Protein AF-A0A965RPY9-F1 (afdb_monomer)

Secondary structure (DSSP, 8-state):
------------------HHHHHHHTT--TTSTTSBPHHHHHH-----SEE---PPP-B-TTSS-HHHHHHHHHHHHHHHHHHS----B-HHHHHHHHHHHHHHHHHH-TT----S---HHHHHHHHHHH---BS-TTT---SS-STTSTHHHHHHHHHHHHHHHHHHHTTTSPTTSHHHHHHHHHHHHHHHHHHHHHH-SPPS-EEETTEEE-HHHHHHHHTTT----EEEEEE--PPP-HHHHHH---PPPPPPSSS-EEEE-HHHHHHHHHHHHHTT--EEEEEE--TTSB-TTT-EE-STTB-PPTT--PPPHHHHHHTT-PPPEEEEEEEEEEE-TTS-EEEEEEE-SB-TTSTBTTEEEEEHHHHHHHEEEEEEE-TTS------

pLDDT: mean 85.79, std 17.44, range [26.5, 98.88]

Structure (mmCIF, N/CA/C/O backbone):
data_AF-A0A965RPY9-F1
#
_entry.id   AF-A0A965RPY9-F1
#
loop_
_atom_site.group_PDB
_atom_site.id
_atom_site.type_symbol
_atom_site.label_atom_id
_atom_site.label_alt_id
_atom_site.label_comp_id
_atom_site.label_asym_id
_atom_site.label_entity_id
_atom_site.label_seq_id
_atom_site.pdbx_PDB_ins_code
_atom_site.Cartn_x
_atom_site.Cartn_y
_atom_site.Cartn_z
_atom_site.occupancy
_atom_site.B_iso_or_equiv
_atom_site.auth_seq_id
_atom_site.auth_comp_id
_atom_site.auth_asym_id
_atom_site.auth_atom_id
_atom_site.pdbx_PDB_model_num
ATOM 1 N N . MET A 1 1 ? 15.983 -50.791 -12.645 1.00 38.09 1 MET A N 1
ATOM 2 C CA . MET A 1 1 ? 14.595 -50.878 -12.135 1.00 38.09 1 MET A CA 1
ATOM 3 C C . MET A 1 1 ? 14.355 -49.791 -11.096 1.00 38.09 1 MET A C 1
ATOM 5 O O . MET A 1 1 ? 14.885 -49.902 -10.003 1.00 38.09 1 MET A O 1
ATOM 9 N N . LYS A 1 2 ? 13.602 -48.749 -11.466 1.00 33.00 2 LYS A N 1
ATOM 10 C CA . LYS A 1 2 ? 12.595 -48.006 -10.677 1.00 33.00 2 LYS A CA 1
ATOM 11 C C . LYS A 1 2 ? 12.168 -46.823 -11.555 1.00 33.00 2 LYS A C 1
ATOM 13 O O . LYS A 1 2 ? 12.958 -45.928 -11.826 1.00 33.00 2 LYS A O 1
ATOM 18 N N . LYS A 1 3 ? 10.961 -46.932 -12.118 1.00 32.44 3 LYS A N 1
ATOM 19 C CA . LYS A 1 3 ? 10.347 -45.948 -13.016 1.00 32.44 3 LYS A CA 1
ATOM 20 C C . LYS A 1 3 ? 9.943 -44.722 -12.193 1.00 32.44 3 LYS A C 1
ATOM 22 O O . LYS A 1 3 ? 9.197 -44.872 -11.230 1.00 32.44 3 LYS A O 1
ATOM 27 N N . LEU A 1 4 ? 10.418 -43.541 -12.583 1.00 29.86 4 LEU A N 1
ATOM 28 C CA . LEU A 1 4 ? 9.887 -42.265 -12.115 1.00 29.86 4 LEU A CA 1
ATOM 29 C C . LEU A 1 4 ? 8.582 -42.009 -12.883 1.00 29.86 4 LEU A C 1
ATOM 31 O O . LEU A 1 4 ? 8.589 -41.899 -14.108 1.00 29.86 4 LEU A O 1
ATOM 35 N N . ILE A 1 5 ? 7.458 -42.006 -12.172 1.00 31.97 5 ILE A N 1
ATOM 36 C CA . ILE A 1 5 ? 6.146 -41.665 -12.721 1.00 31.97 5 ILE A CA 1
ATOM 37 C C . ILE A 1 5 ? 6.096 -40.142 -12.859 1.00 31.97 5 ILE A C 1
ATOM 39 O O . ILE A 1 5 ? 6.194 -39.419 -11.870 1.00 31.97 5 ILE A O 1
ATOM 43 N N . PHE A 1 6 ? 5.962 -39.669 -14.096 1.00 29.30 6 PHE A N 1
ATOM 44 C CA . PHE A 1 6 ? 5.614 -38.288 -14.418 1.00 29.30 6 PHE A CA 1
ATOM 45 C C . PHE A 1 6 ? 4.214 -37.997 -13.858 1.00 29.30 6 PHE A C 1
ATOM 47 O O . PHE A 1 6 ? 3.226 -38.548 -14.344 1.00 29.30 6 PHE A O 1
ATOM 54 N N . ILE A 1 7 ? 4.119 -37.146 -12.835 1.00 31.64 7 ILE A N 1
ATOM 55 C CA . ILE A 1 7 ? 2.843 -36.562 -12.415 1.00 31.64 7 ILE A CA 1
ATOM 56 C C . ILE A 1 7 ? 2.571 -35.388 -13.353 1.00 31.64 7 ILE A C 1
ATOM 58 O O . ILE A 1 7 ? 3.209 -34.339 -13.281 1.00 31.64 7 ILE A O 1
ATOM 62 N N . LEU A 1 8 ? 1.638 -35.611 -14.274 1.00 26.50 8 LEU A N 1
ATOM 63 C CA . LEU A 1 8 ? 1.062 -34.595 -15.139 1.00 26.50 8 LEU A CA 1
ATOM 64 C C . LEU A 1 8 ? 0.278 -33.614 -14.249 1.00 26.50 8 LEU A C 1
ATOM 66 O O . LEU A 1 8 ? -0.803 -33.942 -13.762 1.00 26.50 8 LEU A O 1
ATOM 70 N N . PHE A 1 9 ? 0.815 -32.418 -14.007 1.00 28.62 9 PHE A N 1
ATOM 71 C CA . PHE A 1 9 ? 0.026 -31.321 -13.449 1.00 28.62 9 PHE A CA 1
ATOM 72 C C . PHE A 1 9 ? -0.970 -30.866 -14.520 1.00 28.62 9 PHE A C 1
ATOM 74 O O . PHE A 1 9 ? -0.642 -30.081 -15.411 1.00 28.62 9 PHE A O 1
ATOM 81 N N . LEU A 1 10 ? -2.195 -31.392 -14.452 1.00 28.28 10 LEU A N 1
ATOM 82 C CA . LEU A 1 10 ? -3.327 -30.834 -15.178 1.00 28.28 10 LEU A CA 1
ATOM 83 C C . LEU A 1 10 ? -3.607 -29.449 -14.581 1.00 28.28 10 LEU A C 1
ATOM 85 O O . LEU A 1 10 ? -4.155 -29.322 -13.487 1.00 28.28 10 LEU A O 1
ATOM 89 N N . SER A 1 11 ? -3.199 -28.402 -15.291 1.00 32.66 11 SER A N 1
ATOM 90 C CA . SER A 1 11 ? -3.671 -27.052 -15.019 1.00 32.66 11 SER A CA 1
ATOM 91 C C . SER A 1 11 ? -5.156 -27.000 -15.378 1.00 32.66 11 SER A C 1
ATOM 93 O O . SER A 1 11 ? -5.529 -26.926 -16.548 1.00 32.66 11 SER A O 1
ATOM 95 N N . LEU A 1 12 ? -6.031 -27.067 -14.369 1.00 29.88 12 LEU A N 1
ATOM 96 C CA . LEU A 1 12 ? -7.416 -26.651 -14.555 1.00 29.88 12 LEU A CA 1
ATOM 97 C C . LEU A 1 12 ? -7.398 -25.145 -14.836 1.00 29.88 12 LEU A C 1
ATOM 99 O O . LEU A 1 12 ? -7.306 -24.320 -13.928 1.00 29.88 12 LEU A O 1
ATOM 103 N N . GLN A 1 13 ? -7.467 -24.787 -16.116 1.00 34.88 13 GLN A N 1
ATOM 104 C CA . GLN A 1 13 ? -7.908 -23.462 -16.520 1.00 34.88 13 GLN A CA 1
ATOM 105 C C . GLN A 1 13 ? -9.297 -23.239 -15.920 1.00 34.88 13 GLN A C 1
ATOM 107 O O . GLN A 1 13 ? -10.195 -24.063 -16.096 1.00 34.88 13 GLN A O 1
ATOM 112 N N . ALA A 1 14 ? -9.453 -22.137 -15.188 1.00 36.59 14 ALA A N 1
ATOM 113 C CA . ALA A 1 14 ? -10.716 -21.695 -14.616 1.00 36.59 14 ALA A CA 1
ATOM 114 C C . ALA A 1 14 ? -11.714 -21.355 -15.739 1.00 36.59 14 ALA A C 1
ATOM 116 O O . ALA A 1 14 ? -11.876 -20.202 -16.134 1.00 36.59 14 ALA A O 1
ATOM 117 N N . GLY A 1 15 ? -12.356 -22.387 -16.284 1.00 37.16 15 GLY A N 1
ATOM 118 C CA . GLY A 1 15 ? -13.571 -22.271 -17.073 1.00 37.16 15 GLY A CA 1
ATOM 119 C C . GLY A 1 15 ? -14.717 -21.850 -16.159 1.00 37.16 15 GLY A C 1
ATOM 120 O O . GLY A 1 15 ? -14.813 -22.313 -15.024 1.00 37.16 15 GLY A O 1
ATOM 121 N N . ALA A 1 16 ? -15.549 -20.932 -16.648 1.00 44.75 16 ALA A N 1
ATOM 122 C CA . ALA A 1 16 ? -16.705 -20.378 -15.958 1.00 44.75 16 ALA A CA 1
ATOM 123 C C . ALA A 1 16 ? -17.454 -21.435 -15.125 1.00 44.75 16 ALA A C 1
ATOM 125 O O . ALA A 1 16 ? -17.904 -22.450 -15.657 1.00 44.75 16 ALA A O 1
ATOM 126 N N . PHE A 1 17 ? -17.588 -21.186 -13.818 1.00 41.81 17 PHE A N 1
ATOM 127 C CA . PHE A 1 17 ? -18.357 -22.051 -12.927 1.00 41.81 17 PHE A CA 1
ATOM 128 C C . PHE A 1 17 ? -19.768 -22.258 -13.502 1.00 41.81 17 PHE A C 1
ATOM 130 O O . PHE A 1 17 ? -20.464 -21.269 -13.758 1.00 41.81 17 PHE A O 1
ATOM 137 N N . PRO A 1 18 ? -20.232 -23.508 -13.679 1.00 53.28 18 PRO A N 1
ATOM 138 C CA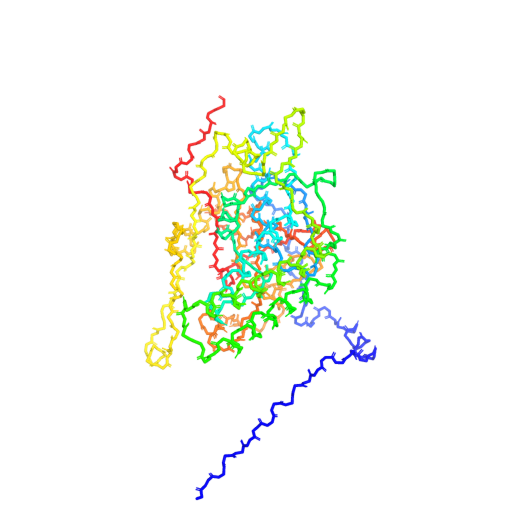 . PRO A 1 18 ? -21.607 -23.764 -14.074 1.00 53.28 18 PRO A CA 1
ATOM 139 C C . PRO A 1 18 ? -22.552 -23.128 -13.048 1.00 53.28 18 PRO A C 1
ATOM 141 O O . PRO A 1 18 ? -22.366 -23.277 -11.838 1.00 53.28 18 PRO A O 1
ATOM 144 N N . SER A 1 19 ? -23.597 -22.447 -13.518 1.00 57.94 19 SER A N 1
ATOM 145 C CA . SER A 1 19 ? -24.591 -21.736 -12.692 1.00 57.94 19 SER A CA 1
ATOM 146 C C . SER A 1 19 ? -25.274 -22.607 -11.618 1.00 57.94 19 SER A C 1
ATOM 148 O O . SER A 1 19 ? -25.845 -22.084 -10.661 1.00 57.94 19 SER A O 1
ATOM 150 N N . LEU A 1 20 ? -25.181 -23.935 -11.740 1.00 53.22 20 LEU A N 1
ATOM 151 C CA . LEU A 1 20 ? -25.627 -24.922 -10.755 1.00 53.22 20 LEU A CA 1
ATOM 152 C C . LEU A 1 20 ? -24.781 -24.929 -9.467 1.00 53.22 20 LEU A C 1
ATOM 154 O O . LEU A 1 20 ? -25.357 -25.032 -8.386 1.00 53.22 20 LEU A O 1
ATOM 158 N N . CYS A 1 21 ? -23.458 -24.734 -9.538 1.00 56.31 21 CYS A N 1
ATOM 159 C CA . CYS A 1 21 ? -22.605 -24.648 -8.342 1.00 56.31 21 CYS A CA 1
ATOM 160 C C . CYS A 1 21 ? -22.945 -23.413 -7.495 1.00 56.31 21 CYS A C 1
ATOM 162 O O . CYS A 1 21 ? -23.086 -23.512 -6.281 1.00 56.31 21 CYS A O 1
ATOM 164 N N . LEU A 1 22 ? -23.170 -22.259 -8.134 1.00 49.31 22 LEU A N 1
ATOM 165 C CA . LEU A 1 22 ? -23.592 -21.022 -7.460 1.00 49.31 22 LEU A CA 1
ATOM 166 C C . LEU A 1 22 ? -24.924 -21.178 -6.705 1.00 49.31 22 LEU A C 1
ATOM 168 O O . LEU A 1 22 ? -25.104 -20.578 -5.647 1.00 49.31 22 LEU A O 1
ATOM 172 N N . LYS A 1 23 ? -25.850 -22.005 -7.210 1.00 52.84 23 LYS A N 1
ATOM 173 C CA . LYS A 1 23 ? -27.107 -22.325 -6.511 1.00 52.84 23 LYS A CA 1
ATOM 174 C C . LYS A 1 23 ? -26.897 -23.228 -5.290 1.00 52.84 23 LYS A C 1
ATOM 176 O O . LYS A 1 23 ? -27.658 -23.102 -4.336 1.00 52.84 23 LYS A O 1
ATOM 181 N N . ALA A 1 24 ? -25.879 -24.091 -5.294 1.00 57.88 24 ALA A N 1
ATOM 182 C CA . ALA A 1 24 ? -25.524 -24.917 -4.138 1.00 57.88 24 ALA A CA 1
ATOM 183 C C . ALA A 1 24 ? -24.876 -24.085 -3.014 1.00 57.88 24 ALA A C 1
ATOM 185 O O . ALA A 1 24 ? -25.244 -24.249 -1.856 1.00 57.88 24 ALA A O 1
ATOM 186 N N . PHE A 1 25 ? -24.016 -23.114 -3.347 1.00 51.94 25 PHE A N 1
ATOM 187 C CA . PHE A 1 25 ? -23.407 -22.203 -2.361 1.00 51.94 25 PHE A CA 1
ATOM 188 C C . PHE A 1 25 ? -24.390 -21.195 -1.737 1.00 51.94 25 PHE A C 1
ATOM 190 O O . PHE A 1 25 ? -24.112 -20.645 -0.680 1.00 51.94 25 PHE A O 1
ATOM 197 N N . LYS A 1 26 ? -25.558 -20.955 -2.351 1.00 48.59 26 LYS A N 1
ATOM 198 C CA . LYS A 1 26 ? -26.628 -20.129 -1.755 1.00 48.59 26 LYS A CA 1
ATOM 199 C C . LYS A 1 26 ? -27.366 -20.811 -0.597 1.00 48.59 26 LYS A C 1
ATOM 201 O O . LYS A 1 26 ? -28.130 -20.142 0.088 1.00 48.59 26 LYS A O 1
ATOM 206 N N . LYS A 1 27 ? -27.181 -22.121 -0.402 1.00 46.84 27 LYS A N 1
ATOM 207 C CA . LYS A 1 27 ? -27.770 -22.883 0.711 1.00 46.84 27 LYS A CA 1
ATOM 208 C C . LYS A 1 27 ? -26.852 -22.966 1.926 1.00 46.84 27 LYS A C 1
ATOM 210 O O . LYS A 1 27 ? -27.125 -23.775 2.809 1.00 46.84 27 LYS A O 1
ATOM 215 N N . LEU A 1 28 ? -25.785 -22.168 1.955 1.00 52.53 28 LEU A N 1
ATOM 216 C CA . LEU A 1 28 ? -24.912 -22.186 3.104 1.00 52.53 28 LEU A CA 1
ATOM 217 C C . LEU A 1 28 ? -25.653 -21.591 4.324 1.00 52.53 28 LEU A C 1
ATOM 219 O O . LEU A 1 28 ? -26.219 -20.501 4.239 1.00 52.53 28 LEU A O 1
ATOM 223 N N . THR A 1 29 ? -25.732 -22.335 5.426 1.00 51.81 29 THR A N 1
ATOM 224 C CA . THR A 1 29 ? -26.406 -21.921 6.668 1.00 51.81 29 THR A CA 1
ATOM 225 C C . THR A 1 29 ? -25.425 -21.198 7.598 1.00 51.81 29 THR A C 1
ATOM 227 O O . THR A 1 29 ? -24.225 -21.456 7.523 1.00 51.81 29 THR A O 1
ATOM 230 N N . PRO A 1 30 ? -25.891 -20.344 8.533 1.00 48.41 30 PRO A N 1
ATOM 231 C CA . PRO A 1 30 ? -25.022 -19.647 9.493 1.00 48.41 30 PRO A CA 1
ATOM 232 C C . PRO A 1 30 ? -24.106 -20.552 10.342 1.00 48.41 30 PRO A C 1
ATOM 234 O O . PRO A 1 30 ? -23.183 -20.050 10.971 1.00 48.41 30 PRO A O 1
ATOM 237 N N . GLY A 1 31 ? -24.360 -21.867 10.380 1.00 46.06 31 GLY A N 1
ATOM 238 C CA . GLY A 1 31 ? -23.535 -22.855 11.083 1.00 46.06 31 GLY A CA 1
ATOM 239 C C . GLY A 1 31 ? -22.365 -23.423 10.271 1.00 46.06 31 GLY A C 1
ATOM 240 O O . GLY A 1 31 ? -21.600 -24.225 10.799 1.00 46.06 31 GLY A O 1
ATOM 241 N N . GLU A 1 32 ? -22.204 -23.054 9.001 1.00 58.38 32 GLU A N 1
ATOM 242 C CA . GLU A 1 32 ? -21.023 -23.450 8.235 1.00 58.38 32 GLU A CA 1
ATOM 243 C C . GLU A 1 32 ? -19.852 -22.509 8.520 1.00 58.38 32 GLU A C 1
ATOM 245 O O . GLU A 1 32 ? -20.040 -21.307 8.701 1.00 58.38 32 GLU A O 1
ATOM 250 N N . LEU A 1 33 ? -18.638 -23.079 8.521 1.00 59.22 33 LEU A N 1
ATOM 251 C CA . LEU A 1 33 ? -17.324 -22.528 8.920 1.00 59.22 33 LEU A CA 1
ATOM 252 C C . LEU A 1 33 ? -16.940 -21.138 8.370 1.00 59.22 33 LEU A C 1
ATOM 254 O O . LEU A 1 33 ? -15.853 -20.645 8.651 1.00 59.22 33 LEU A O 1
ATOM 258 N N . ARG A 1 34 ? -17.788 -20.527 7.546 1.00 67.12 34 ARG A N 1
ATOM 259 C CA . ARG A 1 34 ? -17.543 -19.284 6.826 1.00 67.12 34 ARG A CA 1
ATOM 260 C C . ARG A 1 34 ? -18.260 -18.069 7.414 1.00 67.12 34 ARG A C 1
ATOM 262 O O . ARG A 1 34 ? -17.898 -16.957 7.049 1.00 67.12 34 ARG A O 1
ATOM 269 N N . TYR A 1 35 ? -19.254 -18.248 8.283 1.00 79.12 35 TYR A N 1
ATOM 270 C CA . TYR A 1 35 ? -20.001 -17.128 8.862 1.00 79.12 35 TYR A CA 1
ATOM 271 C C . TYR A 1 35 ? -19.573 -16.826 10.295 1.00 79.12 35 TYR A C 1
ATOM 273 O O . TYR A 1 35 ? -19.189 -17.719 11.054 1.00 79.12 35 TYR A O 1
ATOM 281 N N . VAL A 1 36 ? -19.671 -15.548 10.665 1.00 87.06 36 VAL A N 1
ATOM 282 C CA . VAL A 1 36 ? -19.503 -15.117 12.053 1.00 87.06 36 VAL A CA 1
ATOM 283 C C . VAL A 1 36 ? -20.616 -15.736 12.895 1.00 87.06 36 VAL A C 1
ATOM 285 O O . VAL A 1 36 ? -21.795 -15.660 12.541 1.00 87.06 36 VAL A O 1
ATOM 288 N N . THR A 1 37 ? -20.247 -16.339 14.020 1.00 90.06 37 THR A N 1
ATOM 289 C CA . THR A 1 37 ? -21.203 -16.988 14.920 1.00 90.06 37 THR A CA 1
ATOM 290 C C . THR A 1 37 ? -22.197 -15.971 15.503 1.00 90.06 37 THR A C 1
ATOM 292 O O . THR A 1 37 ? -21.813 -14.837 15.826 1.00 90.06 37 THR A O 1
ATOM 295 N N . PRO A 1 38 ? -23.478 -16.342 15.696 1.00 90.06 38 PRO A N 1
ATOM 296 C CA . PRO A 1 38 ? -24.467 -15.465 16.327 1.00 90.06 38 PRO A CA 1
ATOM 297 C C . PRO A 1 38 ? -24.032 -14.948 17.706 1.00 90.06 38 PRO A C 1
ATOM 299 O O . PRO A 1 38 ? -24.334 -13.813 18.080 1.00 90.06 38 PRO A O 1
ATOM 302 N N . GLU A 1 39 ? -23.314 -15.766 18.472 1.00 91.19 39 GLU A N 1
ATOM 303 C CA . GLU A 1 39 ? -22.770 -15.425 19.786 1.00 91.19 39 GLU A CA 1
ATOM 304 C C . GLU A 1 39 ? -21.725 -14.314 19.689 1.00 91.19 39 GLU A C 1
ATOM 306 O O . GLU A 1 39 ? -21.729 -13.397 20.516 1.00 91.19 39 GLU A O 1
ATOM 311 N N . PHE A 1 40 ? -20.847 -14.370 18.683 1.00 94.25 40 PHE A N 1
ATOM 312 C CA . PHE A 1 40 ? -19.856 -13.326 18.452 1.00 94.25 40 PHE A CA 1
ATOM 313 C C . PHE A 1 40 ? -20.518 -12.037 17.964 1.00 94.25 40 PHE A C 1
ATOM 315 O O . PHE A 1 40 ? -20.207 -10.971 18.490 1.00 94.25 40 PHE A O 1
ATOM 322 N N . LEU A 1 41 ? -21.491 -12.119 17.047 1.00 93.31 41 LEU A N 1
ATOM 323 C CA . LEU A 1 41 ? -22.243 -10.949 16.570 1.00 93.31 41 LEU A CA 1
ATOM 324 C C . LEU A 1 41 ? -22.932 -10.192 17.712 1.00 93.31 41 LEU A C 1
ATOM 326 O O . LEU A 1 41 ? -22.889 -8.967 17.743 1.00 93.31 41 LEU A O 1
ATOM 330 N N . LYS A 1 42 ? -23.511 -10.900 18.690 1.00 94.56 42 LYS A N 1
ATOM 331 C CA . LYS A 1 42 ? -24.126 -10.276 19.880 1.00 94.56 42 LYS A CA 1
ATOM 332 C C . LYS A 1 42 ? -23.121 -9.534 20.766 1.00 94.56 42 LYS A C 1
ATOM 334 O O . LYS A 1 42 ? -23.505 -8.596 21.457 1.00 94.56 42 LYS A O 1
ATOM 339 N N . LYS A 1 43 ? -21.861 -9.982 20.793 1.00 94.06 43 LYS A N 1
ATOM 340 C CA . LYS A 1 43 ? -20.771 -9.368 21.573 1.00 94.06 43 LYS A CA 1
ATOM 341 C C . LYS A 1 43 ? -20.025 -8.290 20.790 1.00 94.06 43 LYS A C 1
ATOM 343 O O . LYS A 1 43 ? -19.351 -7.455 21.391 1.00 94.06 43 LYS A O 1
ATOM 348 N N . HIS A 1 44 ? -20.097 -8.336 19.464 1.00 95.88 44 HIS A N 1
ATOM 349 C CA . HIS A 1 44 ? -19.441 -7.377 18.601 1.00 95.88 44 HIS A CA 1
ATOM 350 C C . HIS A 1 44 ? -19.973 -5.962 18.866 1.00 95.88 44 HIS A C 1
ATOM 352 O O . HIS A 1 44 ? -21.162 -5.740 19.079 1.00 95.88 44 HIS A O 1
ATOM 358 N N . SER A 1 45 ? -19.063 -4.994 18.861 1.00 93.81 45 SER A N 1
ATOM 359 C CA . SER A 1 45 ? -19.367 -3.581 19.058 1.00 93.81 45 SER A CA 1
ATOM 360 C C . SER A 1 45 ? -18.496 -2.770 18.105 1.00 93.81 45 SER A C 1
ATOM 362 O O . SER A 1 45 ? -17.277 -2.929 18.169 1.00 93.81 45 SER A O 1
ATOM 364 N N . PRO A 1 46 ? -19.056 -1.869 17.283 1.00 92.31 46 PRO A N 1
ATOM 365 C CA . PRO A 1 46 ? -18.281 -1.011 16.386 1.00 92.31 46 PRO A CA 1
ATOM 366 C C . PRO A 1 46 ? -17.701 0.229 17.096 1.00 92.31 46 PRO A C 1
ATOM 368 O O . PRO A 1 46 ? -17.278 1.178 16.442 1.00 92.31 46 PRO A O 1
ATOM 371 N N . LYS A 1 47 ? -17.699 0.258 18.437 1.00 96.12 47 LYS A N 1
ATOM 372 C CA . LYS A 1 47 ? -17.126 1.352 19.237 1.00 96.12 47 LYS A CA 1
ATOM 373 C C . LYS A 1 47 ? -15.637 1.133 19.504 1.00 96.12 47 LYS A C 1
ATOM 375 O O . LYS A 1 47 ? -15.182 -0.009 19.599 1.00 96.12 47 LYS A O 1
ATOM 380 N N . TYR A 1 48 ? -14.921 2.244 19.660 1.00 98.31 48 TYR A N 1
ATOM 381 C CA . TYR A 1 48 ? -13.479 2.290 19.883 1.00 98.31 48 TYR A CA 1
ATOM 382 C C . TYR A 1 48 ? -13.141 3.293 20.986 1.00 98.31 48 TYR A C 1
ATOM 384 O O . TYR A 1 48 ? -13.705 4.386 21.025 1.00 98.31 48 TYR A O 1
ATOM 392 N 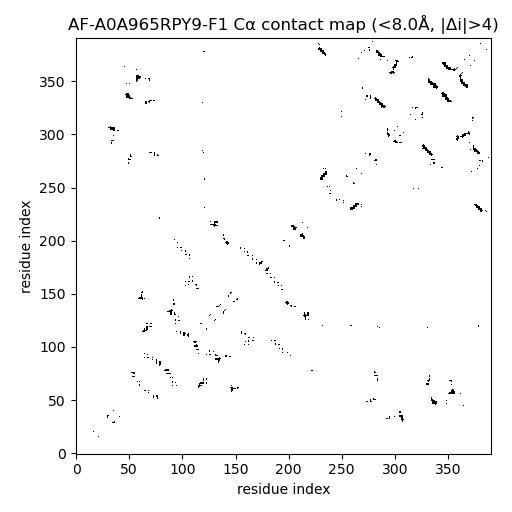N . SER A 1 49 ? -12.218 2.926 21.877 1.00 97.56 49 SER A N 1
ATOM 393 C CA . SER A 1 49 ? -11.736 3.816 22.944 1.00 97.56 49 SER A CA 1
ATOM 394 C C . SER A 1 49 ? -10.816 4.924 22.413 1.00 97.56 49 SER A C 1
ATOM 396 O O . SER A 1 49 ? -10.756 6.011 22.983 1.00 97.56 49 SER A O 1
ATOM 398 N N . LEU A 1 50 ? -10.099 4.652 21.319 1.00 97.31 50 LEU A N 1
ATOM 399 C CA . LEU A 1 50 ? -9.274 5.604 20.582 1.00 97.31 50 LEU A CA 1
ATOM 400 C C . LEU A 1 50 ? -9.684 5.577 19.111 1.00 97.31 50 LEU A C 1
ATOM 402 O O . LEU A 1 50 ? -9.606 4.535 18.464 1.00 97.31 50 LEU A O 1
ATOM 406 N N . GLU A 1 51 ? -10.067 6.722 18.562 1.00 97.00 51 GLU A N 1
ATOM 407 C CA . GLU A 1 51 ? -10.393 6.860 17.145 1.00 97.00 51 GLU A CA 1
ATOM 408 C C . GLU A 1 51 ? -9.930 8.226 16.642 1.00 97.00 51 GLU A C 1
ATOM 410 O O . GLU A 1 51 ? -10.103 9.240 17.321 1.00 97.00 51 GLU A O 1
ATOM 415 N N . ILE A 1 52 ? -9.311 8.247 15.463 1.00 95.12 52 ILE A N 1
ATOM 416 C CA . ILE A 1 52 ? -8.838 9.477 14.826 1.00 95.12 52 ILE A CA 1
ATOM 417 C C . ILE A 1 52 ? -9.719 9.829 13.629 1.00 95.12 52 ILE A C 1
ATOM 419 O O . ILE A 1 52 ? -10.327 8.961 13.001 1.00 95.12 52 ILE A O 1
ATOM 423 N N . GLY A 1 53 ? -9.741 11.111 13.264 1.00 91.25 53 GLY A N 1
ATOM 424 C CA . GLY A 1 53 ? -10.337 11.530 11.999 1.00 91.25 53 GLY A CA 1
ATOM 425 C C . GLY A 1 53 ? -9.611 10.889 10.813 1.00 91.25 53 GLY A C 1
ATOM 426 O O . GLY A 1 53 ? -8.385 10.791 10.804 1.00 91.25 53 GLY A O 1
ATOM 427 N N . HIS A 1 54 ? -10.362 10.487 9.794 1.00 91.62 54 HIS A N 1
ATOM 428 C CA . HIS A 1 54 ? -9.830 9.847 8.595 1.00 91.62 54 HIS A CA 1
ATOM 429 C C . HIS A 1 54 ? -10.336 10.545 7.326 1.00 91.62 54 HIS A C 1
ATOM 431 O O . HIS A 1 54 ? -11.345 11.250 7.337 1.00 91.62 54 HIS A O 1
ATOM 437 N N . THR A 1 55 ? -9.637 10.347 6.208 1.00 90.56 55 THR A N 1
ATOM 438 C CA . THR A 1 55 ? -10.163 10.701 4.878 1.00 90.56 55 THR A CA 1
ATOM 439 C C . THR A 1 55 ? -11.217 9.687 4.428 1.00 90.56 55 THR A C 1
ATOM 441 O O . THR A 1 55 ? -11.370 8.635 5.057 1.00 90.56 55 THR A O 1
ATOM 444 N N . GLU A 1 56 ? -11.920 9.963 3.331 1.00 93.19 56 GLU A N 1
ATOM 445 C CA . GLU A 1 56 ? -12.900 9.041 2.742 1.00 93.19 56 GLU A CA 1
ATOM 446 C C . GLU A 1 56 ? -12.316 7.648 2.464 1.00 93.19 56 GLU A C 1
ATOM 448 O O . GLU A 1 56 ? -11.122 7.492 2.163 1.00 93.19 56 GLU A O 1
ATOM 453 N N . VAL A 1 57 ? -13.169 6.625 2.555 1.00 94.88 57 VAL A N 1
ATOM 454 C CA . VAL A 1 57 ? -12.838 5.271 2.104 1.00 94.88 57 VAL A CA 1
ATOM 455 C C . VAL A 1 57 ? -12.607 5.302 0.596 1.00 94.88 57 VAL A C 1
ATOM 457 O O . VAL A 1 57 ? -13.347 5.921 -0.163 1.00 94.88 57 VAL A O 1
ATOM 460 N N . SER A 1 58 ? -11.542 4.637 0.168 1.00 94.12 58 SER A N 1
ATOM 461 C CA . SER A 1 58 ? -11.156 4.564 -1.240 1.00 94.12 58 SER A CA 1
ATOM 462 C C . SER A 1 58 ? -11.453 3.177 -1.807 1.00 94.12 58 SER A C 1
ATOM 464 O O . SER A 1 58 ? -11.745 2.250 -1.056 1.00 94.12 58 SER A O 1
ATOM 466 N N . ASP A 1 59 ? -11.381 3.028 -3.126 1.00 93.88 59 ASP A N 1
ATOM 467 C CA . ASP A 1 59 ? -11.653 1.758 -3.795 1.00 93.88 59 ASP A CA 1
ATOM 468 C C . ASP A 1 59 ? -10.593 1.476 -4.865 1.00 93.88 59 ASP A C 1
ATOM 470 O O . ASP A 1 59 ? -10.510 2.186 -5.866 1.00 93.88 59 ASP A O 1
ATOM 474 N N . GLN A 1 60 ? -9.767 0.459 -4.620 1.00 91.56 60 GLN A N 1
ATOM 475 C CA . GLN A 1 60 ? -8.761 -0.049 -5.559 1.00 91.56 60 GLN A CA 1
ATOM 476 C C . GLN A 1 60 ? -9.357 -1.033 -6.582 1.00 91.56 60 GLN A C 1
ATOM 478 O O . GLN A 1 60 ? -8.664 -1.484 -7.502 1.00 91.56 60 GLN A O 1
ATOM 483 N N . CYS A 1 61 ? -10.624 -1.417 -6.398 1.00 89.94 61 CYS A N 1
ATOM 484 C CA . CYS A 1 61 ? -11.346 -2.406 -7.182 1.00 89.94 61 CYS A CA 1
ATOM 485 C C . CYS A 1 61 ? -10.494 -3.675 -7.412 1.00 89.94 61 CYS A C 1
ATOM 487 O O . CYS A 1 61 ? -10.099 -4.353 -6.464 1.00 89.94 61 CYS A O 1
ATOM 489 N N . ALA A 1 62 ? -10.190 -4.008 -8.669 1.00 83.94 62 ALA A N 1
ATOM 490 C CA . ALA A 1 62 ? -9.500 -5.244 -9.040 1.00 83.94 62 ALA A CA 1
ATOM 491 C C . ALA A 1 62 ? -7.975 -5.091 -9.208 1.00 83.94 62 ALA A C 1
ATOM 493 O O . ALA A 1 62 ? -7.324 -6.013 -9.702 1.00 83.94 62 ALA A O 1
ATOM 494 N N . TYR A 1 63 ? -7.393 -3.945 -8.838 1.00 90.25 63 TYR A N 1
ATOM 495 C CA . TYR A 1 63 ? -5.956 -3.695 -8.967 1.00 90.25 63 TYR A CA 1
ATOM 496 C C . TYR A 1 63 ? -5.251 -3.788 -7.608 1.00 90.25 63 TYR A C 1
ATOM 498 O O . TYR A 1 63 ? -5.756 -3.346 -6.577 1.00 90.25 63 TYR A O 1
ATOM 506 N N . GLY A 1 64 ? -4.048 -4.359 -7.588 1.00 93.31 64 GLY A N 1
ATOM 507 C CA . GLY A 1 64 ? -3.222 -4.550 -6.393 1.00 93.31 64 GLY A CA 1
ATOM 508 C C . GLY A 1 64 ? -2.536 -3.278 -5.876 1.00 93.31 64 GLY A C 1
ATOM 509 O O . GLY A 1 64 ? -1.337 -3.312 -5.618 1.00 93.31 64 GLY A O 1
ATOM 510 N N . SER A 1 65 ? -3.251 -2.157 -5.734 1.00 95.38 65 SER A N 1
ATOM 511 C CA . SER A 1 65 ? -2.716 -0.851 -5.297 1.00 95.38 65 SER A CA 1
ATOM 512 C C . SER A 1 65 ? -2.945 -0.533 -3.812 1.00 95.38 65 SER A C 1
ATOM 514 O O . SER A 1 65 ? -2.666 0.585 -3.385 1.00 95.38 65 SER A O 1
ATOM 516 N N . CYS A 1 66 ? -3.391 -1.494 -2.995 1.00 96.75 66 CYS A N 1
ATOM 517 C CA . CYS A 1 66 ? -3.671 -1.319 -1.558 1.00 96.75 66 CYS A CA 1
ATOM 518 C C . CYS A 1 66 ? -2.587 -0.551 -0.781 1.00 96.75 66 CYS A C 1
ATOM 520 O O . CYS A 1 66 ? -2.879 0.343 0.006 1.00 96.75 66 CYS A O 1
ATOM 522 N N . TRP A 1 67 ? -1.319 -0.835 -1.073 1.00 96.62 67 TRP A N 1
ATOM 523 C CA . TRP A 1 67 ? -0.151 -0.173 -0.493 1.00 96.62 67 TRP A CA 1
ATOM 524 C C . TRP A 1 67 ? -0.084 1.335 -0.784 1.00 96.62 67 TRP A C 1
ATOM 526 O O . TRP A 1 67 ? 0.308 2.101 0.095 1.00 96.62 67 TRP A O 1
ATOM 536 N N . LEU A 1 68 ? -0.496 1.776 -1.979 1.00 97.19 68 LEU A N 1
ATOM 537 C CA . LEU A 1 68 ? -0.642 3.197 -2.306 1.00 97.19 68 LEU A CA 1
ATOM 538 C C . LEU A 1 68 ? -1.869 3.791 -1.626 1.00 97.19 68 LEU A C 1
ATOM 540 O O . LEU A 1 68 ? -1.790 4.906 -1.122 1.00 97.19 68 LEU A O 1
ATOM 544 N N . HIS A 1 69 ? -2.989 3.066 -1.592 1.00 97.00 69 HIS A N 1
ATOM 545 C CA . HIS A 1 69 ? -4.207 3.548 -0.945 1.00 97.00 69 HIS A CA 1
ATOM 546 C C . HIS A 1 69 ? -3.995 3.819 0.541 1.00 97.00 69 HIS A C 1
ATOM 548 O O . HIS A 1 69 ? -4.291 4.930 0.979 1.00 97.00 69 HIS A O 1
ATOM 554 N N . ALA A 1 70 ? -3.434 2.854 1.272 1.00 96.00 70 ALA A N 1
ATOM 555 C CA . ALA A 1 70 ? -3.094 2.998 2.681 1.00 96.00 70 ALA A CA 1
ATOM 556 C C . ALA A 1 70 ? -2.071 4.125 2.878 1.00 96.00 70 ALA A C 1
ATOM 558 O O . ALA A 1 70 ? -2.335 5.122 3.547 1.00 96.00 70 ALA A O 1
ATOM 559 N N . ARG A 1 71 ? -0.925 4.063 2.184 1.00 93.94 71 ARG A N 1
ATOM 560 C CA . ARG A 1 71 ? 0.136 5.047 2.424 1.00 93.94 71 ARG A CA 1
ATOM 561 C C . ARG A 1 71 ? -0.281 6.481 2.086 1.00 93.94 71 ARG A C 1
ATOM 563 O O . ARG A 1 71 ? 0.051 7.403 2.830 1.00 93.94 71 ARG A O 1
ATOM 570 N N . LEU A 1 72 ? -0.994 6.691 0.982 1.00 94.75 72 LEU A N 1
ATOM 571 C CA . LEU A 1 72 ? -1.470 8.024 0.621 1.00 94.75 72 LEU A CA 1
ATOM 572 C C . LEU A 1 72 ? -2.610 8.486 1.528 1.00 94.75 72 LEU A C 1
ATOM 574 O O . LEU A 1 72 ? -2.636 9.662 1.859 1.00 94.75 72 LEU A O 1
ATOM 578 N N . SER A 1 73 ? -3.499 7.597 1.978 1.00 94.19 73 SER A N 1
ATOM 579 C CA . SER A 1 73 ? -4.553 7.945 2.943 1.00 94.19 73 SER A CA 1
ATOM 580 C C . SER A 1 73 ? -3.956 8.510 4.235 1.00 94.19 73 SER A C 1
ATOM 582 O O . SER A 1 73 ? -4.420 9.549 4.711 1.00 94.19 73 SER A O 1
ATOM 584 N N . HIS A 1 74 ? -2.877 7.913 4.747 1.00 92.06 74 HIS A N 1
ATOM 585 C CA . HIS A 1 74 ? -2.110 8.487 5.853 1.00 92.06 74 HIS A CA 1
ATOM 586 C C . HIS A 1 74 ? -1.561 9.887 5.525 1.00 92.06 74 HIS A C 1
ATOM 588 O O . HIS A 1 74 ? -1.724 10.824 6.304 1.00 92.06 74 HIS A O 1
ATOM 594 N N . ILE A 1 75 ? -0.930 10.064 4.362 1.00 92.19 75 ILE A N 1
ATOM 595 C CA . ILE A 1 75 ? -0.338 11.356 3.970 1.00 92.19 75 ILE A CA 1
ATOM 596 C C . ILE A 1 75 ? -1.404 12.444 3.817 1.00 92.19 75 ILE A C 1
ATOM 598 O O . ILE A 1 75 ? -1.190 13.576 4.243 1.00 92.19 75 ILE A O 1
ATOM 602 N N . GLU A 1 76 ? -2.556 12.118 3.241 1.00 93.44 76 GLU A N 1
ATOM 603 C CA . GLU A 1 76 ? -3.678 13.043 3.072 1.00 93.44 76 GLU A CA 1
ATOM 604 C C . GLU A 1 76 ? -4.258 13.484 4.417 1.00 93.44 76 GLU A C 1
ATOM 606 O O . GLU A 1 76 ? -4.572 14.661 4.585 1.00 93.44 76 GLU A O 1
ATOM 611 N N . GLN A 1 77 ? -4.335 12.578 5.397 1.00 90.56 77 GLN A N 1
ATOM 612 C CA . GLN A 1 77 ? -4.710 12.927 6.771 1.00 90.56 77 GLN A CA 1
ATOM 613 C C . GLN A 1 77 ? -3.698 13.898 7.392 1.00 90.56 77 GLN A C 1
ATOM 615 O O . GLN A 1 77 ? -4.093 14.914 7.962 1.00 90.56 77 GLN A O 1
ATOM 620 N N . GLU A 1 78 ? -2.398 13.646 7.230 1.00 88.56 78 GLU A N 1
ATOM 621 C CA . GLU A 1 78 ? -1.343 14.525 7.753 1.00 88.56 78 GLU A CA 1
ATOM 622 C C . GLU A 1 78 ? -1.294 15.882 7.033 1.00 88.56 78 GLU A C 1
ATOM 624 O O . GLU A 1 78 ? -0.891 16.885 7.626 1.00 88.56 78 GLU A O 1
ATOM 629 N N . ILE A 1 79 ? -1.692 15.944 5.759 1.00 89.25 79 ILE A N 1
ATOM 630 C CA . ILE A 1 79 ? -1.902 17.204 5.034 1.00 89.25 79 ILE A CA 1
ATOM 631 C C . ILE A 1 79 ? -3.095 17.940 5.644 1.00 89.25 79 ILE A C 1
ATOM 633 O O . ILE A 1 79 ? -2.915 19.060 6.119 1.00 89.25 79 ILE A O 1
ATOM 637 N N . LYS A 1 80 ? -4.266 17.293 5.721 1.00 89.50 80 LYS A N 1
ATOM 638 C CA . LYS A 1 80 ? -5.495 17.874 6.283 1.00 89.50 80 LYS A CA 1
ATOM 639 C C . LYS A 1 80 ? -5.275 18.412 7.693 1.00 89.50 80 LYS A C 1
ATOM 641 O O . LYS A 1 80 ? -5.685 19.526 7.995 1.00 89.50 80 LYS A O 1
ATOM 646 N N . LYS A 1 81 ? -4.576 17.662 8.543 1.00 86.88 81 LYS A N 1
ATOM 647 C CA . LYS A 1 81 ? -4.262 18.058 9.921 1.00 86.88 81 LYS A CA 1
ATOM 648 C C . LYS A 1 81 ? -3.400 19.318 10.006 1.00 86.88 81 LYS A C 1
ATOM 650 O O . LYS A 1 81 ? -3.595 20.119 10.911 1.00 86.88 81 LYS A O 1
ATOM 655 N N . ARG A 1 82 ? -2.440 19.493 9.090 1.00 87.06 82 ARG A N 1
ATOM 656 C CA . ARG A 1 82 ? -1.502 20.630 9.107 1.00 87.06 82 ARG A CA 1
ATOM 657 C C . ARG A 1 82 ? -2.033 21.865 8.390 1.00 87.06 82 ARG A C 1
ATOM 659 O O . ARG A 1 82 ? -1.744 22.973 8.824 1.00 87.06 82 ARG A O 1
ATOM 666 N N . SER A 1 83 ? -2.740 21.690 7.275 1.00 86.19 83 SER A N 1
ATOM 667 C CA . SER A 1 83 ? -3.194 22.802 6.431 1.00 86.19 83 SER A CA 1
ATOM 668 C C . SER A 1 83 ? -4.682 23.121 6.570 1.00 86.19 83 SER A C 1
ATOM 670 O O . SER A 1 83 ? -5.120 24.153 6.072 1.00 86.19 83 SER A O 1
ATOM 672 N N . GLY A 1 84 ? -5.474 22.229 7.171 1.00 88.06 84 GLY A N 1
ATOM 673 C CA . GLY A 1 84 ? -6.937 22.281 7.145 1.00 88.06 84 GLY A CA 1
ATOM 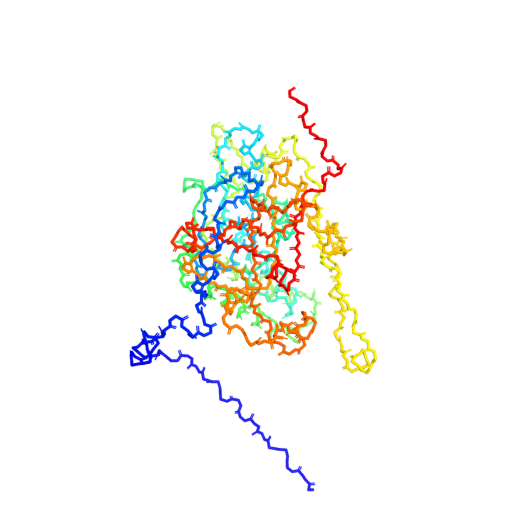674 C C . GLY A 1 84 ? -7.551 21.908 5.789 1.00 88.06 84 GLY A C 1
ATOM 675 O O . GLY A 1 84 ? -8.771 21.867 5.670 1.00 88.06 84 GLY A O 1
ATOM 676 N N . GLN A 1 85 ? -6.736 21.630 4.764 1.00 88.25 85 GLN A N 1
ATOM 677 C CA . GLN A 1 85 ? -7.205 21.371 3.402 1.00 88.25 85 GLN A CA 1
ATOM 678 C C . GLN A 1 85 ? -7.282 19.876 3.107 1.00 88.25 85 GLN A C 1
ATOM 680 O O . GLN A 1 85 ? -6.323 19.131 3.320 1.00 88.25 85 GLN A O 1
ATOM 685 N N . GLU A 1 86 ? -8.399 19.448 2.529 1.00 91.25 86 GLU A N 1
ATOM 686 C CA . GLU A 1 86 ? -8.532 18.108 1.969 1.00 91.25 86 GLU A CA 1
ATOM 687 C C . GLU A 1 86 ? -7.948 18.077 0.559 1.00 91.25 86 GLU A C 1
ATOM 689 O O . GLU A 1 86 ? -8.504 18.638 -0.382 1.00 91.25 86 GLU A O 1
ATOM 694 N N . ILE A 1 87 ? -6.794 17.428 0.414 1.00 92.12 87 ILE A N 1
ATOM 695 C CA . ILE A 1 87 ? -6.120 17.272 -0.874 1.00 92.12 87 ILE A CA 1
ATOM 696 C C . ILE A 1 87 ? -6.030 15.787 -1.172 1.00 92.12 87 ILE A C 1
ATOM 698 O O . ILE A 1 87 ? -5.277 15.074 -0.516 1.00 92.12 87 ILE A O 1
ATOM 702 N N . LYS A 1 88 ? -6.766 15.336 -2.187 1.00 95.19 88 LYS A N 1
ATOM 703 C CA . LYS A 1 88 ? -6.679 13.964 -2.686 1.00 95.19 88 LYS A CA 1
ATOM 704 C C . LYS A 1 88 ? -5.505 13.830 -3.652 1.00 95.19 88 LYS A C 1
ATOM 706 O O . LYS A 1 88 ? -5.335 14.665 -4.540 1.00 95.19 88 LYS A O 1
ATOM 711 N N . LEU A 1 89 ? -4.687 12.798 -3.485 1.00 96.44 89 LEU A N 1
ATOM 712 C CA . LEU A 1 89 ? -3.502 12.521 -4.302 1.00 96.44 89 LEU A CA 1
ATOM 713 C C . LEU A 1 89 ? -3.785 11.423 -5.332 1.00 96.44 89 LEU A C 1
ATOM 715 O O . LEU A 1 89 ? -4.422 10.415 -5.022 1.00 96.44 89 LEU A O 1
ATOM 719 N N . SER A 1 90 ? -3.287 11.574 -6.558 1.00 96.44 90 SER A N 1
ATOM 720 C CA . SER A 1 90 ? -3.588 10.612 -7.625 1.00 96.44 90 SER A CA 1
ATOM 721 C C . SER A 1 90 ? -2.877 9.270 -7.409 1.00 96.44 90 SER A C 1
ATOM 723 O O . SER A 1 90 ? -1.656 9.161 -7.573 1.00 96.44 90 SER A O 1
ATOM 725 N N . ARG A 1 91 ? -3.649 8.216 -7.103 1.00 95.25 91 ARG A N 1
ATOM 726 C CA . ARG A 1 91 ? -3.149 6.825 -7.029 1.00 95.25 91 ARG A CA 1
ATOM 727 C C . ARG A 1 91 ? -2.663 6.369 -8.397 1.00 95.25 91 ARG A C 1
ATOM 729 O O . ARG A 1 91 ? -1.578 5.807 -8.510 1.00 95.25 91 ARG A O 1
ATOM 736 N N . HIS A 1 92 ? -3.418 6.687 -9.449 1.00 95.00 92 HIS A N 1
ATOM 737 C CA . HIS A 1 92 ? -3.082 6.326 -10.825 1.00 95.00 92 HIS A CA 1
ATOM 738 C C . HIS A 1 92 ? -1.737 6.887 -11.288 1.00 95.00 92 HIS A C 1
ATOM 740 O O . HIS A 1 92 ? -1.018 6.200 -12.014 1.00 95.00 92 HIS A O 1
ATOM 746 N N . TYR A 1 93 ? -1.364 8.094 -10.851 1.00 97.44 93 TYR A N 1
ATOM 747 C CA . TYR A 1 93 ? -0.054 8.656 -11.174 1.00 97.44 93 TYR A CA 1
ATOM 748 C C . TYR A 1 93 ? 1.068 7.806 -10.574 1.00 97.44 93 TYR A C 1
ATOM 750 O O . TYR A 1 93 ? 2.002 7.434 -11.280 1.00 97.44 93 TYR A O 1
ATOM 758 N N . LEU A 1 94 ? 0.956 7.431 -9.296 1.00 97.69 94 LEU A N 1
ATOM 759 C CA . LEU A 1 94 ? 1.965 6.594 -8.643 1.00 97.69 94 LEU A CA 1
ATOM 760 C C . LEU A 1 94 ? 1.944 5.136 -9.121 1.00 97.69 94 LEU A C 1
ATOM 762 O O . LEU A 1 94 ? 3.006 4.524 -9.189 1.00 97.69 94 LEU A O 1
ATOM 766 N N . ILE A 1 95 ? 0.791 4.602 -9.535 1.00 96.50 95 ILE A N 1
ATOM 767 C CA . ILE A 1 95 ? 0.709 3.313 -10.242 1.00 96.50 95 ILE A CA 1
ATOM 768 C C . ILE A 1 95 ? 1.520 3.377 -11.540 1.00 96.50 95 ILE A C 1
ATOM 770 O O . ILE A 1 95 ? 2.360 2.514 -11.783 1.00 96.50 95 ILE A O 1
ATOM 774 N N . ALA A 1 96 ? 1.314 4.413 -12.358 1.00 96.69 96 ALA A N 1
ATOM 775 C CA . ALA A 1 96 ? 2.045 4.581 -13.610 1.00 96.69 96 ALA A CA 1
ATOM 776 C C . ALA A 1 96 ? 3.555 4.741 -13.379 1.00 96.69 96 ALA A C 1
ATOM 778 O O . ALA A 1 96 ? 4.348 4.121 -14.086 1.00 96.69 96 ALA A O 1
ATOM 779 N N . GLN A 1 97 ? 3.954 5.519 -12.367 1.00 97.81 97 GLN A N 1
ATOM 780 C CA . GLN A 1 97 ? 5.362 5.662 -11.990 1.00 97.81 97 GLN A CA 1
ATOM 781 C C . GLN A 1 97 ? 5.961 4.345 -11.485 1.00 97.81 97 GLN A C 1
ATOM 783 O O . GLN A 1 97 ? 7.080 4.015 -11.860 1.00 97.81 97 GLN A O 1
ATOM 788 N N . SER A 1 98 ? 5.217 3.554 -10.706 1.00 97.56 98 SER A N 1
ATOM 789 C CA . SER A 1 98 ? 5.664 2.222 -10.284 1.00 97.56 98 SER A CA 1
ATOM 790 C C . SER A 1 98 ? 5.869 1.283 -11.471 1.00 97.56 98 SER A C 1
ATOM 792 O O . SER A 1 98 ? 6.854 0.556 -11.508 1.00 97.56 98 SER A O 1
ATOM 794 N N . LEU A 1 99 ? 4.972 1.297 -12.459 1.00 97.31 99 LEU A N 1
ATOM 795 C CA . LEU A 1 99 ? 5.133 0.469 -13.654 1.00 97.31 99 LEU A CA 1
ATOM 796 C C . LEU A 1 99 ? 6.349 0.903 -14.481 1.00 97.31 99 LEU A C 1
ATOM 798 O O . LEU A 1 99 ? 7.075 0.042 -14.959 1.00 97.31 99 LEU A O 1
ATOM 802 N N . LEU A 1 100 ? 6.601 2.210 -14.619 1.00 97.50 100 LEU A N 1
ATOM 803 C CA . LEU A 1 100 ? 7.806 2.724 -15.285 1.00 97.50 100 LEU A CA 1
ATOM 804 C C . LEU A 1 100 ? 9.090 2.318 -14.568 1.00 97.50 100 LEU A C 1
ATOM 806 O O . LEU A 1 100 ? 10.049 1.935 -15.222 1.00 97.50 100 LEU A O 1
ATOM 810 N N . ASP A 1 101 ? 9.092 2.408 -13.244 1.00 97.56 101 ASP A N 1
ATOM 811 C CA . ASP A 1 101 ? 10.213 2.010 -12.400 1.00 97.56 101 ASP A CA 1
ATOM 812 C C . ASP A 1 101 ? 10.524 0.516 -12.549 1.00 97.56 101 ASP A C 1
ATOM 814 O O . ASP A 1 101 ? 11.644 0.130 -12.855 1.00 97.56 101 ASP A O 1
ATOM 818 N N . ARG A 1 102 ? 9.490 -0.324 -12.471 1.00 97.62 102 ARG A N 1
ATOM 819 C CA . ARG A 1 102 ? 9.620 -1.778 -12.606 1.00 97.62 102 ARG A CA 1
ATOM 820 C C . ARG A 1 102 ? 9.982 -2.232 -14.017 1.00 97.62 102 ARG A C 1
ATOM 822 O O . ARG A 1 102 ? 10.511 -3.325 -14.168 1.00 97.62 102 ARG A O 1
ATOM 829 N N . ILE A 1 103 ? 9.676 -1.441 -15.049 1.00 98.44 103 ILE A N 1
ATOM 830 C CA . ILE A 1 103 ? 10.167 -1.707 -16.410 1.00 98.44 103 ILE A CA 1
ATOM 831 C C . ILE A 1 103 ? 11.696 -1.665 -16.429 1.00 98.44 103 ILE A C 1
ATOM 833 O O . ILE A 1 103 ? 12.297 -2.515 -17.075 1.00 98.44 103 ILE A O 1
ATOM 837 N N . GLU A 1 104 ? 12.315 -0.719 -15.719 1.00 97.69 104 GLU A N 1
ATOM 838 C CA . GLU A 1 104 ? 13.777 -0.644 -15.630 1.00 97.69 104 GLU A CA 1
ATOM 839 C C . GLU A 1 104 ? 14.336 -1.849 -14.868 1.00 97.69 104 GLU A C 1
ATOM 841 O O . GLU A 1 104 ? 15.151 -2.580 -15.426 1.00 97.69 104 GLU A O 1
ATOM 846 N N . ASP A 1 105 ? 13.801 -2.149 -13.677 1.00 96.69 105 ASP A N 1
ATOM 847 C CA . ASP A 1 105 ? 14.232 -3.311 -12.881 1.00 96.69 105 ASP A CA 1
ATOM 848 C C . ASP A 1 105 ? 14.126 -4.630 -13.673 1.00 96.69 105 ASP A C 1
ATOM 850 O O . ASP A 1 105 ? 15.011 -5.485 -13.613 1.00 96.69 105 ASP A O 1
ATOM 854 N N . ALA A 1 106 ? 13.040 -4.799 -14.436 1.00 97.94 106 ALA A N 1
ATOM 855 C CA . ALA A 1 106 ? 12.790 -5.992 -15.239 1.00 97.94 106 ALA A CA 1
ATOM 856 C C . ALA A 1 106 ? 13.718 -6.112 -16.452 1.00 97.94 106 ALA A C 1
ATOM 858 O O . ALA A 1 106 ? 13.943 -7.222 -16.928 1.00 97.94 106 ALA A O 1
ATOM 859 N N . LEU A 1 107 ? 14.242 -5.001 -16.976 1.00 97.69 107 LEU A N 1
ATOM 860 C CA . LEU A 1 107 ? 15.241 -5.003 -18.050 1.00 97.69 107 LEU A CA 1
ATOM 861 C C . LEU A 1 107 ? 16.664 -5.186 -17.514 1.00 97.69 107 LEU A C 1
ATOM 863 O O . LEU A 1 107 ? 17.534 -5.648 -18.250 1.00 97.69 107 LEU A O 1
ATOM 867 N N . GLU A 1 108 ? 16.910 -4.846 -16.251 1.00 95.56 108 GLU A N 1
ATOM 868 C CA . GLU A 1 108 ? 18.179 -5.110 -15.569 1.00 95.56 108 GLU A CA 1
ATOM 869 C C . GLU A 1 108 ? 18.296 -6.571 -15.120 1.00 95.56 108 GLU A C 1
ATOM 871 O O . GLU A 1 108 ? 19.378 -7.151 -15.193 1.00 95.56 108 GLU A O 1
ATOM 876 N N . SER A 1 109 ? 17.193 -7.193 -14.685 1.00 93.88 109 SER A N 1
ATOM 877 C CA . SER A 1 109 ? 17.211 -8.558 -14.157 1.00 93.88 109 SER A CA 1
ATOM 878 C C . SER A 1 109 ? 15.959 -9.363 -14.522 1.00 93.88 109 SER A C 1
ATOM 880 O O . SER A 1 109 ? 14.840 -8.922 -14.250 1.00 93.88 109 SER A O 1
ATOM 882 N N . PRO A 1 110 ? 16.105 -10.606 -15.027 1.00 88.75 110 PRO A N 1
ATOM 883 C CA . PRO A 1 110 ? 14.968 -11.496 -15.274 1.00 88.75 110 PRO A CA 1
ATOM 884 C C . PRO A 1 110 ? 14.294 -11.981 -13.979 1.00 88.75 110 PRO A C 1
ATOM 886 O O . PRO A 1 110 ? 13.214 -12.568 -14.028 1.00 88.75 110 PRO A O 1
ATOM 889 N N . LEU A 1 111 ? 14.912 -11.743 -12.816 1.00 90.38 111 LEU A N 1
ATOM 890 C CA . LEU A 1 111 ? 14.365 -12.076 -11.496 1.00 90.38 111 LEU A CA 1
ATOM 891 C C . LEU A 1 111 ? 13.522 -10.941 -10.893 1.00 90.38 111 LEU A C 1
ATOM 893 O O . LEU A 1 111 ? 13.000 -11.094 -9.789 1.00 90.38 111 LEU A O 1
ATOM 897 N N . SER A 1 112 ? 13.375 -9.824 -11.608 1.00 93.81 112 SER A N 1
ATOM 898 C CA . SER A 1 112 ? 12.628 -8.642 -11.177 1.00 93.81 112 SER A CA 1
ATOM 899 C C . SER A 1 112 ? 11.332 -8.496 -11.984 1.00 93.81 112 SER A C 1
ATOM 901 O O . SER A 1 112 ? 11.255 -7.662 -12.885 1.00 93.81 112 SER A O 1
ATOM 903 N N . PRO A 1 113 ? 10.286 -9.301 -11.717 1.00 93.12 113 PRO A N 1
ATOM 904 C CA . PRO A 1 113 ? 9.050 -9.217 -12.481 1.00 93.12 113 PRO A CA 1
ATOM 905 C C . PRO A 1 113 ? 8.322 -7.894 -12.227 1.00 93.12 113 PRO A C 1
ATOM 907 O O . PRO A 1 113 ? 8.382 -7.298 -11.147 1.00 93.12 113 PRO A O 1
ATOM 910 N N . ILE A 1 114 ? 7.531 -7.477 -13.208 1.00 96.12 114 ILE A N 1
ATOM 911 C CA . ILE A 1 114 ? 6.606 -6.356 -13.066 1.00 96.12 114 ILE A CA 1
ATOM 912 C C . ILE A 1 114 ? 5.341 -6.885 -12.389 1.00 96.12 114 ILE A C 1
ATOM 914 O O . ILE A 1 114 ? 4.748 -7.862 -12.842 1.00 96.12 114 ILE A O 1
ATOM 918 N N . PHE A 1 115 ? 4.901 -6.245 -11.308 1.00 94.31 115 PHE A N 1
ATOM 919 C CA . PHE A 1 115 ? 3.681 -6.613 -10.589 1.00 94.31 115 PHE A CA 1
ATOM 920 C C . PHE A 1 115 ? 2.999 -5.384 -9.977 1.00 94.31 115 PHE A C 1
ATOM 922 O O . PHE A 1 115 ? 3.595 -4.316 -9.870 1.00 94.31 115 PHE A O 1
ATOM 929 N N . GLN A 1 116 ? 1.726 -5.531 -9.603 1.00 93.88 116 GLN A N 1
ATOM 930 C CA . GLN A 1 116 ? 0.883 -4.419 -9.134 1.00 93.88 116 GLN A CA 1
ATOM 931 C C . GLN A 1 116 ? 1.154 -4.026 -7.673 1.00 93.88 116 GLN A C 1
ATOM 933 O O . GLN A 1 116 ? 1.082 -2.849 -7.318 1.00 93.88 116 GLN A O 1
ATOM 938 N N . GLY A 1 117 ? 1.445 -5.027 -6.838 1.00 93.25 117 GLY A N 1
ATOM 939 C CA . GLY A 1 117 ? 1.664 -4.877 -5.402 1.00 93.25 117 GLY A CA 1
ATOM 940 C C . GLY A 1 117 ? 2.905 -4.062 -5.037 1.00 93.25 117 GLY A C 1
ATOM 941 O O . GLY A 1 117 ? 3.750 -3.732 -5.868 1.00 93.25 117 GLY A O 1
ATOM 942 N N . GLY A 1 118 ? 3.030 -3.764 -3.751 1.00 93.25 118 GLY A N 1
ATOM 943 C CA . GLY A 1 118 ? 4.105 -2.961 -3.185 1.00 93.25 118 GLY A CA 1
ATOM 944 C C . GLY A 1 118 ? 3.949 -2.850 -1.672 1.00 93.25 118 GLY A C 1
ATOM 945 O O . GLY A 1 118 ? 3.184 -3.594 -1.063 1.00 93.25 118 GLY A O 1
ATOM 946 N N . ASN A 1 119 ? 4.679 -1.922 -1.061 1.00 92.06 119 ASN A N 1
ATOM 947 C CA . ASN A 1 119 ? 4.614 -1.639 0.372 1.00 92.06 119 ASN A CA 1
ATOM 948 C C . ASN A 1 119 ? 4.778 -0.130 0.627 1.00 92.06 119 ASN A C 1
ATOM 950 O O . ASN A 1 119 ? 5.136 0.630 -0.275 1.00 92.06 119 ASN A O 1
ATOM 954 N N . ALA A 1 120 ? 4.514 0.310 1.859 1.00 91.69 120 ALA A N 1
ATOM 955 C CA . ALA A 1 120 ? 4.562 1.725 2.233 1.00 91.69 120 ALA A CA 1
ATOM 956 C C . ALA A 1 120 ? 5.946 2.369 2.016 1.00 91.69 120 ALA A C 1
ATOM 958 O O . ALA A 1 120 ? 6.031 3.514 1.573 1.00 91.69 120 ALA A O 1
ATOM 959 N N . HIS A 1 121 ? 7.028 1.624 2.259 1.00 90.19 121 HIS A N 1
ATOM 960 C CA . HIS A 1 121 ? 8.387 2.104 2.012 1.00 90.19 121 HIS A CA 1
ATOM 961 C C . HIS A 1 121 ? 8.637 2.376 0.521 1.00 90.19 121 HIS A C 1
ATOM 963 O O . HIS A 1 121 ? 9.176 3.421 0.154 1.00 90.19 121 HIS A O 1
ATOM 969 N N . TYR A 1 122 ? 8.198 1.466 -0.349 1.00 93.06 122 TYR A N 1
ATOM 970 C CA . TYR A 1 122 ? 8.290 1.640 -1.794 1.00 93.06 122 TYR A CA 1
ATOM 971 C C . TYR A 1 122 ? 7.456 2.835 -2.278 1.00 93.06 122 TYR A C 1
ATOM 973 O O . TYR A 1 122 ? 7.934 3.615 -3.103 1.00 93.06 122 TYR A O 1
ATOM 981 N N . ALA A 1 123 ? 6.265 3.059 -1.707 1.00 94.50 123 ALA A N 1
ATOM 982 C CA . ALA A 1 123 ? 5.475 4.265 -1.979 1.00 94.50 123 ALA A CA 1
ATOM 983 C C . ALA A 1 123 ? 6.244 5.545 -1.635 1.00 94.50 123 ALA A C 1
ATOM 985 O O . ALA A 1 123 ? 6.325 6.443 -2.476 1.00 94.50 123 ALA A O 1
ATOM 986 N N . ASP A 1 124 ? 6.858 5.622 -0.451 1.00 91.69 124 ASP A N 1
ATOM 987 C CA . ASP A 1 124 ? 7.695 6.767 -0.067 1.00 91.69 124 ASP A CA 1
ATOM 988 C C . ASP A 1 124 ? 8.866 6.968 -1.043 1.00 91.69 124 ASP A C 1
ATOM 990 O O . ASP A 1 124 ? 9.160 8.099 -1.444 1.00 91.69 124 ASP A O 1
ATOM 994 N N . GLY A 1 125 ? 9.495 5.879 -1.495 1.00 92.12 125 GLY A N 1
ATOM 995 C CA . GLY A 1 125 ? 10.538 5.908 -2.522 1.00 92.12 125 GLY A CA 1
ATOM 996 C C . GLY A 1 125 ? 10.056 6.477 -3.862 1.00 92.12 125 GLY A C 1
ATOM 997 O O . GLY A 1 125 ? 10.753 7.295 -4.472 1.00 92.12 125 GLY A O 1
ATOM 998 N N . LEU A 1 126 ? 8.856 6.101 -4.312 1.00 95.25 126 LEU A N 1
ATOM 999 C CA . LEU A 1 126 ? 8.245 6.653 -5.526 1.00 95.25 126 LEU A CA 1
ATOM 1000 C C . LEU A 1 126 ? 7.915 8.136 -5.367 1.00 95.25 126 LEU A C 1
ATOM 1002 O O . LEU A 1 126 ? 8.276 8.930 -6.232 1.00 95.25 126 LEU A O 1
ATOM 1006 N N . MET A 1 127 ? 7.304 8.538 -4.253 1.00 93.62 127 MET A N 1
ATOM 1007 C CA . MET A 1 127 ? 6.988 9.946 -3.990 1.00 93.62 127 MET A CA 1
ATOM 1008 C C . MET A 1 127 ? 8.253 10.805 -3.924 1.00 93.62 127 MET A C 1
ATOM 1010 O O . MET A 1 127 ? 8.287 11.904 -4.475 1.00 93.62 127 MET A O 1
ATOM 1014 N N . LYS A 1 128 ? 9.337 10.294 -3.333 1.00 92.12 128 LYS A N 1
ATOM 1015 C CA . LYS A 1 128 ? 10.633 10.985 -3.308 1.00 92.12 128 LYS A CA 1
ATOM 1016 C C . LYS A 1 128 ? 11.232 11.140 -4.711 1.00 92.12 128 LYS A C 1
ATOM 1018 O O . LYS A 1 128 ? 11.749 12.207 -5.047 1.00 92.12 128 LYS A O 1
ATOM 1023 N N . ARG A 1 129 ? 11.179 10.091 -5.541 1.00 94.44 129 ARG A N 1
ATOM 1024 C CA . ARG A 1 129 ? 11.794 10.084 -6.882 1.00 94.44 129 ARG A CA 1
ATOM 1025 C C . ARG A 1 129 ? 10.961 10.764 -7.958 1.00 94.44 129 ARG A C 1
ATOM 1027 O O . ARG A 1 129 ? 11.551 11.349 -8.865 1.00 94.44 129 ARG A O 1
ATOM 1034 N N . PHE A 1 130 ? 9.637 10.734 -7.855 1.00 96.69 130 PHE A N 1
ATOM 1035 C CA . PHE A 1 130 ? 8.714 11.166 -8.910 1.00 96.69 130 PHE A CA 1
ATOM 1036 C C . PHE A 1 130 ? 7.716 12.238 -8.466 1.00 96.69 130 PHE A C 1
ATOM 1038 O O . PHE A 1 130 ? 7.040 12.820 -9.312 1.00 96.69 130 PHE A O 1
ATOM 1045 N N . GLY A 1 131 ? 7.647 12.548 -7.173 1.00 96.69 131 GLY A N 1
ATOM 1046 C CA . GLY A 1 131 ? 6.674 13.477 -6.615 1.00 96.69 131 GLY A CA 1
ATOM 1047 C C . GLY A 1 131 ? 5.255 12.906 -6.554 1.00 96.69 131 GLY A C 1
ATOM 1048 O O . GLY A 1 131 ? 5.043 11.708 -6.730 1.00 96.69 131 GLY A O 1
ATOM 1049 N N . VAL A 1 132 ? 4.278 13.780 -6.327 1.00 97.19 132 VAL A N 1
ATOM 1050 C CA . VAL A 1 132 ? 2.840 13.475 -6.357 1.00 97.19 132 VAL A CA 1
ATOM 1051 C C . VAL A 1 132 ? 2.095 14.547 -7.141 1.00 97.19 132 VAL A C 1
ATOM 1053 O O . VAL A 1 132 ? 2.623 15.633 -7.373 1.00 97.19 132 VAL A O 1
ATOM 1056 N N . ILE A 1 133 ? 0.859 14.253 -7.532 1.00 97.12 133 ILE A N 1
ATOM 1057 C CA . ILE A 1 133 ? -0.061 15.217 -8.144 1.00 97.12 133 ILE A CA 1
ATOM 1058 C C . ILE A 1 133 ? -1.424 15.137 -7.443 1.00 97.12 133 ILE A C 1
ATOM 1060 O O . ILE A 1 133 ? -1.749 14.068 -6.909 1.00 97.12 133 ILE A O 1
ATOM 1064 N N . PRO A 1 134 ? -2.233 16.212 -7.450 1.00 96.00 134 PRO A N 1
ATOM 1065 C CA . PRO A 1 134 ? -3.622 16.112 -7.027 1.00 96.00 134 PRO A CA 1
ATOM 1066 C C . PRO A 1 134 ? -4.403 15.147 -7.923 1.00 96.00 134 PRO A C 1
ATOM 1068 O O . PRO A 1 134 ? -4.146 15.042 -9.125 1.00 96.00 134 PRO A O 1
ATOM 1071 N N . ASP A 1 135 ? -5.367 14.453 -7.335 1.00 94.81 135 ASP A N 1
ATOM 1072 C CA . ASP A 1 135 ? -6.306 13.588 -8.043 1.00 94.81 135 ASP A CA 1
ATOM 1073 C C . ASP A 1 135 ? -7.390 14.437 -8.721 1.00 94.81 135 ASP A C 1
ATOM 1075 O O . ASP A 1 135 ? -8.510 14.557 -8.229 1.00 94.81 135 ASP A O 1
ATOM 1079 N N . HIS A 1 136 ? -7.024 15.105 -9.819 1.00 93.56 136 HIS A N 1
ATOM 1080 C CA . HIS A 1 136 ? -7.920 15.996 -10.551 1.00 93.56 136 HIS A CA 1
ATOM 1081 C C . HIS A 1 136 ? -7.813 15.783 -12.069 1.00 93.56 136 HIS A C 1
ATOM 1083 O O . HIS A 1 136 ? -6.705 15.830 -12.614 1.00 93.56 136 HIS A O 1
ATOM 1089 N N . PRO A 1 137 ? -8.939 15.599 -12.789 1.00 91.00 137 PRO A N 1
ATOM 1090 C CA . PRO A 1 137 ? -8.925 15.252 -14.211 1.00 91.00 137 PRO A CA 1
ATOM 1091 C C . PRO A 1 137 ? -8.319 16.331 -15.117 1.00 91.00 137 PRO A C 1
ATOM 1093 O O . PRO A 1 137 ? -7.813 15.988 -16.184 1.00 91.00 137 PRO A O 1
ATOM 1096 N N . GLU A 1 138 ? -8.349 17.604 -14.712 1.00 91.56 138 GLU A N 1
ATOM 1097 C CA . GLU A 1 138 ? -7.699 18.699 -15.455 1.00 91.56 138 GLU A CA 1
ATOM 1098 C C . GLU A 1 138 ? -6.176 18.713 -15.286 1.00 91.56 138 GLU A C 1
ATOM 1100 O O . GLU A 1 138 ? -5.466 19.232 -16.142 1.00 91.56 138 GLU A O 1
ATOM 1105 N N . ILE A 1 139 ? -5.663 18.129 -14.197 1.00 94.88 139 ILE A N 1
ATOM 1106 C CA . ILE A 1 139 ? -4.221 17.986 -13.987 1.00 94.88 139 ILE A CA 1
ATOM 1107 C C . ILE A 1 139 ? -3.726 16.793 -14.787 1.00 94.88 139 ILE A C 1
ATOM 1109 O O . ILE A 1 139 ? -2.815 16.929 -15.604 1.00 94.88 139 ILE A O 1
ATOM 1113 N N . TRP A 1 140 ? -4.317 15.622 -14.545 1.00 96.19 140 TRP A N 1
ATOM 1114 C CA . TRP A 1 140 ? -4.045 14.414 -15.307 1.00 96.19 140 TRP A CA 1
ATOM 1115 C C . TRP A 1 140 ? -5.029 13.300 -14.944 1.00 96.19 140 TRP A C 1
ATOM 1117 O O . TRP A 1 140 ? -5.374 13.104 -13.781 1.00 96.19 140 TRP A O 1
ATOM 1127 N N . LYS A 1 141 ? -5.408 12.502 -15.942 1.00 94.19 141 LYS A N 1
ATOM 1128 C CA . LYS A 1 141 ? -6.083 11.214 -15.760 1.00 94.19 141 LYS A CA 1
ATOM 1129 C C . LYS A 1 141 ? -5.521 10.202 -16.756 1.00 94.19 141 LYS A C 1
ATOM 1131 O O . LYS A 1 141 ? -5.191 10.598 -17.880 1.00 94.19 141 LYS A O 1
ATOM 1136 N N . PRO A 1 142 ? -5.430 8.912 -16.397 1.00 93.31 142 PRO A N 1
ATOM 1137 C CA . PRO A 1 142 ? -5.038 7.905 -17.366 1.00 93.31 142 PRO A CA 1
ATOM 1138 C C . PRO A 1 142 ? -6.126 7.752 -18.441 1.00 93.31 142 PRO A C 1
ATOM 1140 O O . PRO A 1 142 ? -7.305 8.028 -18.209 1.00 93.31 142 PRO A O 1
ATOM 1143 N N . ARG A 1 143 ? -5.740 7.278 -19.629 1.00 92.44 143 ARG A N 1
ATOM 1144 C CA . ARG A 1 143 ? -6.694 6.902 -20.690 1.00 92.44 143 ARG A CA 1
ATOM 1145 C C . ARG A 1 143 ? -7.527 5.690 -20.283 1.00 92.44 143 ARG A C 1
ATOM 1147 O O . ARG A 1 143 ? -8.680 5.576 -20.684 1.00 92.44 143 ARG A O 1
ATOM 1154 N N . VAL A 1 144 ? -6.937 4.804 -19.483 1.00 88.75 144 VAL A N 1
ATOM 1155 C CA . VAL A 1 144 ? -7.585 3.626 -18.907 1.00 88.75 144 VAL A CA 1
ATOM 1156 C C . VAL A 1 144 ? -7.503 3.712 -17.389 1.00 88.75 144 VAL A C 1
ATOM 1158 O O . VAL A 1 144 ? -6.415 3.817 -16.830 1.00 88.75 144 VAL A O 1
ATOM 1161 N N . GLN A 1 145 ? -8.646 3.618 -16.714 1.00 85.94 145 GLN A N 1
ATOM 1162 C CA . GLN A 1 145 ? -8.685 3.543 -15.254 1.00 85.94 145 GLN A CA 1
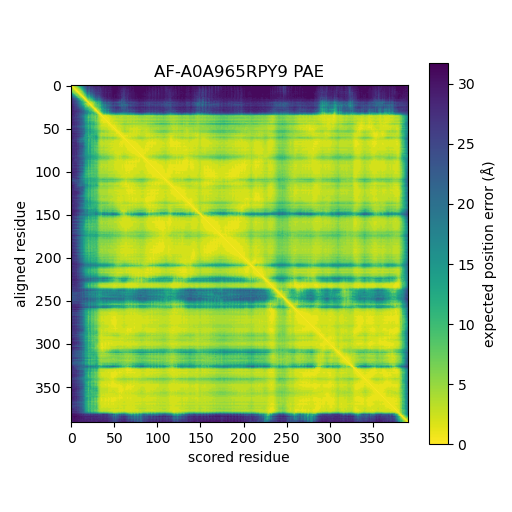ATOM 1163 C C . GLN A 1 145 ? -8.136 2.186 -14.797 1.00 85.94 145 GLN A C 1
ATOM 1165 O O . GLN A 1 145 ? -8.809 1.170 -14.957 1.00 85.94 145 GLN A O 1
ATOM 1170 N N . PHE A 1 146 ? -6.916 2.161 -14.249 1.00 84.38 146 PHE A N 1
ATOM 1171 C CA . PHE A 1 146 ? -6.216 0.921 -13.876 1.00 84.38 146 PHE A CA 1
ATOM 1172 C C . PHE A 1 146 ? -7.020 0.042 -12.914 1.00 84.38 146 PHE A C 1
ATOM 1174 O O . PHE A 1 146 ? -7.057 -1.174 -13.076 1.00 84.38 146 PHE A O 1
ATOM 1181 N N . GLU A 1 147 ? -7.662 0.675 -11.934 1.00 84.19 147 GLU A N 1
ATOM 1182 C CA . GLU A 1 147 ? -8.394 0.018 -10.845 1.00 84.19 147 GLU A CA 1
ATOM 1183 C C . GLU A 1 147 ? -9.756 -0.499 -11.310 1.00 84.19 147 GLU A C 1
ATOM 1185 O O . GLU A 1 147 ? -10.128 -1.639 -11.039 1.00 84.19 147 GLU A O 1
ATOM 1190 N N . LYS A 1 148 ? -10.464 0.293 -12.119 1.00 80.44 148 LYS A N 1
ATOM 1191 C CA . LYS A 1 148 ? -11.825 -0.006 -12.594 1.00 80.44 148 LYS A CA 1
ATOM 1192 C C . LYS A 1 148 ? -11.860 -0.816 -13.890 1.00 80.44 148 LYS A C 1
ATOM 1194 O O . LYS A 1 148 ? -12.863 -0.813 -14.599 1.00 80.44 148 LYS A O 1
ATOM 1199 N N . SER A 1 149 ? -10.759 -1.475 -14.240 1.00 71.00 149 SER A N 1
ATOM 1200 C CA . SER A 1 149 ? -10.635 -2.190 -15.502 1.00 71.00 149 SER A CA 1
ATOM 1201 C C . SER A 1 149 ? -9.916 -3.528 -15.332 1.00 71.00 149 SER A C 1
ATOM 1203 O O . SER A 1 149 ? -8.836 -3.570 -14.739 1.00 71.00 149 SER A O 1
ATOM 1205 N N . PRO A 1 150 ? -10.407 -4.621 -15.954 1.00 67.75 150 PRO A N 1
ATOM 1206 C CA . PRO A 1 150 ? -9.669 -5.885 -15.994 1.00 67.75 150 PRO A CA 1
ATOM 1207 C C . PRO A 1 150 ? -8.344 -5.765 -16.767 1.00 67.75 150 PRO A C 1
ATOM 1209 O O . PRO A 1 150 ? -7.543 -6.701 -16.795 1.00 67.75 150 PRO A O 1
ATOM 1212 N N . HIS A 1 151 ? -8.092 -4.631 -17.431 1.00 73.62 151 HIS A N 1
ATOM 1213 C CA . HIS A 1 151 ? -6.877 -4.425 -18.200 1.00 73.62 151 HIS A CA 1
ATOM 1214 C C . HIS A 1 151 ? -5.624 -4.244 -17.335 1.00 73.62 151 HIS A C 1
ATOM 1216 O O . HIS A 1 151 ? -4.534 -4.466 -17.850 1.00 73.62 151 HIS A O 1
ATOM 1222 N N . GLY A 1 152 ? -5.739 -3.920 -16.040 1.00 77.62 152 GLY A N 1
ATOM 1223 C CA . GLY A 1 152 ? -4.571 -3.788 -15.160 1.00 77.62 152 GLY A CA 1
ATOM 1224 C C . GLY A 1 152 ? -3.714 -5.060 -15.096 1.00 77.62 152 GLY A C 1
ATOM 1225 O O . GLY A 1 152 ? -2.489 -4.993 -15.186 1.00 77.62 152 GLY A O 1
ATOM 1226 N N . GLY A 1 153 ? -4.348 -6.236 -15.013 1.00 83.75 153 GLY A N 1
ATOM 1227 C CA . GLY A 1 153 ? -3.644 -7.525 -15.065 1.00 83.75 153 GLY A CA 1
ATOM 1228 C C . GLY A 1 153 ? -3.044 -7.816 -16.445 1.00 83.75 153 GLY A C 1
ATOM 1229 O O . GLY A 1 153 ? -1.905 -8.269 -16.548 1.00 83.75 153 GLY A O 1
ATOM 1230 N N . ARG A 1 154 ? -3.774 -7.484 -17.521 1.00 88.44 154 ARG A N 1
ATOM 1231 C CA . ARG A 1 154 ? -3.297 -7.665 -18.906 1.00 88.44 154 ARG A CA 1
ATOM 1232 C C . ARG A 1 154 ? -2.095 -6.783 -19.231 1.00 88.44 154 ARG A C 1
ATOM 1234 O O . ARG A 1 154 ? -1.165 -7.250 -19.876 1.00 88.44 154 ARG A O 1
ATOM 1241 N N . LEU A 1 155 ? -2.096 -5.535 -18.769 1.00 91.94 155 LEU A N 1
ATOM 1242 C CA . LEU A 1 155 ? -0.979 -4.613 -18.947 1.00 91.94 155 LEU A CA 1
ATOM 1243 C C . LEU A 1 155 ? 0.294 -5.181 -18.320 1.00 91.94 155 LEU A C 1
ATOM 1245 O O . LEU A 1 155 ? 1.315 -5.276 -18.994 1.00 91.94 155 LEU A O 1
ATOM 1249 N N . VAL A 1 156 ? 0.219 -5.613 -17.060 1.00 93.69 156 VAL A N 1
ATOM 1250 C CA . VAL A 1 156 ? 1.361 -6.224 -16.368 1.00 93.69 156 VAL A CA 1
ATOM 1251 C C . VAL A 1 156 ? 1.846 -7.478 -17.100 1.00 93.69 156 VAL A C 1
ATOM 1253 O O . VAL A 1 156 ? 3.052 -7.662 -17.255 1.00 93.69 156 VAL A O 1
ATOM 1256 N N . TYR A 1 157 ? 0.935 -8.309 -17.612 1.00 94.38 157 TYR A N 1
ATOM 1257 C CA . TYR A 1 157 ? 1.304 -9.464 -18.432 1.00 94.38 157 TYR A CA 1
ATOM 1258 C C . TYR A 1 157 ? 2.067 -9.056 -19.703 1.00 94.38 157 TYR A C 1
ATOM 1260 O O . TYR A 1 157 ? 3.133 -9.604 -19.973 1.00 94.38 157 TYR A O 1
ATOM 1268 N N . PHE A 1 158 ? 1.571 -8.072 -20.462 1.00 95.62 158 PHE A N 1
ATOM 1269 C CA . PHE A 1 158 ? 2.240 -7.606 -21.682 1.00 95.62 158 PHE A CA 1
ATOM 1270 C C . PHE A 1 158 ? 3.630 -7.042 -21.402 1.00 95.62 158 PHE A C 1
ATOM 1272 O O . PHE A 1 158 ? 4.565 -7.355 -22.136 1.00 95.62 158 PHE A O 1
ATOM 1279 N N . LEU A 1 159 ? 3.785 -6.259 -20.334 1.00 97.69 159 LEU A N 1
ATOM 1280 C CA . LEU A 1 159 ? 5.086 -5.715 -19.956 1.00 97.69 159 LEU A CA 1
ATOM 1281 C C . LEU A 1 159 ? 6.071 -6.835 -19.583 1.00 97.69 159 LEU A C 1
ATOM 1283 O O . LEU A 1 159 ? 7.181 -6.856 -20.107 1.00 97.69 159 LEU A O 1
ATOM 1287 N N . ASN A 1 160 ? 5.658 -7.815 -18.772 1.00 98.00 160 ASN A N 1
ATOM 1288 C CA . ASN A 1 160 ? 6.511 -8.967 -18.455 1.00 98.00 160 ASN A CA 1
ATOM 1289 C C . ASN A 1 160 ? 6.863 -9.795 -19.697 1.00 98.00 160 ASN A C 1
ATOM 1291 O O . ASN A 1 160 ? 8.002 -10.227 -19.838 1.00 98.00 160 ASN A O 1
ATOM 1295 N N . ALA A 1 161 ? 5.921 -9.989 -20.624 1.00 97.75 161 ALA A N 1
ATOM 1296 C CA . ALA A 1 161 ? 6.188 -10.704 -21.870 1.00 97.75 161 ALA A CA 1
ATOM 1297 C C . ALA A 1 161 ? 7.248 -9.991 -22.729 1.00 97.75 161 ALA A C 1
ATOM 1299 O O . ALA A 1 161 ? 8.068 -10.651 -23.368 1.00 97.75 161 ALA A O 1
ATOM 1300 N N . ARG A 1 162 ? 7.269 -8.650 -22.729 1.00 98.25 162 ARG A N 1
ATOM 1301 C CA . ARG A 1 162 ? 8.312 -7.868 -23.410 1.00 98.25 162 ARG A CA 1
ATOM 1302 C C . ARG A 1 162 ? 9.667 -7.956 -22.716 1.00 98.25 162 ARG A C 1
ATOM 1304 O O . ARG A 1 162 ? 10.653 -8.180 -23.412 1.00 98.25 162 ARG A O 1
ATOM 1311 N N . ALA A 1 163 ? 9.714 -7.877 -21.386 1.00 98.31 163 ALA A N 1
ATOM 1312 C CA . ALA A 1 163 ? 10.954 -8.096 -20.637 1.00 98.31 163 ALA A CA 1
ATOM 1313 C C . ALA A 1 163 ? 11.513 -9.512 -20.869 1.00 98.31 163 ALA A C 1
ATOM 1315 O O . ALA A 1 163 ? 12.694 -9.677 -21.158 1.00 98.31 163 ALA A O 1
ATOM 1316 N N . ALA A 1 164 ? 10.660 -10.540 -20.832 1.00 98.06 164 ALA A N 1
ATOM 1317 C CA . ALA A 1 164 ? 11.066 -11.920 -21.094 1.00 98.06 164 ALA A CA 1
ATOM 1318 C C . ALA A 1 164 ? 11.604 -12.108 -22.521 1.00 98.06 164 ALA A C 1
ATOM 1320 O O . ALA A 1 164 ? 12.610 -12.789 -22.713 1.00 98.06 164 ALA A O 1
ATOM 1321 N N . LYS A 1 165 ? 10.966 -11.477 -23.519 1.00 98.25 165 LYS A N 1
ATOM 1322 C CA . LYS A 1 165 ? 11.464 -11.481 -24.899 1.00 98.25 165 LYS A CA 1
ATOM 1323 C C . LYS A 1 165 ? 12.855 -10.851 -24.984 1.00 98.25 165 LYS A C 1
ATOM 1325 O O . LYS A 1 165 ? 13.735 -11.455 -25.584 1.00 98.25 165 LYS A O 1
ATOM 1330 N N . PHE A 1 166 ? 13.052 -9.687 -24.363 1.00 98.31 166 PHE A N 1
ATOM 1331 C CA . PHE A 1 166 ? 14.360 -9.035 -24.293 1.00 98.31 166 PHE A CA 1
ATOM 1332 C C . PHE A 1 166 ? 15.433 -9.978 -23.732 1.00 98.31 166 PHE A C 1
ATOM 1334 O O . PHE A 1 166 ? 16.429 -10.220 -24.407 1.00 98.31 166 PHE A O 1
ATOM 1341 N N . HIS A 1 167 ? 15.199 -10.576 -22.558 1.00 97.75 167 HIS A N 1
ATOM 1342 C CA . HIS A 1 167 ? 16.165 -11.491 -21.932 1.00 97.75 167 HIS A CA 1
ATOM 1343 C C . HIS A 1 167 ? 16.456 -12.723 -22.788 1.00 97.75 167 HIS A C 1
ATOM 1345 O O . HIS A 1 167 ? 17.5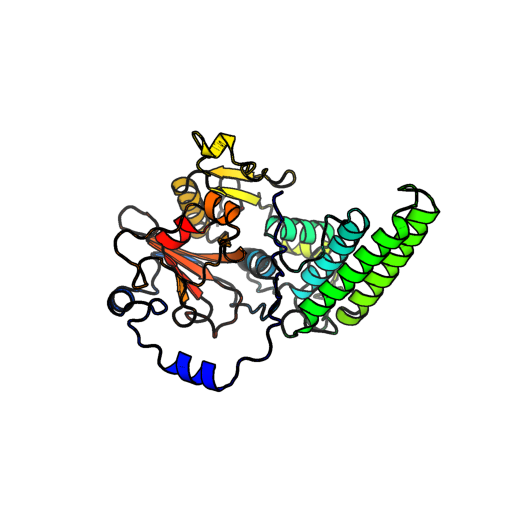97 -13.168 -22.864 1.00 97.75 167 HIS A O 1
ATOM 1351 N N . ASN A 1 168 ? 15.444 -13.270 -23.464 1.00 97.94 168 ASN A N 1
ATOM 1352 C CA . ASN A 1 168 ? 15.640 -14.388 -24.381 1.00 97.94 168 ASN A CA 1
ATOM 1353 C C . ASN A 1 168 ? 16.492 -14.004 -25.601 1.00 97.94 168 ASN A C 1
ATOM 1355 O O . ASN A 1 168 ? 17.340 -14.788 -26.019 1.00 97.94 168 ASN A O 1
ATOM 1359 N N . ASP A 1 169 ? 16.262 -12.829 -26.178 1.00 98.06 169 ASP A N 1
ATOM 1360 C CA . ASP A 1 169 ? 16.991 -12.365 -27.362 1.00 98.06 169 ASP A CA 1
ATOM 1361 C C . ASP A 1 169 ? 18.423 -11.930 -27.012 1.00 98.06 169 ASP A C 1
ATOM 1363 O O . ASP A 1 169 ? 19.337 -12.084 -27.820 1.00 98.06 169 ASP A O 1
ATOM 1367 N N . ALA A 1 170 ? 18.630 -11.436 -25.790 1.00 97.69 170 ALA A N 1
ATOM 1368 C CA . ALA A 1 170 ? 19.923 -11.007 -25.273 1.00 97.69 170 ALA A CA 1
ATOM 1369 C C . ALA A 1 170 ? 20.767 -12.144 -24.667 1.00 97.69 170 ALA A C 1
ATOM 1371 O O . ALA A 1 170 ? 21.906 -11.896 -24.279 1.00 97.69 170 ALA A O 1
ATOM 1372 N N . LYS A 1 171 ? 20.243 -13.377 -24.570 1.00 96.62 171 LYS A N 1
ATOM 1373 C CA . LYS A 1 171 ? 20.850 -14.476 -23.787 1.00 96.62 171 LYS A CA 1
ATOM 1374 C C . LYS A 1 171 ? 22.279 -14.855 -24.199 1.00 96.62 171 LYS A C 1
ATOM 1376 O O . LYS A 1 171 ? 23.044 -15.317 -23.361 1.00 96.62 171 LYS A O 1
ATOM 1381 N N . ASP A 1 172 ? 22.612 -14.669 -25.478 1.00 97.31 172 ASP A N 1
ATOM 1382 C CA . ASP A 1 172 ? 23.923 -14.994 -26.056 1.00 97.31 172 ASP A CA 1
ATOM 1383 C C . ASP A 1 172 ? 24.801 -13.736 -26.238 1.00 97.31 172 ASP A C 1
ATOM 1385 O O . ASP A 1 172 ? 25.933 -13.820 -26.718 1.00 97.31 172 ASP A O 1
ATOM 1389 N N . LEU A 1 173 ? 24.288 -12.554 -25.874 1.00 97.25 173 LEU A N 1
ATOM 1390 C CA . LEU A 1 173 ? 25.027 -11.296 -25.924 1.00 97.25 173 LEU A CA 1
ATOM 1391 C C . LEU A 1 173 ? 25.839 -11.106 -24.642 1.00 97.25 173 LEU A C 1
ATOM 1393 O O . LEU A 1 173 ? 25.408 -11.452 -23.545 1.00 97.25 173 LEU A O 1
ATOM 1397 N N . VAL A 1 174 ? 27.009 -10.478 -24.772 1.00 96.62 174 VAL A N 1
ATOM 1398 C CA . VAL A 1 174 ? 27.791 -10.053 -23.605 1.00 96.62 174 VAL A CA 1
ATOM 1399 C C . VAL A 1 174 ? 27.036 -8.912 -22.904 1.00 96.62 174 VAL A C 1
ATOM 1401 O O . VAL A 1 174 ? 26.728 -7.918 -23.577 1.00 96.62 174 VAL A O 1
ATOM 1404 N N . PRO A 1 175 ? 26.745 -9.013 -21.591 1.00 94.25 175 PRO A N 1
ATOM 1405 C CA . PRO A 1 175 ? 26.140 -7.921 -20.832 1.00 94.25 175 PRO A CA 1
ATOM 1406 C C . PRO A 1 175 ? 26.912 -6.613 -21.017 1.00 94.25 175 PRO A C 1
ATOM 1408 O O . PRO A 1 175 ? 28.136 -6.626 -21.126 1.00 94.25 175 PRO A O 1
ATOM 1411 N N . GLU A 1 176 ? 26.193 -5.492 -21.094 1.00 94.12 176 GLU A N 1
ATOM 1412 C CA . GLU A 1 176 ? 26.751 -4.141 -21.306 1.00 94.12 176 GLU A CA 1
ATOM 1413 C C . GLU A 1 176 ? 27.465 -3.914 -22.654 1.00 94.12 176 GLU A C 1
ATOM 1415 O O . GLU A 1 176 ? 27.893 -2.797 -22.950 1.00 94.12 176 GLU A O 1
ATOM 1420 N N . SER A 1 177 ? 27.558 -4.923 -23.527 1.00 98.00 177 SER A N 1
ATOM 1421 C CA . SER A 1 177 ? 28.007 -4.702 -24.904 1.00 98.00 177 SER A CA 1
ATOM 1422 C C . SER A 1 177 ? 27.052 -3.764 -25.645 1.00 98.00 177 SER A C 1
ATOM 1424 O O . SER A 1 177 ? 25.860 -3.697 -25.342 1.00 98.00 177 SER A O 1
ATOM 1426 N N . LYS A 1 178 ? 27.548 -3.075 -26.680 1.00 98.19 178 LYS A N 1
ATOM 1427 C CA . LYS A 1 178 ? 26.717 -2.175 -27.494 1.00 98.19 178 LYS A CA 1
ATOM 1428 C C . LYS A 1 178 ? 25.446 -2.868 -28.008 1.00 98.19 178 LYS A C 1
ATOM 1430 O O . LYS A 1 178 ? 24.368 -2.311 -27.882 1.00 98.19 178 LYS A O 1
ATOM 1435 N N . ALA A 1 179 ? 25.567 -4.097 -28.517 1.00 98.06 179 ALA A N 1
ATOM 1436 C CA . ALA A 1 179 ? 24.422 -4.864 -29.006 1.00 98.06 179 ALA A CA 1
ATOM 1437 C C . ALA A 1 179 ? 23.402 -5.181 -27.894 1.00 98.06 179 ALA A C 1
ATOM 1439 O O . ALA A 1 179 ? 22.200 -5.110 -28.134 1.00 98.06 179 ALA A O 1
ATOM 1440 N N . TYR A 1 180 ? 23.871 -5.493 -26.680 1.00 98.06 180 TYR A N 1
ATOM 1441 C CA . TYR A 1 180 ? 23.002 -5.716 -25.521 1.00 98.06 180 TYR A CA 1
ATOM 1442 C C . TYR A 1 180 ? 22.252 -4.436 -25.133 1.00 98.06 180 TYR A C 1
ATOM 1444 O O . TYR A 1 180 ? 21.036 -4.463 -24.952 1.00 98.06 180 TYR A O 1
ATOM 1452 N N . LEU A 1 181 ? 22.968 -3.311 -25.032 1.00 98.12 181 LEU A N 1
ATOM 1453 C CA . LEU A 1 181 ? 22.397 -2.019 -24.643 1.00 98.12 181 LEU A CA 1
ATOM 1454 C C . LEU A 1 181 ? 21.423 -1.476 -25.696 1.00 98.12 181 LEU A C 1
ATOM 1456 O O . LEU A 1 181 ? 20.356 -0.996 -25.326 1.00 98.12 181 LEU A O 1
ATOM 1460 N N . ASP A 1 182 ? 21.738 -1.614 -26.987 1.00 98.44 182 ASP A N 1
ATOM 1461 C CA . ASP A 1 182 ? 20.843 -1.225 -28.084 1.00 98.44 182 ASP A CA 1
ATOM 1462 C C . ASP A 1 182 ? 19.520 -2.018 -28.006 1.00 98.44 182 ASP A C 1
ATOM 1464 O O . ASP A 1 182 ? 18.433 -1.437 -28.058 1.00 98.44 182 ASP A O 1
ATOM 1468 N N . LEU A 1 183 ? 19.595 -3.336 -27.778 1.00 98.25 183 LEU A N 1
ATOM 1469 C CA . LEU A 1 183 ? 18.417 -4.195 -27.620 1.00 98.25 183 LEU A CA 1
ATOM 1470 C C . LEU A 1 183 ? 17.621 -3.872 -26.341 1.00 98.25 183 LEU A C 1
ATOM 1472 O O . LEU A 1 183 ? 16.386 -3.881 -26.350 1.00 98.25 183 LEU A O 1
ATOM 1476 N N . GLN A 1 184 ? 18.309 -3.550 -25.242 1.00 98.31 184 GLN A N 1
ATOM 1477 C CA . GLN A 1 184 ? 17.672 -3.124 -23.995 1.00 98.31 184 GLN A CA 1
ATOM 1478 C C . GLN A 1 184 ? 16.937 -1.788 -24.180 1.00 98.31 184 GLN A C 1
ATOM 1480 O O . GLN A 1 184 ? 15.804 -1.629 -23.720 1.00 98.31 184 GLN A O 1
ATOM 1485 N N . ASP A 1 185 ? 17.541 -0.841 -24.898 1.00 98.56 185 ASP A N 1
ATOM 1486 C CA . ASP A 1 185 ? 16.948 0.449 -25.250 1.00 98.56 185 ASP A CA 1
ATOM 1487 C C . ASP A 1 185 ? 15.697 0.300 -26.122 1.00 98.56 185 ASP A C 1
ATOM 1489 O O . ASP A 1 185 ? 14.704 1.006 -25.908 1.00 98.56 185 ASP A O 1
ATOM 1493 N N . GLU A 1 186 ? 15.715 -0.613 -27.092 1.00 98.44 186 GLU A N 1
ATOM 1494 C CA . GLU A 1 186 ? 14.548 -0.942 -27.914 1.00 98.44 186 GLU A CA 1
ATOM 1495 C C . GLU A 1 186 ? 13.409 -1.528 -27.074 1.00 98.44 186 GLU A C 1
ATOM 1497 O O . GLU A 1 186 ? 12.274 -1.042 -27.147 1.00 98.44 186 GLU A O 1
ATOM 1502 N N . ALA A 1 187 ? 13.711 -2.505 -26.216 1.00 98.56 187 ALA A N 1
ATOM 1503 C CA . ALA A 1 187 ? 12.736 -3.101 -25.307 1.00 98.56 187 ALA A CA 1
ATOM 1504 C C . ALA A 1 187 ? 12.138 -2.058 -24.349 1.00 98.56 187 ALA A C 1
ATOM 1506 O O . ALA A 1 187 ? 10.915 -1.979 -24.191 1.00 98.56 187 ALA A O 1
ATOM 1507 N N . ARG A 1 188 ? 12.977 -1.183 -23.781 1.00 98.62 188 ARG A N 1
ATOM 1508 C CA . ARG A 1 188 ? 12.551 -0.062 -22.931 1.00 98.62 188 ARG A CA 1
ATOM 1509 C C . ARG A 1 188 ? 11.582 0.863 -23.659 1.00 98.62 188 ARG A C 1
ATOM 1511 O O . ARG A 1 188 ? 10.551 1.240 -23.095 1.00 98.62 188 ARG A O 1
ATOM 1518 N N . LYS A 1 189 ? 11.887 1.237 -24.906 1.00 98.62 189 LYS A N 1
ATOM 1519 C CA . LYS A 1 189 ? 11.019 2.096 -25.730 1.00 98.62 189 LYS A CA 1
ATOM 1520 C C . LYS A 1 189 ? 9.675 1.425 -26.015 1.00 98.62 189 LYS A C 1
ATOM 1522 O O . LYS A 1 189 ? 8.647 2.079 -25.832 1.00 98.62 189 LYS A O 1
ATOM 1527 N N . ASP A 1 190 ? 9.665 0.146 -26.391 1.00 98.50 190 ASP A N 1
ATOM 1528 C CA . ASP A 1 190 ? 8.431 -0.613 -26.652 1.00 98.50 190 ASP A CA 1
ATOM 1529 C C . ASP A 1 190 ? 7.556 -0.725 -25.394 1.00 98.50 190 ASP A C 1
ATOM 1531 O O . ASP A 1 190 ? 6.382 -0.352 -25.403 1.00 98.50 190 ASP A O 1
ATOM 1535 N N . MET A 1 191 ? 8.136 -1.131 -24.263 1.00 98.56 191 MET A N 1
ATOM 1536 C CA . MET A 1 191 ? 7.416 -1.264 -22.990 1.00 98.56 191 MET A CA 1
ATOM 1537 C C . MET A 1 191 ? 6.826 0.070 -22.516 1.00 98.56 191 MET A C 1
ATOM 1539 O O . MET A 1 191 ? 5.662 0.138 -22.104 1.00 98.56 191 MET A O 1
ATOM 1543 N N . ARG A 1 192 ? 7.588 1.165 -22.634 1.00 98.19 192 ARG A N 1
ATOM 1544 C CA . ARG A 1 192 ? 7.097 2.519 -22.333 1.00 98.19 192 ARG A CA 1
ATOM 1545 C C . ARG A 1 192 ? 5.997 2.956 -23.302 1.00 98.19 192 ARG A C 1
ATOM 1547 O O . ARG A 1 192 ? 5.059 3.629 -22.874 1.00 98.19 192 ARG A O 1
ATOM 1554 N N . ALA A 1 193 ? 6.068 2.570 -24.576 1.00 98.06 193 ALA A N 1
ATOM 1555 C CA . ALA A 1 193 ? 5.015 2.843 -25.551 1.00 98.06 193 ALA A CA 1
ATOM 1556 C C . ALA A 1 193 ? 3.719 2.093 -25.210 1.00 98.06 193 ALA A C 1
ATOM 1558 O O . ALA A 1 193 ? 2.655 2.718 -25.207 1.00 98.06 193 ALA A O 1
ATOM 1559 N N . ILE A 1 194 ? 3.802 0.811 -24.828 1.00 96.44 194 ILE A N 1
ATOM 1560 C CA . ILE A 1 194 ? 2.656 0.027 -24.338 1.00 96.44 194 ILE A CA 1
ATOM 1561 C C . ILE A 1 194 ? 2.015 0.740 -23.148 1.00 96.44 194 ILE A C 1
ATOM 1563 O O . ILE A 1 194 ? 0.823 1.047 -23.198 1.00 96.44 194 ILE A O 1
ATOM 1567 N N . LEU A 1 195 ? 2.789 1.076 -22.112 1.00 96.38 195 LEU A N 1
ATOM 1568 C CA . LEU A 1 195 ? 2.262 1.766 -20.931 1.00 96.38 195 LEU A CA 1
ATOM 1569 C C . LEU A 1 195 ? 1.620 3.117 -21.291 1.00 96.38 195 LEU A C 1
ATOM 1571 O O . LEU A 1 195 ? 0.539 3.439 -20.797 1.00 96.38 195 LEU A O 1
ATOM 1575 N N . LYS A 1 196 ? 2.218 3.872 -22.220 1.00 96.50 196 LYS A N 1
ATOM 1576 C CA . LYS A 1 196 ? 1.688 5.160 -22.691 1.00 96.50 196 LYS A CA 1
ATOM 1577 C C . LYS A 1 196 ? 0.305 5.048 -23.338 1.00 96.50 196 LYS A C 1
ATOM 1579 O O . LYS A 1 196 ? -0.466 6.008 -23.270 1.00 96.50 196 LYS A O 1
ATOM 1584 N N . THR A 1 197 ? -0.052 3.904 -23.930 1.00 94.25 197 THR A N 1
ATOM 1585 C CA . THR A 1 197 ? -1.418 3.697 -24.452 1.00 94.25 197 THR A CA 1
ATOM 1586 C C . THR A 1 197 ? -2.474 3.719 -23.341 1.00 94.25 197 THR A C 1
ATOM 1588 O O . THR A 1 197 ? -3.582 4.200 -23.575 1.00 94.25 197 THR A O 1
ATOM 1591 N N . TYR A 1 198 ? -2.102 3.309 -22.124 1.00 93.81 198 TYR A N 1
ATOM 1592 C CA . TYR A 1 198 ? -2.955 3.299 -20.934 1.00 93.81 198 TYR A CA 1
ATOM 1593 C C . TYR A 1 198 ? -2.906 4.620 -20.174 1.00 93.81 198 TYR A C 1
ATOM 1595 O O . TYR A 1 198 ? -3.935 5.125 -19.730 1.00 93.81 198 TYR A O 1
ATOM 1603 N N . THR A 1 199 ? -1.718 5.200 -20.017 1.00 95.00 199 THR A N 1
ATOM 1604 C CA . THR A 1 199 ? -1.528 6.405 -19.199 1.00 95.00 199 THR A CA 1
ATOM 1605 C C . THR A 1 199 ? -1.828 7.692 -19.960 1.00 95.00 199 THR A C 1
ATOM 1607 O O . THR A 1 199 ? -2.208 8.686 -19.354 1.00 95.00 199 THR A O 1
ATOM 1610 N N . GLY A 1 200 ? -1.607 7.723 -21.276 1.00 94.75 200 GLY A N 1
ATOM 1611 C CA . GLY A 1 200 ? -1.315 8.985 -21.957 1.00 94.75 200 GLY A CA 1
ATOM 1612 C C . GLY A 1 200 ? 0.022 9.590 -21.485 1.00 94.75 200 GLY A C 1
ATOM 1613 O O . GLY A 1 200 ? 0.799 8.925 -20.793 1.00 94.75 200 GLY A O 1
ATOM 1614 N N . PRO A 1 201 ? 0.352 10.831 -21.874 1.00 94.88 201 PRO A N 1
ATOM 1615 C CA . PRO A 1 201 ? 1.541 11.504 -21.357 1.00 94.88 201 PRO A CA 1
ATOM 1616 C C . PRO A 1 201 ? 1.386 11.781 -19.855 1.00 94.88 201 PRO A C 1
ATOM 1618 O O . PRO A 1 201 ? 0.365 12.315 -19.430 1.00 94.88 201 PRO A O 1
ATOM 1621 N N . LEU A 1 202 ? 2.395 11.425 -19.055 1.00 96.25 202 LEU A N 1
ATOM 1622 C CA . LEU A 1 202 ? 2.437 11.795 -17.638 1.00 96.25 202 LEU A CA 1
ATOM 1623 C C . LEU A 1 202 ? 2.760 13.290 -17.484 1.00 96.25 202 LEU A C 1
ATOM 1625 O O . LEU A 1 202 ? 3.571 13.816 -18.256 1.00 96.25 202 LEU A O 1
ATOM 1629 N N . PRO A 1 203 ? 2.172 13.979 -16.491 1.00 95.69 203 PRO A N 1
ATOM 1630 C CA . PRO A 1 203 ? 2.360 15.409 -16.318 1.00 95.69 203 PRO A CA 1
ATOM 1631 C C . PRO A 1 203 ? 3.772 15.700 -15.800 1.00 95.69 203 PRO A C 1
ATOM 1633 O O . PRO A 1 203 ? 4.188 15.193 -14.760 1.00 95.69 203 PRO A O 1
ATOM 1636 N N . GLN A 1 204 ? 4.511 16.549 -16.515 1.00 95.94 204 GLN A N 1
ATOM 1637 C CA . GLN A 1 204 ? 5.808 17.069 -16.054 1.00 95.94 204 GLN A CA 1
ATOM 1638 C C . GLN A 1 204 ? 5.645 18.359 -15.243 1.00 95.94 204 GLN A C 1
ATOM 1640 O O . GLN A 1 204 ? 6.420 18.638 -14.325 1.00 95.94 204 GLN A O 1
ATOM 1645 N N . LYS A 1 205 ? 4.623 19.145 -15.593 1.00 96.00 205 LYS A N 1
ATOM 1646 C CA . LYS A 1 205 ? 4.193 20.368 -14.919 1.00 96.00 205 LYS A CA 1
ATOM 1647 C C . LYS A 1 205 ? 2.670 20.474 -14.999 1.00 96.00 205 LYS A C 1
ATOM 1649 O O . LYS A 1 205 ? 2.080 19.955 -15.943 1.00 96.00 205 LYS A O 1
ATOM 1654 N N . PHE A 1 206 ? 2.067 21.153 -14.037 1.00 95.38 206 PHE A N 1
ATOM 1655 C CA . PHE A 1 206 ? 0.649 21.504 -14.007 1.00 95.38 206 PHE A CA 1
ATOM 1656 C C . PHE A 1 206 ? 0.460 22.824 -13.257 1.00 95.38 206 PHE A C 1
ATOM 1658 O O . PHE A 1 206 ? 1.341 23.244 -12.504 1.00 95.38 206 PHE A O 1
ATOM 1665 N N . THR A 1 207 ? -0.677 23.480 -13.467 1.00 92.38 207 THR A N 1
ATOM 1666 C CA . THR A 1 207 ? -1.005 24.746 -12.803 1.00 92.38 207 THR A CA 1
ATOM 1667 C C . THR A 1 207 ? -1.972 24.491 -11.655 1.00 92.38 207 THR A C 1
ATOM 1669 O O . THR A 1 207 ? -2.971 23.800 -11.831 1.00 92.38 207 THR A O 1
ATOM 1672 N N . LEU A 1 208 ? -1.677 25.048 -10.481 1.00 86.62 208 LEU A N 1
ATOM 1673 C CA . LEU A 1 208 ? -2.551 25.037 -9.310 1.00 86.62 208 LEU A CA 1
ATOM 1674 C C . LEU A 1 208 ? -2.525 26.430 -8.672 1.00 86.62 208 LEU A C 1
ATOM 1676 O O . LEU A 1 208 ? -1.445 26.895 -8.309 1.00 86.62 208 LEU A O 1
ATOM 1680 N N . ALA A 1 209 ? -3.686 27.084 -8.543 1.00 83.88 209 ALA A N 1
ATOM 1681 C CA . ALA A 1 209 ? -3.815 28.445 -7.997 1.00 83.88 209 ALA A CA 1
ATOM 1682 C C . ALA A 1 209 ? -2.768 29.420 -8.585 1.00 83.88 209 ALA A C 1
ATOM 1684 O O . ALA A 1 209 ? -1.939 29.974 -7.862 1.00 83.88 209 ALA A O 1
ATOM 1685 N N . ASP A 1 210 ? -2.743 29.521 -9.919 1.00 86.44 210 ASP A N 1
ATOM 1686 C CA . ASP A 1 210 ? -1.834 30.364 -10.716 1.00 86.44 210 ASP A CA 1
ATOM 1687 C C . ASP A 1 210 ? -0.331 30.053 -10.589 1.00 86.44 210 ASP A C 1
ATOM 1689 O O . ASP A 1 210 ? 0.513 30.733 -11.176 1.00 86.44 210 ASP A O 1
ATOM 1693 N N . LYS A 1 211 ? 0.040 28.976 -9.886 1.00 89.25 211 LYS A N 1
ATOM 1694 C CA . LYS A 1 211 ? 1.423 28.495 -9.791 1.00 89.25 211 LYS A CA 1
ATOM 1695 C C . LYS A 1 211 ? 1.632 27.295 -10.699 1.00 89.25 211 LYS A C 1
ATOM 1697 O O . LYS A 1 211 ? 0.959 26.278 -10.568 1.00 89.25 211 LYS A O 1
ATOM 1702 N N . THR A 1 212 ? 2.625 27.382 -11.582 1.00 95.00 212 THR A N 1
ATOM 1703 C CA . THR A 1 212 ? 3.107 26.221 -12.342 1.00 95.00 212 THR A CA 1
ATOM 1704 C C . THR A 1 212 ? 4.042 25.387 -11.468 1.00 95.00 212 THR A C 1
ATOM 1706 O O . THR A 1 212 ? 5.118 25.846 -11.082 1.00 95.00 212 THR A O 1
ATOM 1709 N N . LEU A 1 213 ? 3.655 24.149 -11.176 1.00 95.69 213 LEU A N 1
ATOM 1710 C CA . LEU A 1 213 ? 4.387 23.218 -10.320 1.00 95.69 213 LEU A CA 1
ATOM 1711 C C . LEU A 1 213 ? 4.731 21.942 -11.088 1.00 95.69 213 LEU A C 1
ATOM 1713 O O . LEU A 1 213 ? 3.963 21.475 -11.922 1.00 95.69 213 LEU A O 1
ATOM 1717 N N . SER A 1 214 ? 5.885 21.347 -10.787 1.00 97.31 214 SER A N 1
ATOM 1718 C CA . SER A 1 214 ? 6.146 19.943 -11.118 1.00 97.31 214 SER A CA 1
ATOM 1719 C C . SER A 1 214 ? 5.602 19.031 -10.012 1.00 97.31 214 SER A C 1
ATOM 1721 O O . SER A 1 214 ? 5.455 19.492 -8.875 1.00 97.31 214 SER A O 1
ATOM 1723 N N . PRO A 1 215 ? 5.392 17.727 -10.270 1.00 97.56 215 PRO A N 1
ATOM 1724 C CA . PRO A 1 215 ? 4.998 16.779 -9.226 1.00 97.56 215 PRO A CA 1
ATOM 1725 C C . PRO A 1 215 ? 5.920 16.801 -7.994 1.00 97.56 215 PRO A C 1
ATOM 1727 O O . PRO A 1 215 ? 5.461 16.762 -6.855 1.00 97.56 215 PRO A O 1
ATOM 1730 N N . LYS A 1 216 ? 7.239 16.945 -8.195 1.00 96.12 216 LYS A N 1
ATOM 1731 C CA . LYS A 1 216 ? 8.218 17.074 -7.098 1.00 96.12 216 LYS A CA 1
ATOM 1732 C C . LYS A 1 216 ? 8.069 18.380 -6.321 1.00 96.12 216 LYS A C 1
ATOM 1734 O O . LYS A 1 216 ? 8.164 18.380 -5.094 1.00 96.12 216 LYS A O 1
ATOM 1739 N N . ALA A 1 217 ? 7.863 19.494 -7.025 1.00 95.00 217 ALA A N 1
ATOM 1740 C CA . ALA A 1 217 ? 7.651 20.788 -6.383 1.00 95.00 217 ALA A CA 1
ATOM 1741 C C . ALA A 1 217 ? 6.359 20.779 -5.554 1.00 95.00 217 ALA A C 1
ATOM 1743 O O . ALA A 1 217 ? 6.350 21.290 -4.437 1.00 95.00 217 ALA A O 1
ATOM 1744 N N . PHE A 1 218 ? 5.308 20.129 -6.060 1.00 94.88 218 PHE A N 1
ATOM 1745 C CA . PHE A 1 218 ? 4.058 19.948 -5.334 1.00 94.88 218 PHE A CA 1
ATOM 1746 C C . PHE A 1 218 ? 4.227 19.067 -4.091 1.00 94.88 218 PHE A C 1
ATOM 1748 O O . PHE A 1 218 ? 3.782 19.460 -3.017 1.00 94.88 218 PHE A O 1
ATOM 1755 N N . SER A 1 219 ? 4.961 17.949 -4.168 1.00 92.31 219 SER A N 1
ATOM 1756 C CA . SER A 1 219 ? 5.310 17.168 -2.969 1.00 92.31 219 SER A CA 1
ATOM 1757 C C . SER A 1 219 ? 6.006 18.015 -1.910 1.00 92.31 219 SER A C 1
ATOM 1759 O O . SER A 1 219 ? 5.603 17.991 -0.753 1.00 92.31 219 SER A O 1
ATOM 1761 N N . LYS A 1 220 ? 7.017 18.801 -2.306 1.00 89.75 220 LYS A N 1
ATOM 1762 C CA . LYS A 1 220 ? 7.756 19.672 -1.380 1.00 89.75 220 LYS A CA 1
ATOM 1763 C C . LYS A 1 220 ? 6.851 20.724 -0.735 1.00 89.75 220 LYS A C 1
ATOM 1765 O O . LYS A 1 220 ? 7.027 21.022 0.443 1.00 89.75 220 LYS A O 1
ATOM 1770 N N . TYR A 1 221 ? 5.901 21.268 -1.495 1.00 88.38 221 TYR A N 1
ATOM 1771 C CA . TYR A 1 221 ? 4.887 22.188 -0.985 1.00 88.38 221 TYR A CA 1
ATOM 1772 C C . TYR A 1 221 ? 4.009 21.514 0.082 1.00 88.38 221 TYR A C 1
ATOM 1774 O O . TYR A 1 221 ? 3.869 22.044 1.181 1.00 88.38 221 TYR A O 1
ATOM 1782 N N . LEU A 1 222 ? 3.510 20.302 -0.183 1.00 87.12 222 LEU A N 1
ATOM 1783 C CA . LEU A 1 222 ? 2.686 19.548 0.770 1.00 87.12 222 LEU A CA 1
ATOM 1784 C C . LEU A 1 222 ? 3.445 19.144 2.042 1.00 87.12 222 LEU A C 1
ATOM 1786 O O . LEU A 1 222 ? 2.859 19.075 3.125 1.00 87.12 222 LEU A O 1
ATOM 1790 N N . THR A 1 223 ? 4.744 18.866 1.943 1.00 79.06 223 THR A N 1
ATOM 1791 C CA . THR A 1 223 ? 5.580 18.444 3.080 1.00 79.06 223 THR A CA 1
ATOM 1792 C C . THR A 1 223 ? 6.313 19.603 3.753 1.00 79.06 223 THR A C 1
ATOM 1794 O O . THR A 1 223 ? 7.188 19.369 4.585 1.00 79.06 223 THR A O 1
ATOM 1797 N N . GLN A 1 224 ? 6.010 20.859 3.416 1.00 79.06 224 GLN A N 1
ATOM 1798 C CA . GLN A 1 224 ? 6.666 21.997 4.054 1.00 79.06 224 GLN A CA 1
ATOM 1799 C C . GLN A 1 224 ? 6.383 21.985 5.566 1.00 79.06 224 GLN A C 1
ATOM 1801 O O . GLN A 1 224 ? 5.237 21.873 5.998 1.00 79.06 224 GLN A O 1
ATOM 1806 N N . GLY A 1 225 ? 7.448 22.023 6.374 1.00 69.62 225 GLY A N 1
ATOM 1807 C CA . GLY A 1 225 ? 7.352 21.912 7.835 1.00 69.62 225 GLY A CA 1
ATOM 1808 C C . GLY A 1 225 ? 7.043 20.504 8.363 1.00 69.62 225 GLY A C 1
ATOM 1809 O O . GLY A 1 225 ? 6.854 20.344 9.564 1.00 69.62 225 GLY A O 1
ATOM 1810 N N . TYR A 1 226 ? 7.014 19.479 7.504 1.00 75.44 226 TYR A N 1
ATOM 1811 C CA . TYR A 1 226 ? 6.752 18.091 7.883 1.00 75.44 226 TYR A CA 1
ATOM 1812 C C . TYR A 1 226 ? 7.911 17.188 7.472 1.00 75.44 226 TYR A C 1
ATOM 1814 O O . TYR A 1 226 ? 8.181 16.990 6.289 1.00 75.44 226 TYR A O 1
ATOM 1822 N N . ASN A 1 227 ? 8.604 16.643 8.470 1.00 72.56 227 ASN A N 1
ATOM 1823 C CA . ASN A 1 227 ? 9.743 15.751 8.279 1.00 72.56 227 ASN A CA 1
ATOM 1824 C C . ASN A 1 227 ? 9.519 14.454 9.070 1.00 72.56 227 ASN A C 1
ATOM 1826 O O . ASN A 1 227 ? 10.089 14.295 10.156 1.00 72.56 227 ASN A O 1
ATOM 1830 N N . PRO A 1 228 ? 8.638 13.559 8.587 1.00 74.94 228 PRO A N 1
ATOM 1831 C CA . PRO A 1 228 ? 8.385 12.302 9.266 1.00 74.94 228 PRO A CA 1
ATOM 1832 C C . PRO A 1 228 ? 9.664 11.470 9.255 1.00 74.94 228 PRO A C 1
ATOM 1834 O O . PRO A 1 228 ? 10.418 11.467 8.280 1.00 74.94 228 PRO A O 1
ATOM 1837 N N . LYS A 1 229 ? 9.899 10.737 10.339 1.00 83.81 229 LYS A N 1
ATOM 1838 C CA . LYS A 1 229 ? 10.969 9.741 10.399 1.00 83.81 229 LYS A CA 1
ATOM 1839 C C . LYS A 1 229 ? 10.324 8.373 10.234 1.00 83.81 229 LYS A C 1
ATOM 1841 O O . LYS A 1 229 ? 9.958 7.779 11.241 1.00 83.81 229 LYS A O 1
ATOM 1846 N N . PRO A 1 230 ? 10.094 7.897 9.000 1.00 88.00 230 PRO A N 1
ATOM 1847 C CA . PRO A 1 230 ? 9.438 6.619 8.815 1.00 88.00 230 PRO A CA 1
ATOM 1848 C C . PRO A 1 230 ? 10.248 5.497 9.466 1.00 88.00 230 PRO A C 1
ATOM 1850 O O . PRO A 1 230 ? 11.475 5.445 9.345 1.00 88.00 230 PRO A O 1
ATOM 1853 N N . LEU A 1 231 ? 9.540 4.595 10.132 1.00 91.44 231 LEU A N 1
ATOM 1854 C CA . LEU A 1 231 ? 10.074 3.369 10.694 1.00 91.44 231 LEU A CA 1
ATOM 1855 C C . LEU A 1 231 ? 9.213 2.206 10.210 1.00 91.44 231 LEU A C 1
ATOM 1857 O O . LEU A 1 231 ? 7.993 2.201 10.393 1.00 91.44 231 LEU A O 1
ATOM 1861 N N . TRP A 1 232 ? 9.867 1.218 9.605 1.00 93.31 232 TRP A N 1
ATOM 1862 C CA . TRP A 1 232 ? 9.220 -0.016 9.186 1.00 93.31 232 TRP A CA 1
ATOM 1863 C C . TRP A 1 232 ? 9.464 -1.107 10.230 1.00 93.31 232 TRP A C 1
ATOM 1865 O O . TRP A 1 232 ? 10.579 -1.612 10.367 1.00 93.31 232 TRP A O 1
ATOM 1875 N N . VAL A 1 233 ? 8.428 -1.440 10.994 1.00 93.81 233 VAL A N 1
ATOM 1876 C CA . VAL A 1 233 ? 8.530 -2.372 12.120 1.00 93.81 233 VAL A CA 1
ATOM 1877 C C . VAL A 1 233 ? 7.951 -3.719 11.720 1.00 93.81 233 VAL A C 1
ATOM 1879 O O . VAL A 1 233 ? 6.809 -3.813 11.270 1.00 93.81 233 VAL A O 1
ATOM 1882 N N . PHE A 1 234 ? 8.743 -4.762 11.905 1.00 92.94 234 PHE A N 1
ATOM 1883 C CA . PHE A 1 234 ? 8.360 -6.152 11.702 1.00 92.94 234 PHE A CA 1
ATOM 1884 C C . PHE A 1 234 ? 8.181 -6.828 13.063 1.00 92.94 234 PHE A C 1
ATOM 1886 O O . PHE A 1 234 ? 8.885 -6.466 14.009 1.00 92.94 234 PHE A O 1
ATOM 1893 N N . PRO A 1 235 ? 7.296 -7.829 13.178 1.00 91.69 235 PRO A N 1
ATOM 1894 C CA . PRO A 1 235 ? 7.234 -8.624 14.387 1.00 91.69 235 PRO A CA 1
ATOM 1895 C C . PRO A 1 235 ? 8.526 -9.433 14.519 1.00 91.69 235 PRO A C 1
ATOM 1897 O O . PRO A 1 235 ? 9.166 -9.817 13.524 1.00 91.69 235 PRO A O 1
ATOM 1900 N N . GLU A 1 236 ? 8.925 -9.680 15.759 1.00 88.44 236 GLU A N 1
ATOM 1901 C CA . GLU A 1 236 ? 9.852 -10.758 16.067 1.00 88.44 236 GLU A CA 1
ATOM 1902 C C . GLU A 1 236 ? 9.303 -12.069 15.497 1.00 88.44 236 GLU A C 1
ATOM 1904 O O . GLU A 1 236 ? 8.106 -12.346 15.536 1.00 88.44 236 GLU A O 1
ATOM 1909 N N . VAL A 1 237 ? 10.191 -12.849 14.887 1.00 75.62 237 VAL A N 1
ATOM 1910 C CA . VAL A 1 237 ? 9.847 -14.147 14.314 1.00 75.62 237 VAL A CA 1
ATOM 1911 C C . VAL A 1 237 ? 10.594 -15.174 15.133 1.00 75.62 237 VAL A C 1
ATOM 1913 O O . VAL A 1 237 ? 11.820 -15.086 15.236 1.00 75.62 237 VAL A O 1
ATOM 1916 N N . GLU A 1 238 ? 9.874 -16.136 15.705 1.00 69.88 238 GLU A N 1
ATOM 1917 C CA . GLU A 1 238 ? 10.533 -17.260 16.354 1.00 69.88 238 GLU A CA 1
ATOM 1918 C C . GLU A 1 238 ? 11.374 -18.022 15.318 1.00 69.88 238 GLU A C 1
ATOM 1920 O O . GLU A 1 238 ? 10.860 -18.415 14.263 1.00 69.88 238 GLU A O 1
ATOM 1925 N N . PRO A 1 239 ? 12.680 -18.210 15.565 1.00 67.19 239 PRO A N 1
ATOM 1926 C CA . PRO A 1 239 ? 13.519 -18.962 14.653 1.00 67.19 239 PRO A CA 1
ATOM 1927 C C . PRO A 1 239 ? 13.124 -20.442 14.672 1.00 67.19 239 PRO A C 1
ATOM 1929 O O . PRO A 1 239 ? 12.788 -20.993 15.720 1.00 67.19 239 PRO A O 1
ATOM 1932 N N . LEU A 1 240 ? 13.248 -21.122 13.526 1.00 68.75 240 LEU A N 1
ATOM 1933 C CA . LEU A 1 240 ? 13.177 -22.587 13.511 1.00 68.75 240 LEU A CA 1
ATOM 1934 C C . LEU A 1 240 ? 14.251 -23.160 14.439 1.00 68.75 240 LEU A C 1
ATOM 1936 O O . LEU A 1 240 ? 15.395 -22.692 14.459 1.00 68.75 240 LEU A O 1
ATOM 1940 N N . SER A 1 241 ? 13.887 -24.204 15.177 1.00 68.88 241 SER A N 1
ATOM 1941 C CA . SER A 1 241 ? 14.757 -24.904 16.120 1.00 68.88 241 SER A CA 1
ATOM 1942 C C . SER A 1 241 ? 14.840 -26.402 15.793 1.00 68.88 241 SER A C 1
ATOM 1944 O O . SER A 1 241 ? 14.071 -26.929 14.987 1.00 68.88 241 SER A O 1
ATOM 1946 N N . GLY A 1 242 ? 15.826 -27.098 16.370 1.00 75.88 242 GLY A N 1
ATOM 1947 C CA . GLY A 1 242 ? 16.005 -28.545 16.193 1.00 75.88 242 GLY A CA 1
ATOM 1948 C C . GLY A 1 242 ? 16.200 -28.985 14.733 1.00 75.88 242 GLY A C 1
ATOM 1949 O O . GLY A 1 242 ? 16.854 -28.300 13.944 1.00 75.88 242 GLY A O 1
ATOM 1950 N N . ASN A 1 243 ? 15.624 -30.138 14.373 1.00 73.81 243 ASN A N 1
ATOM 1951 C CA . ASN A 1 243 ? 15.726 -30.717 13.024 1.00 73.81 243 ASN A CA 1
ATOM 1952 C C . ASN A 1 243 ? 15.144 -29.800 11.939 1.00 73.81 243 ASN A C 1
ATOM 1954 O O . ASN A 1 243 ? 15.663 -29.760 10.828 1.00 73.81 243 ASN A O 1
ATOM 1958 N N . LEU A 1 244 ? 14.147 -28.982 12.279 1.00 66.94 244 LEU A N 1
ATOM 1959 C CA . LEU A 1 244 ? 13.523 -28.047 11.344 1.00 66.94 244 LEU A CA 1
ATOM 1960 C C . LEU A 1 244 ? 14.491 -26.957 10.887 1.00 66.94 244 LEU A C 1
ATOM 1962 O O . LEU A 1 244 ? 14.469 -26.575 9.724 1.00 66.94 244 LEU A O 1
ATOM 1966 N N . LYS A 1 245 ? 15.389 -26.485 11.763 1.00 70.31 245 LYS A N 1
ATOM 1967 C CA . LYS A 1 245 ? 16.452 -25.548 11.363 1.00 70.31 245 LYS A CA 1
ATOM 1968 C C . LYS A 1 245 ? 17.442 -26.190 10.388 1.00 70.31 245 LYS A C 1
ATOM 1970 O O . LYS A 1 245 ? 17.998 -25.500 9.544 1.00 70.31 245 LYS A O 1
ATOM 1975 N N . ARG A 1 246 ? 17.695 -27.494 10.536 1.00 65.75 246 ARG A N 1
ATOM 1976 C CA . ARG A 1 246 ? 18.648 -28.246 9.707 1.00 65.75 246 ARG A CA 1
ATOM 1977 C C . ARG A 1 246 ? 18.087 -28.546 8.317 1.00 65.75 246 ARG A C 1
ATOM 1979 O O . ARG A 1 246 ? 18.845 -28.547 7.355 1.00 65.75 246 ARG A O 1
ATOM 1986 N N . GLU A 1 247 ? 16.790 -28.821 8.236 1.00 63.25 247 GLU A N 1
ATOM 1987 C CA . GLU A 1 247 ? 16.100 -29.192 6.995 1.00 63.25 247 GLU A CA 1
ATOM 1988 C C . GLU A 1 247 ? 15.513 -27.985 6.249 1.00 63.25 247 GLU A C 1
ATOM 1990 O O . GLU A 1 247 ? 15.254 -28.070 5.050 1.00 63.25 247 GLU A O 1
ATOM 1995 N N . SER A 1 248 ? 15.323 -26.851 6.929 1.00 62.47 248 SER A N 1
ATOM 1996 C CA . SER A 1 248 ? 14.772 -25.637 6.330 1.00 62.47 248 SER A CA 1
ATOM 1997 C C . SER A 1 248 ? 15.848 -24.728 5.741 1.00 62.47 248 SER A C 1
ATOM 1999 O O . SER A 1 248 ? 16.808 -24.349 6.410 1.00 62.47 248 SER A O 1
ATOM 2001 N N . SER A 1 249 ? 15.632 -24.285 4.502 1.00 61.47 249 SER A N 1
ATOM 2002 C CA . SER A 1 249 ? 16.374 -23.182 3.880 1.00 61.47 249 SER A CA 1
ATOM 2003 C C . SER A 1 249 ? 15.766 -21.803 4.178 1.00 61.47 249 SER A C 1
ATOM 2005 O O . SER A 1 249 ? 16.257 -20.796 3.666 1.00 61.47 249 SER A O 1
ATOM 2007 N N . LEU A 1 250 ? 14.683 -21.733 4.963 1.00 61.28 250 LEU A N 1
ATOM 2008 C CA . LEU A 1 250 ? 13.974 -20.487 5.250 1.00 61.28 250 LEU A CA 1
ATOM 2009 C C . LEU A 1 250 ? 14.718 -19.690 6.317 1.00 61.28 250 LEU A C 1
ATOM 2011 O O . LEU A 1 250 ? 14.739 -20.045 7.496 1.00 61.28 250 LEU A O 1
ATOM 2015 N N . GLN A 1 251 ? 15.307 -18.578 5.895 1.00 62.47 251 GLN A N 1
ATOM 2016 C CA . GLN A 1 251 ? 15.826 -17.559 6.796 1.00 62.47 251 GLN A CA 1
ATOM 2017 C C . GLN A 1 251 ? 14.743 -16.514 7.057 1.00 62.47 251 GLN A C 1
ATOM 2019 O O . GLN A 1 251 ? 13.870 -16.280 6.218 1.00 62.47 251 GLN A O 1
ATOM 2024 N N . ALA A 1 252 ? 14.817 -15.846 8.210 1.00 65.38 252 ALA A N 1
ATOM 2025 C CA . ALA A 1 252 ? 14.034 -14.637 8.406 1.00 65.38 252 ALA A CA 1
ATOM 2026 C C . ALA A 1 252 ? 14.354 -13.666 7.262 1.00 65.38 252 ALA A C 1
ATOM 2028 O O . ALA A 1 252 ? 15.527 -13.428 6.971 1.00 65.38 252 ALA A O 1
ATOM 2029 N N . ALA A 1 253 ? 13.319 -13.118 6.616 1.00 68.06 253 ALA A N 1
ATOM 2030 C CA . ALA A 1 253 ? 13.507 -12.176 5.520 1.00 68.06 253 ALA A CA 1
ATOM 2031 C C . ALA A 1 253 ? 14.490 -11.072 5.941 1.00 68.06 253 ALA A C 1
ATOM 2033 O O . ALA A 1 253 ? 14.356 -10.500 7.030 1.00 68.06 253 ALA A O 1
ATOM 2034 N N . ALA A 1 254 ? 15.489 -10.792 5.105 1.00 74.94 254 ALA A N 1
ATOM 2035 C CA . ALA A 1 254 ? 16.400 -9.691 5.369 1.00 74.94 254 ALA A CA 1
ATOM 2036 C C . ALA A 1 254 ? 15.593 -8.399 5.531 1.00 74.94 254 ALA A C 1
ATOM 2038 O O . ALA A 1 254 ? 14.591 -8.178 4.842 1.00 74.94 254 ALA A O 1
ATOM 2039 N N . LEU A 1 255 ? 16.012 -7.559 6.474 1.00 82.50 255 LEU A N 1
ATOM 2040 C CA . LEU A 1 255 ? 15.400 -6.251 6.605 1.00 82.50 255 LEU A CA 1
ATOM 2041 C C . LEU A 1 255 ? 15.751 -5.389 5.377 1.00 82.50 255 LEU A C 1
ATOM 2043 O O . LEU A 1 255 ? 16.848 -5.518 4.827 1.00 82.50 255 LEU A O 1
ATOM 2047 N N . PRO A 1 256 ? 14.845 -4.500 4.944 1.00 77.50 256 PRO A N 1
ATOM 2048 C CA . PRO A 1 256 ? 15.120 -3.565 3.861 1.00 77.50 256 PRO A CA 1
ATOM 2049 C C . PRO A 1 256 ? 16.308 -2.661 4.203 1.00 77.50 256 PRO A C 1
ATOM 2051 O O . PRO A 1 256 ? 16.369 -2.100 5.295 1.00 77.50 256 PRO A O 1
ATOM 2054 N N . THR A 1 257 ? 17.218 -2.461 3.251 1.00 71.19 257 THR A N 1
ATOM 2055 C CA . THR A 1 257 ? 18.455 -1.683 3.452 1.00 71.19 257 THR A CA 1
ATOM 2056 C C . THR A 1 257 ? 18.266 -0.169 3.313 1.00 71.19 257 THR A C 1
ATOM 2058 O O . THR A 1 257 ? 19.029 0.600 3.890 1.00 71.19 257 THR A O 1
ATOM 2061 N N . TYR A 1 258 ? 17.241 0.282 2.582 1.00 70.81 258 TYR A N 1
ATOM 2062 C CA . TYR A 1 258 ? 16.977 1.706 2.317 1.00 70.81 258 TYR A CA 1
ATOM 2063 C C . TYR A 1 258 ? 15.964 2.349 3.280 1.00 70.81 258 TYR A C 1
ATOM 2065 O O . TYR A 1 258 ? 15.753 3.563 3.235 1.00 70.81 258 TYR A O 1
ATOM 2073 N N . ALA A 1 259 ? 15.336 1.554 4.152 1.00 75.25 259 ALA A N 1
ATOM 2074 C CA . ALA A 1 259 ? 14.409 2.015 5.181 1.00 75.25 259 ALA A CA 1
ATOM 2075 C C . ALA A 1 259 ? 15.010 1.771 6.564 1.00 75.25 259 ALA A C 1
ATOM 2077 O O . ALA A 1 259 ? 15.498 0.672 6.834 1.00 75.25 259 ALA A O 1
ATOM 2078 N N . LYS A 1 260 ? 14.879 2.734 7.484 1.00 88.12 260 LYS A N 1
ATOM 2079 C CA . LYS A 1 260 ? 15.066 2.417 8.904 1.00 88.12 260 LYS A CA 1
ATOM 2080 C C . LYS A 1 260 ? 14.018 1.366 9.272 1.00 88.12 260 LYS A C 1
ATOM 2082 O O . LYS A 1 260 ? 12.818 1.598 9.110 1.00 88.12 260 LYS A O 1
ATOM 2087 N N . SER A 1 261 ? 14.477 0.212 9.731 1.00 91.38 261 SER A N 1
ATOM 2088 C CA . SER A 1 261 ? 13.618 -0.921 10.048 1.00 91.38 261 SER A CA 1
ATOM 2089 C C . SER A 1 261 ? 14.058 -1.613 11.333 1.00 91.38 261 SER A C 1
ATOM 2091 O O . SER A 1 261 ? 15.219 -1.521 11.736 1.00 91.38 261 SER A O 1
ATOM 2093 N N . SER A 1 262 ? 13.113 -2.263 12.005 1.00 92.38 262 SER A N 1
ATOM 2094 C CA . SER A 1 262 ? 13.349 -3.001 13.248 1.00 92.38 262 SER A CA 1
ATOM 2095 C C . SER A 1 262 ? 12.499 -4.267 13.308 1.00 92.38 262 SER A C 1
ATOM 2097 O O . SER A 1 262 ? 11.470 -4.377 12.640 1.00 92.38 262 SER A O 1
ATOM 2099 N N . ARG A 1 263 ? 12.945 -5.229 14.121 1.00 92.00 263 ARG A N 1
ATOM 2100 C CA . ARG A 1 263 ? 12.124 -6.346 14.598 1.00 92.00 263 ARG A CA 1
ATOM 2101 C C . ARG A 1 263 ? 11.786 -6.090 16.056 1.00 92.00 263 ARG A C 1
ATOM 2103 O O . ARG A 1 263 ? 12.681 -5.723 16.814 1.00 92.00 263 ARG A O 1
ATOM 2110 N N . GLU A 1 264 ? 10.517 -6.206 16.416 1.00 93.94 264 GLU A N 1
ATOM 2111 C CA . GLU A 1 264 ? 10.028 -5.860 17.750 1.00 93.94 264 GLU A CA 1
ATOM 2112 C C . GLU A 1 264 ? 8.953 -6.841 18.223 1.00 93.94 264 GLU A C 1
ATOM 2114 O O . GLU A 1 264 ? 8.216 -7.405 17.411 1.00 93.94 264 GLU A O 1
ATOM 2119 N N . SER A 1 265 ? 8.851 -7.027 19.540 1.00 95.00 265 SER A N 1
ATOM 2120 C CA . SER A 1 265 ? 7.778 -7.811 20.150 1.00 95.00 265 SER A CA 1
ATOM 2121 C C . SER A 1 265 ? 6.396 -7.239 19.818 1.00 95.00 265 SER A C 1
ATOM 2123 O O . SER A 1 265 ? 6.232 -6.029 19.612 1.00 95.00 265 SER A O 1
ATOM 2125 N N . LEU A 1 266 ? 5.377 -8.105 19.814 1.00 94.31 266 LEU A N 1
ATOM 2126 C CA . LEU A 1 266 ? 3.995 -7.703 19.541 1.00 94.31 266 LEU A CA 1
ATOM 2127 C C . LEU A 1 266 ? 3.526 -6.593 20.492 1.00 94.31 266 LEU A C 1
ATOM 2129 O O . LEU A 1 266 ? 2.963 -5.603 20.042 1.00 94.31 266 LEU A O 1
ATOM 2133 N N . GLU A 1 267 ? 3.845 -6.699 21.783 1.00 95.38 267 GLU A N 1
ATOM 2134 C CA . GLU A 1 267 ? 3.498 -5.683 22.785 1.00 95.38 267 GLU A CA 1
ATOM 2135 C C . GLU A 1 267 ? 4.091 -4.305 22.440 1.00 95.38 267 GLU A C 1
ATOM 2137 O O . GLU A 1 267 ? 3.443 -3.266 22.590 1.00 95.38 267 GLU A O 1
ATOM 2142 N N . LYS A 1 268 ? 5.333 -4.270 21.939 1.00 96.12 268 LYS A N 1
ATOM 2143 C CA . LYS A 1 268 ? 5.981 -3.018 21.539 1.00 96.12 268 LYS A CA 1
ATOM 2144 C C . LYS A 1 268 ? 5.348 -2.440 20.270 1.00 96.12 268 LYS A C 1
ATOM 2146 O O . LYS A 1 268 ? 5.148 -1.227 20.193 1.00 96.12 268 LYS A O 1
ATOM 2151 N N . ILE A 1 269 ? 4.975 -3.290 19.312 1.00 97.06 269 ILE A N 1
ATOM 2152 C CA . ILE A 1 269 ? 4.219 -2.903 18.109 1.00 97.06 269 ILE A CA 1
ATOM 2153 C C . ILE A 1 269 ? 2.855 -2.312 18.495 1.00 97.06 269 ILE A C 1
ATOM 2155 O O . ILE A 1 269 ? 2.509 -1.222 18.035 1.00 97.06 269 ILE A O 1
ATOM 2159 N N . GLU A 1 270 ? 2.113 -2.973 19.382 1.00 97.56 270 GLU A N 1
ATOM 2160 C CA . GLU A 1 270 ? 0.822 -2.509 19.904 1.00 97.56 270 GLU A CA 1
ATOM 2161 C C . GLU A 1 270 ? 0.953 -1.136 20.582 1.00 97.56 270 GLU A C 1
ATOM 2163 O O . GLU A 1 270 ? 0.201 -0.210 20.267 1.00 97.56 270 GLU A O 1
ATOM 2168 N N . LYS A 1 271 ? 1.980 -0.943 21.420 1.00 96.38 271 LYS A N 1
ATOM 2169 C CA . LYS A 1 271 ? 2.294 0.359 22.037 1.00 96.38 271 LYS A CA 1
ATOM 2170 C C . LYS A 1 271 ? 2.578 1.454 21.005 1.00 96.38 271 LYS A C 1
ATOM 2172 O O . LYS A 1 271 ? 2.136 2.589 21.191 1.00 96.38 271 LYS A O 1
ATOM 2177 N N . ARG A 1 272 ? 3.276 1.144 19.905 1.00 95.81 272 ARG A N 1
ATOM 2178 C CA . ARG A 1 272 ? 3.504 2.107 18.808 1.00 95.81 272 ARG A CA 1
ATOM 2179 C C . ARG A 1 272 ? 2.208 2.497 18.110 1.00 95.81 272 ARG A C 1
ATOM 2181 O O . ARG A 1 272 ? 2.024 3.679 17.828 1.00 95.81 272 ARG A O 1
ATOM 2188 N N . ILE A 1 273 ? 1.319 1.534 17.861 1.00 97.31 273 ILE A N 1
ATOM 2189 C CA . ILE A 1 273 ? 0.005 1.795 17.258 1.00 97.31 273 ILE A CA 1
ATOM 2190 C C . ILE A 1 273 ? -0.807 2.727 18.159 1.00 97.31 273 ILE A C 1
ATOM 2192 O O . ILE A 1 273 ? -1.250 3.780 17.705 1.00 97.31 273 ILE A O 1
ATOM 2196 N N . ILE A 1 274 ? -0.930 2.389 19.445 1.00 97.12 274 ILE A N 1
ATOM 2197 C CA . ILE A 1 274 ? -1.650 3.208 20.430 1.00 97.12 274 ILE A CA 1
ATOM 2198 C C . ILE A 1 274 ? -1.070 4.624 20.472 1.00 97.12 274 ILE A C 1
ATOM 2200 O O . ILE A 1 274 ? -1.818 5.599 20.411 1.00 97.12 274 ILE A O 1
ATOM 2204 N N . LYS A 1 275 ? 0.261 4.758 20.518 1.00 94.75 275 LYS A N 1
ATOM 2205 C CA . LYS A 1 275 ? 0.917 6.068 20.577 1.00 94.75 275 LYS A CA 1
ATOM 2206 C C . LYS A 1 275 ? 0.671 6.908 19.322 1.00 94.75 275 LYS A C 1
ATOM 2208 O O . LYS A 1 275 ? 0.428 8.107 19.440 1.00 94.75 275 LYS A O 1
ATOM 2213 N N . ALA A 1 276 ? 0.716 6.299 18.137 1.00 94.06 276 ALA A N 1
ATOM 2214 C CA . ALA A 1 276 ? 0.410 6.983 16.883 1.00 94.06 276 ALA A CA 1
ATOM 2215 C C . ALA A 1 276 ? -1.041 7.490 16.867 1.00 94.06 276 ALA A C 1
ATOM 2217 O O . ALA A 1 276 ? -1.274 8.668 16.592 1.00 94.06 276 ALA A O 1
ATOM 2218 N N . LEU A 1 277 ? -1.999 6.649 17.272 1.00 95.50 277 LEU A N 1
ATOM 2219 C CA . LEU A 1 277 ? -3.412 7.025 17.356 1.00 95.50 277 LEU A CA 1
ATOM 2220 C C . LEU A 1 277 ? -3.657 8.141 18.383 1.00 95.50 277 LEU A C 1
ATOM 2222 O O . LEU A 1 277 ? -4.350 9.105 18.074 1.00 95.50 277 LEU A O 1
ATOM 2226 N N . GLN A 1 278 ? -3.029 8.082 19.563 1.00 94.19 278 GLN A N 1
ATOM 2227 C CA . GLN A 1 278 ? -3.077 9.164 20.562 1.00 94.19 278 GLN A CA 1
ATOM 2228 C C . GLN A 1 278 ? -2.519 10.488 20.024 1.00 94.19 278 GLN A C 1
ATOM 2230 O O . GLN A 1 278 ? -2.995 11.560 20.389 1.00 94.19 278 GLN A O 1
ATOM 2235 N N . ASN A 1 279 ? -1.528 10.424 19.134 1.00 90.62 279 ASN A N 1
ATOM 2236 C CA . ASN A 1 279 ? -0.986 11.596 18.454 1.00 90.62 279 ASN A CA 1
ATOM 2237 C C . ASN A 1 279 ? -1.851 12.046 17.265 1.00 90.62 279 ASN A C 1
ATOM 2239 O O . ASN A 1 279 ? -1.471 12.986 16.564 1.00 90.62 279 ASN A O 1
ATOM 2243 N N . GLY A 1 280 ? -2.986 11.394 16.999 1.00 91.38 280 GLY A N 1
ATOM 22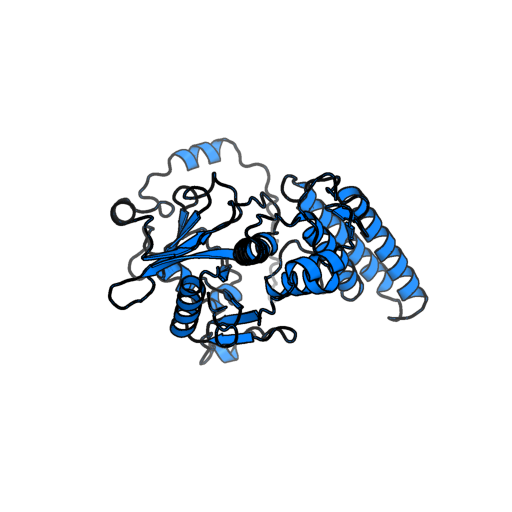44 C CA . GLY A 1 280 ? -3.845 11.686 15.857 1.00 91.38 280 GLY A CA 1
ATOM 2245 C C . GLY A 1 280 ? -3.205 11.305 14.523 1.00 91.38 280 GLY A C 1
ATOM 2246 O O . GLY A 1 280 ? -3.292 12.101 13.590 1.00 91.38 280 GLY A O 1
ATOM 2247 N N . GLN A 1 281 ? -2.477 10.186 14.463 1.00 91.81 281 GLN A N 1
ATOM 2248 C CA . GLN A 1 281 ? -1.808 9.674 13.262 1.00 91.81 281 GLN A CA 1
ATOM 2249 C C . GLN A 1 281 ? -2.262 8.241 12.978 1.00 91.81 281 GLN A C 1
ATOM 2251 O O . GLN A 1 281 ? -2.241 7.387 13.865 1.00 91.81 281 GLN A O 1
ATOM 2256 N N . SER A 1 282 ? -2.648 7.962 11.732 1.00 94.94 282 SER A N 1
ATOM 2257 C CA . SER A 1 282 ? -2.947 6.596 11.289 1.00 94.94 282 SER A CA 1
ATOM 2258 C C . SER A 1 282 ? -1.670 5.770 11.150 1.00 94.94 282 SER A C 1
ATOM 2260 O O . SER A 1 282 ? -0.574 6.312 10.985 1.00 94.94 282 SER A O 1
ATOM 2262 N N . VAL A 1 283 ? -1.810 4.445 11.176 1.00 96.31 283 VAL A N 1
ATOM 2263 C CA . VAL A 1 283 ? -0.695 3.505 10.989 1.00 96.31 283 VAL A CA 1
ATOM 2264 C C . VAL A 1 283 ? -0.960 2.624 9.784 1.00 96.31 283 VAL A C 1
ATOM 2266 O O . VAL A 1 283 ? -1.961 1.913 9.758 1.00 96.31 283 VAL A O 1
ATOM 2269 N N . THR A 1 284 ? -0.049 2.606 8.811 1.00 96.75 284 THR A N 1
ATOM 2270 C CA . THR A 1 284 ? -0.176 1.671 7.691 1.00 96.75 284 THR A CA 1
ATOM 2271 C C . THR A 1 284 ? 0.224 0.272 8.159 1.00 96.75 284 THR A C 1
ATOM 2273 O O . THR A 1 284 ? 1.360 0.043 8.574 1.00 96.75 284 THR A O 1
ATOM 2276 N N . LEU A 1 285 ? -0.706 -0.672 8.082 1.00 97.81 285 LEU A N 1
ATOM 2277 C CA . LEU A 1 285 ? -0.534 -2.079 8.426 1.00 97.81 285 LEU A CA 1
ATOM 2278 C C . LEU A 1 285 ? -0.396 -2.901 7.147 1.00 97.81 285 LEU A C 1
ATOM 2280 O O . LEU A 1 285 ? -1.225 -2.789 6.250 1.00 97.81 285 LEU A O 1
ATOM 2284 N N . SER A 1 286 ? 0.618 -3.760 7.084 1.00 96.12 286 SER A N 1
ATOM 2285 C CA . SER A 1 286 ? 0.691 -4.864 6.122 1.00 96.12 286 SER A CA 1
ATOM 2286 C C . SER A 1 286 ? 0.435 -6.184 6.838 1.00 96.12 286 SER A C 1
ATOM 2288 O O . SER A 1 286 ? 0.960 -6.413 7.933 1.00 96.12 286 SER A O 1
ATOM 2290 N N . TYR A 1 287 ? -0.370 -7.049 6.231 1.00 95.12 287 TYR A N 1
ATOM 2291 C CA . TYR A 1 287 ? -0.760 -8.324 6.820 1.00 95.12 287 TYR A CA 1
ATOM 2292 C C . TYR A 1 287 ? -1.095 -9.371 5.750 1.00 95.12 287 TYR A C 1
ATOM 2294 O O . TYR A 1 287 ? -1.334 -9.055 4.583 1.00 95.12 287 TYR A O 1
ATOM 2302 N N . GLU A 1 288 ? -1.108 -10.634 6.160 1.00 93.25 288 GLU A N 1
ATOM 2303 C CA . GLU A 1 288 ? -1.616 -11.754 5.375 1.00 93.25 288 GLU A CA 1
ATOM 2304 C C . GLU A 1 288 ? -3.152 -11.729 5.381 1.00 93.25 288 GLU A C 1
ATOM 2306 O O . GLU A 1 288 ? -3.786 -11.916 6.423 1.00 93.25 288 GLU A O 1
ATOM 2311 N N . ASN A 1 289 ? -3.782 -11.492 4.231 1.00 91.75 289 ASN A N 1
ATOM 2312 C CA . ASN A 1 289 ? -5.239 -11.414 4.140 1.00 91.75 289 ASN A CA 1
ATOM 2313 C C . ASN A 1 289 ? -5.871 -12.812 4.090 1.00 91.75 289 ASN A C 1
ATOM 2315 O O . ASN A 1 289 ? -6.313 -13.282 3.040 1.00 91.75 289 ASN A O 1
ATOM 2319 N N . ASN A 1 290 ? -5.883 -13.491 5.234 1.00 91.00 290 ASN A N 1
ATOM 2320 C CA . ASN A 1 290 ? -6.509 -14.787 5.409 1.00 91.00 290 ASN A CA 1
ATOM 2321 C C . ASN A 1 290 ? -8.041 -14.677 5.433 1.00 91.00 290 ASN A C 1
ATOM 2323 O O . ASN A 1 290 ? -8.671 -14.465 6.468 1.00 91.00 290 ASN A O 1
ATOM 2327 N N . THR A 1 291 ? -8.647 -14.882 4.264 1.00 87.12 291 THR A N 1
ATOM 2328 C CA . THR A 1 291 ? -10.095 -14.748 4.058 1.00 87.12 291 THR A CA 1
ATOM 2329 C C . THR A 1 291 ? -10.934 -15.817 4.759 1.00 87.12 291 THR A C 1
ATOM 2331 O O . THR A 1 291 ? -12.156 -15.742 4.693 1.00 87.12 291 THR A O 1
ATOM 2334 N N . LEU A 1 292 ? -10.321 -16.828 5.385 1.00 87.06 292 LEU A N 1
ATOM 2335 C CA . LEU A 1 292 ? -11.053 -17.812 6.192 1.00 87.06 292 LEU A CA 1
ATOM 2336 C C . LEU A 1 292 ? -11.504 -17.232 7.536 1.00 87.06 292 LEU A C 1
ATOM 2338 O O . LEU A 1 292 ? -12.490 -17.701 8.088 1.00 87.06 292 LEU A O 1
ATOM 2342 N N . PHE A 1 293 ? -10.798 -16.216 8.040 1.00 92.00 293 PHE A N 1
ATOM 2343 C CA . PHE A 1 293 ? -11.061 -15.585 9.339 1.00 92.00 293 PHE A CA 1
ATOM 2344 C C . PHE A 1 293 ? -11.440 -14.107 9.191 1.00 92.00 293 PHE A C 1
ATOM 2346 O O . PHE A 1 293 ? -11.200 -13.298 10.089 1.00 92.00 293 PHE A O 1
ATOM 2353 N N . ALA A 1 294 ? -12.000 -13.746 8.035 1.00 92.00 294 ALA A N 1
ATOM 2354 C CA . ALA A 1 294 ? -12.457 -12.401 7.726 1.00 92.00 294 ALA A CA 1
ATOM 2355 C C . ALA A 1 294 ? -13.788 -12.462 6.974 1.00 92.00 294 ALA A C 1
ATOM 2357 O O . ALA A 1 294 ? -13.865 -13.016 5.874 1.00 92.00 294 ALA A O 1
ATOM 2358 N N . ASP A 1 295 ? -14.819 -11.857 7.552 1.00 91.69 295 ASP A N 1
ATOM 2359 C CA . ASP A 1 295 ? -16.122 -11.729 6.919 1.00 91.69 295 ASP A CA 1
ATOM 2360 C C . ASP A 1 295 ? -16.222 -10.392 6.182 1.00 91.69 295 ASP A C 1
ATOM 2362 O O . ASP A 1 295 ? -15.959 -9.322 6.735 1.00 91.69 295 ASP A O 1
ATOM 2366 N N . ARG A 1 296 ? -16.571 -10.454 4.896 1.00 88.75 296 ARG A N 1
ATOM 2367 C CA . ARG A 1 296 ? -16.621 -9.265 4.039 1.00 88.75 296 ARG A CA 1
ATOM 2368 C C . ARG A 1 296 ? -17.904 -8.471 4.192 1.00 88.75 296 ARG A C 1
ATOM 2370 O O . ARG A 1 296 ? -17.868 -7.295 3.857 1.00 88.75 296 ARG A O 1
ATOM 2377 N N . ASP A 1 297 ? -18.968 -9.083 4.694 1.00 88.50 297 ASP A N 1
ATOM 2378 C CA . ASP A 1 297 ? -20.258 -8.415 4.828 1.00 88.50 297 ASP A CA 1
ATOM 2379 C C . ASP A 1 297 ? -20.294 -7.593 6.124 1.00 88.50 297 ASP A C 1
ATOM 2381 O O . ASP A 1 297 ? -20.681 -6.430 6.111 1.00 88.50 297 ASP A O 1
ATOM 2385 N N . THR A 1 298 ? -19.817 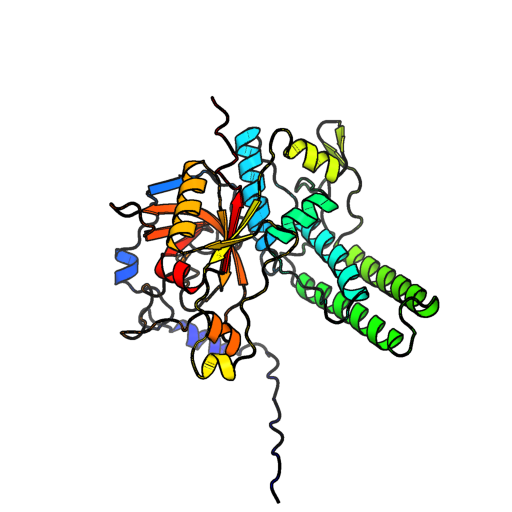-8.157 7.239 1.00 92.25 298 THR A N 1
ATOM 2386 C CA . THR A 1 298 ? -19.750 -7.447 8.533 1.00 92.25 298 THR A CA 1
ATOM 2387 C C . THR A 1 298 ? -18.443 -6.691 8.763 1.00 92.25 298 THR A C 1
ATOM 2389 O O . THR A 1 298 ? -18.359 -5.860 9.661 1.00 92.25 298 THR A O 1
ATOM 2392 N N . GLY A 1 299 ? -17.386 -7.004 8.010 1.00 95.25 299 GLY A N 1
ATOM 2393 C CA . GLY A 1 299 ? -16.051 -6.444 8.223 1.00 95.25 299 GLY A CA 1
ATOM 2394 C C . GLY A 1 299 ? -15.305 -7.041 9.424 1.00 95.25 299 GLY A C 1
ATOM 2395 O O . GLY A 1 299 ? -14.221 -6.570 9.767 1.00 95.25 299 GLY A O 1
ATOM 2396 N N . ILE A 1 300 ? -15.847 -8.062 10.090 1.00 97.38 300 ILE A N 1
ATOM 2397 C CA . ILE A 1 300 ? -15.216 -8.695 11.254 1.00 97.38 300 ILE A CA 1
ATOM 2398 C C . ILE A 1 300 ? -14.029 -9.555 10.811 1.00 97.38 300 ILE A C 1
ATOM 2400 O O . ILE A 1 300 ? -14.160 -10.415 9.941 1.00 97.38 300 ILE A O 1
ATOM 2404 N N . MET A 1 301 ? -12.873 -9.360 11.451 1.00 97.12 301 MET A N 1
ATOM 2405 C CA . MET A 1 301 ? -11.687 -10.197 11.261 1.00 97.12 301 MET A CA 1
ATOM 2406 C C . MET A 1 301 ? -11.227 -10.738 12.614 1.00 97.12 301 MET A C 1
ATOM 2408 O O . MET A 1 301 ? -10.751 -9.981 13.460 1.00 97.12 301 MET A O 1
ATOM 2412 N N . SER A 1 302 ? -11.411 -12.035 12.838 1.00 95.69 302 SER A N 1
ATOM 2413 C CA . SER A 1 302 ? -11.097 -12.731 14.092 1.00 95.69 302 SER A CA 1
ATOM 2414 C C . SER A 1 302 ? -11.084 -14.231 13.827 1.00 95.69 302 SER A C 1
ATOM 2416 O O . SER A 1 302 ? -11.922 -14.725 13.083 1.00 95.69 302 SER A O 1
ATOM 2418 N N . ILE A 1 303 ? -10.168 -14.971 14.445 1.00 93.50 303 ILE A N 1
ATOM 2419 C CA . ILE A 1 303 ? -10.169 -16.441 14.392 1.00 93.50 303 ILE A CA 1
ATOM 2420 C C . ILE A 1 303 ? -11.337 -16.974 15.232 1.00 93.50 303 ILE A C 1
ATOM 2422 O O . ILE A 1 303 ? -12.049 -17.887 14.814 1.00 93.50 303 ILE A O 1
ATOM 2426 N N . ASN A 1 304 ? -11.584 -16.337 16.378 1.00 92.44 304 ASN A N 1
ATOM 2427 C CA . ASN A 1 304 ? -12.625 -16.702 17.340 1.00 92.44 304 ASN A CA 1
ATOM 2428 C C . ASN A 1 304 ? -14.046 -16.284 16.920 1.00 92.44 304 ASN A C 1
ATOM 2430 O O . ASN A 1 304 ? -15.014 -16.632 17.595 1.00 92.44 304 ASN A O 1
ATOM 2434 N N . ALA A 1 305 ? -14.194 -15.519 15.833 1.00 92.56 305 ALA A N 1
ATOM 2435 C CA . ALA A 1 305 ? -15.501 -15.142 15.296 1.00 92.56 305 ALA A CA 1
ATOM 2436 C C . ALA A 1 305 ? -16.211 -16.290 14.568 1.00 92.56 305 ALA A C 1
ATOM 2438 O O . ALA A 1 305 ? -17.439 -16.272 14.471 1.00 92.56 305 ALA A O 1
ATOM 2439 N N . PHE A 1 306 ? -15.464 -17.278 14.077 1.00 89.75 306 PHE A N 1
ATOM 2440 C CA . PHE A 1 306 ? -15.971 -18.377 13.256 1.00 89.75 306 PHE A CA 1
ATOM 2441 C C . PHE A 1 306 ? -16.041 -19.671 14.067 1.00 89.75 306 PHE A C 1
ATOM 2443 O O . PHE A 1 306 ? -15.377 -19.807 15.094 1.00 89.75 306 PHE A O 1
ATOM 2450 N N . ALA A 1 307 ? -16.832 -20.636 13.595 1.00 84.94 307 ALA A N 1
ATOM 2451 C CA . ALA A 1 307 ? -16.982 -21.951 14.219 1.00 84.94 307 ALA A CA 1
ATOM 2452 C C . ALA A 1 307 ? -15.722 -22.826 14.038 1.00 84.94 307 ALA A C 1
ATOM 2454 O O . ALA A 1 307 ? -15.749 -23.849 13.361 1.00 84.94 307 ALA A O 1
ATOM 2455 N N . THR A 1 308 ? -14.587 -22.410 14.594 1.00 82.06 308 THR A N 1
ATOM 2456 C CA . THR A 1 308 ? -13.332 -23.163 14.531 1.00 82.06 308 THR A CA 1
ATOM 2457 C C . THR A 1 308 ? -13.356 -24.358 15.494 1.00 82.06 308 THR A C 1
ATOM 2459 O O . THR A 1 308 ? -13.981 -24.280 16.555 1.00 82.06 308 THR A O 1
ATOM 2462 N N . PRO A 1 309 ? -12.714 -25.493 15.147 1.00 82.44 309 PRO A N 1
ATOM 2463 C CA . PRO A 1 309 ? -12.584 -26.617 16.070 1.00 82.44 309 PRO A CA 1
ATOM 2464 C C . PRO A 1 309 ? -11.883 -26.208 17.369 1.00 82.44 309 PRO A C 1
ATOM 2466 O O . PRO A 1 309 ? -10.988 -25.363 17.361 1.00 82.44 309 PRO A O 1
ATOM 2469 N N . GLU A 1 310 ? -12.251 -26.847 18.477 1.00 81.19 310 GLU A N 1
ATOM 2470 C CA . GLU A 1 310 ? -11.607 -26.609 19.768 1.00 81.19 310 GLU A CA 1
ATOM 2471 C C . GLU A 1 310 ? -10.086 -26.832 19.678 1.00 81.19 310 GLU A C 1
ATOM 2473 O O . GLU A 1 310 ? -9.617 -27.819 19.109 1.00 81.19 310 GLU A O 1
ATOM 2478 N N . GLY A 1 311 ? -9.310 -25.883 20.210 1.00 81.31 311 GLY A N 1
ATOM 2479 C CA . GLY A 1 311 ? -7.844 -25.921 20.178 1.00 81.31 311 GLY A CA 1
ATOM 2480 C C . GLY A 1 311 ? -7.209 -25.567 18.827 1.00 81.31 311 GLY A C 1
ATOM 2481 O O . GLY A 1 311 ? -5.988 -25.660 18.693 1.00 81.31 311 GLY A O 1
ATOM 2482 N N . PHE A 1 312 ? -7.991 -25.156 17.824 1.00 86.00 312 PHE A N 1
ATOM 2483 C CA . PHE A 1 312 ? -7.444 -24.725 16.542 1.00 86.00 312 PHE A CA 1
ATOM 2484 C C . PHE A 1 312 ? -6.622 -23.433 16.679 1.00 86.00 312 PHE A C 1
ATOM 2486 O O . PHE A 1 312 ? -7.073 -22.444 17.252 1.00 86.00 312 PHE A O 1
ATOM 2493 N N . SER A 1 313 ? -5.438 -23.421 16.067 1.00 85.88 313 SER A N 1
ATOM 2494 C CA . SER A 1 313 ? -4.640 -22.216 15.855 1.00 85.88 313 SER A CA 1
ATOM 2495 C C . SER A 1 313 ? -4.022 -22.254 14.455 1.00 85.88 313 SER A C 1
ATOM 2497 O O . SER A 1 313 ? -3.567 -23.324 14.027 1.00 85.88 313 SER A O 1
ATOM 2499 N N . PRO A 1 314 ? -3.989 -21.130 13.713 1.00 88.25 314 PRO A N 1
ATOM 2500 C CA . PRO A 1 314 ? -3.242 -21.062 12.469 1.00 88.25 314 PRO A CA 1
ATOM 2501 C C . PRO A 1 314 ? -1.770 -21.433 12.708 1.00 88.25 314 PRO A C 1
ATOM 2503 O O . PRO A 1 314 ? -1.168 -20.976 13.681 1.00 88.25 314 PRO A O 1
ATOM 2506 N N . PRO A 1 315 ? -1.142 -22.221 11.818 1.00 86.44 315 PRO A N 1
ATOM 2507 C CA . PRO A 1 315 ? 0.278 -22.520 11.955 1.00 86.44 315 PRO A CA 1
ATOM 2508 C C . PRO A 1 315 ? 1.086 -21.216 11.890 1.00 86.44 315 PRO A C 1
ATOM 2510 O O . PRO A 1 315 ? 0.700 -20.329 11.123 1.00 86.44 315 PRO A O 1
ATOM 2513 N N . PRO A 1 316 ? 2.207 -21.078 12.624 1.00 82.62 316 PRO A N 1
ATOM 2514 C CA . PRO A 1 316 ? 3.045 -19.882 12.572 1.00 82.62 316 PRO A CA 1
ATOM 2515 C C . PRO A 1 316 ? 3.420 -19.501 11.138 1.00 82.62 316 PRO A C 1
ATOM 2517 O O . PRO A 1 316 ? 3.594 -20.372 10.280 1.00 82.62 316 PRO A O 1
ATOM 2520 N N . ARG A 1 317 ? 3.599 -18.200 10.880 1.00 79.75 317 ARG A N 1
ATOM 2521 C CA . ARG A 1 317 ? 3.867 -17.664 9.533 1.00 79.75 317 ARG A CA 1
ATOM 2522 C C . ARG A 1 317 ? 4.971 -18.417 8.792 1.00 79.75 317 ARG A C 1
ATOM 2524 O O . ARG A 1 317 ? 4.818 -18.717 7.619 1.00 79.75 317 ARG A O 1
ATOM 2531 N N . LEU A 1 318 ? 6.044 -18.771 9.491 1.00 78.12 318 LEU A N 1
ATOM 2532 C CA . LEU A 1 318 ? 7.182 -19.470 8.904 1.00 78.12 318 LEU A CA 1
ATOM 2533 C C . LEU A 1 318 ? 6.804 -20.819 8.275 1.00 78.12 318 LEU A C 1
ATOM 2535 O O . LEU A 1 318 ? 7.324 -21.166 7.220 1.00 78.12 318 LEU A O 1
ATOM 2539 N N . TYR A 1 319 ? 5.859 -21.548 8.873 1.00 80.19 319 TYR A N 1
ATOM 2540 C CA . TYR A 1 319 ? 5.319 -22.770 8.279 1.00 80.19 319 TYR A CA 1
ATOM 2541 C C . TYR A 1 319 ? 4.375 -22.469 7.122 1.00 80.19 319 TYR A C 1
ATOM 2543 O O . TYR A 1 319 ? 4.429 -23.159 6.110 1.00 80.19 319 TYR A O 1
ATOM 2551 N N . ARG A 1 320 ? 3.539 -21.430 7.227 1.00 85.12 320 ARG A N 1
ATOM 2552 C CA . ARG A 1 320 ? 2.661 -21.031 6.113 1.00 85.12 320 ARG A CA 1
ATOM 2553 C C . ARG A 1 320 ? 3.462 -20.646 4.874 1.00 85.12 320 ARG A C 1
ATOM 2555 O O . ARG A 1 320 ? 3.104 -21.048 3.771 1.00 85.12 320 ARG A O 1
ATOM 2562 N N . ASP A 1 321 ? 4.569 -19.938 5.068 1.00 77.31 321 ASP A N 1
ATOM 2563 C CA . ASP A 1 321 ? 5.507 -19.586 4.005 1.00 77.31 321 ASP A CA 1
ATOM 2564 C C . ASP A 1 321 ? 6.184 -20.853 3.438 1.00 77.31 321 ASP A C 1
ATOM 2566 O O . ASP A 1 321 ? 6.249 -21.014 2.220 1.00 77.31 321 ASP A O 1
ATOM 2570 N N . ALA A 1 322 ? 6.600 -21.798 4.295 1.00 77.12 322 ALA A N 1
ATOM 2571 C CA . ALA A 1 322 ? 7.207 -23.071 3.882 1.00 77.12 322 ALA A CA 1
ATOM 2572 C C . ALA A 1 322 ? 6.278 -23.950 3.035 1.00 77.12 322 ALA A C 1
ATOM 2574 O O . ALA A 1 322 ? 6.701 -24.524 2.033 1.00 77.12 322 ALA A O 1
ATOM 2575 N N . PHE A 1 323 ? 5.011 -24.050 3.434 1.00 80.50 323 PHE A N 1
ATOM 2576 C CA . PHE A 1 323 ? 3.994 -24.832 2.732 1.00 80.50 323 PHE A CA 1
ATOM 2577 C C . PHE A 1 323 ? 3.354 -24.073 1.569 1.00 80.50 323 PHE A C 1
ATOM 2579 O O . PHE A 1 323 ? 2.457 -24.612 0.922 1.00 80.50 323 PHE A O 1
ATOM 2586 N N . MET A 1 324 ? 3.774 -22.828 1.311 1.00 77.38 324 MET A N 1
ATOM 2587 C CA . MET A 1 324 ? 3.127 -21.929 0.351 1.00 77.38 324 MET A CA 1
ATOM 2588 C C . MET A 1 324 ? 1.609 -21.823 0.591 1.00 77.38 324 MET A C 1
ATOM 2590 O O . MET A 1 324 ? 0.822 -21.695 -0.345 1.00 77.38 324 MET A O 1
ATOM 2594 N N . SER A 1 325 ? 1.196 -21.902 1.858 1.00 78.62 325 SER A N 1
ATOM 2595 C CA . SER A 1 325 ? -0.203 -21.917 2.293 1.00 78.62 325 SER A CA 1
ATOM 2596 C C . SER A 1 325 ? -0.673 -20.561 2.825 1.00 78.62 325 SER A C 1
ATOM 2598 O O . SER A 1 325 ? -1.766 -20.464 3.381 1.00 78.62 325 SER A O 1
ATOM 2600 N N . GLY A 1 326 ? 0.173 -19.532 2.737 1.00 71.62 326 GLY A N 1
ATOM 2601 C CA . GLY A 1 326 ? -0.199 -18.166 3.080 1.00 71.62 326 GLY A CA 1
ATOM 2602 C C . GLY A 1 326 ? -1.216 -17.603 2.088 1.00 71.62 326 GLY A C 1
ATOM 2603 O O . GLY A 1 326 ? -1.172 -17.892 0.891 1.00 71.62 326 GLY A O 1
ATOM 2604 N N . ASN A 1 327 ? -2.122 -16.764 2.580 1.00 68.06 327 ASN A N 1
ATOM 2605 C CA . ASN A 1 327 ? -3.022 -15.995 1.722 1.00 68.06 327 ASN A CA 1
ATOM 2606 C C . ASN A 1 327 ? -2.369 -14.660 1.330 1.00 68.06 327 ASN A C 1
ATOM 2608 O O . ASN A 1 327 ? -1.515 -14.149 2.046 1.00 68.06 327 ASN A O 1
ATOM 2612 N N . GLY A 1 328 ? -2.713 -14.101 0.167 1.00 77.44 328 GLY A N 1
ATOM 2613 C CA . GLY A 1 328 ? -2.046 -12.909 -0.379 1.00 77.44 328 GLY A CA 1
ATOM 2614 C C . GLY A 1 328 ? -1.840 -11.762 0.630 1.00 77.44 328 GLY A C 1
ATOM 2615 O O . GLY A 1 328 ? -2.593 -11.595 1.586 1.00 77.44 328 GLY A O 1
ATOM 2616 N N . GLN A 1 329 ? -0.806 -10.949 0.412 1.00 88.44 329 GLN A N 1
ATOM 2617 C CA . GLN A 1 329 ? -0.502 -9.803 1.274 1.00 88.44 329 GLN A CA 1
ATOM 2618 C C . GLN A 1 329 ? -1.417 -8.615 0.955 1.00 88.44 329 GLN A C 1
ATOM 2620 O O . GLN A 1 329 ? -1.699 -8.337 -0.213 1.00 88.44 329 GLN A O 1
ATOM 2625 N N . HIS A 1 330 ? -1.843 -7.887 1.985 1.00 95.56 330 HIS A N 1
ATOM 2626 C CA . HIS A 1 330 ? -2.665 -6.684 1.856 1.00 95.56 330 HIS A CA 1
ATOM 2627 C C . HIS A 1 330 ? -2.156 -5.568 2.769 1.00 95.56 330 HIS A C 1
ATOM 2629 O O . HIS A 1 330 ? -1.529 -5.834 3.796 1.00 95.56 330 HIS A O 1
ATOM 2635 N N . ALA A 1 331 ? -2.418 -4.320 2.382 1.00 97.31 331 ALA A N 1
ATOM 2636 C CA . ALA A 1 331 ? -2.028 -3.133 3.131 1.00 97.31 331 ALA A CA 1
ATOM 2637 C C . ALA A 1 331 ? -3.241 -2.230 3.379 1.00 97.31 331 ALA A C 1
ATOM 2639 O O . ALA A 1 331 ? -4.034 -1.991 2.471 1.00 97.31 331 ALA A O 1
ATOM 2640 N N . VAL A 1 332 ? -3.379 -1.741 4.607 1.00 97.88 332 VAL A N 1
ATOM 2641 C CA . VAL A 1 332 ? -4.533 -0.971 5.104 1.00 97.88 332 VAL A CA 1
ATOM 2642 C C . VAL A 1 332 ? -4.071 0.094 6.096 1.00 97.88 332 VAL A C 1
ATOM 2644 O O . VAL A 1 332 ? -2.918 0.066 6.527 1.00 97.88 332 VAL A O 1
ATOM 2647 N N . ASP A 1 333 ? -4.960 1.002 6.496 1.00 97.50 333 ASP A N 1
ATOM 2648 C CA . ASP A 1 333 ? -4.679 1.965 7.565 1.00 97.50 333 ASP A CA 1
ATOM 2649 C C . ASP A 1 333 ? -5.427 1.604 8.851 1.00 97.50 333 ASP A C 1
ATOM 2651 O O . ASP A 1 333 ? -6.638 1.391 8.849 1.00 97.50 333 ASP A O 1
ATOM 2655 N N . ILE A 1 334 ? -4.716 1.603 9.974 1.00 98.50 334 ILE A N 1
ATOM 2656 C CA . ILE A 1 334 ? -5.302 1.587 11.313 1.00 98.50 334 ILE A CA 1
ATOM 2657 C C . ILE A 1 334 ? -5.674 3.027 11.676 1.00 98.50 334 ILE A C 1
ATOM 2659 O O . ILE A 1 334 ? -4.809 3.908 11.695 1.00 98.50 334 ILE A O 1
ATOM 2663 N N . VAL A 1 335 ? -6.952 3.255 11.980 1.00 98.06 335 VAL A N 1
ATOM 2664 C CA . VAL A 1 335 ? -7.523 4.574 12.333 1.00 98.06 335 VAL A CA 1
ATOM 2665 C C . VAL A 1 335 ? -8.201 4.587 13.708 1.00 98.06 335 VAL A C 1
ATOM 2667 O O . VAL A 1 335 ? -8.760 5.595 14.130 1.00 98.06 335 VAL A O 1
ATOM 2670 N N . GLY A 1 336 ? -8.146 3.474 14.432 1.00 98.31 336 GLY A N 1
ATOM 2671 C CA . GLY A 1 336 ? -8.682 3.383 15.782 1.00 98.31 336 GLY A CA 1
ATOM 2672 C C . GLY A 1 336 ? -8.284 2.089 16.474 1.00 98.31 336 GLY A C 1
ATOM 2673 O O . GLY A 1 336 ? -7.859 1.126 15.830 1.00 98.31 336 GLY A O 1
ATOM 2674 N N . ALA A 1 337 ? -8.425 2.079 17.790 1.00 98.62 337 ALA A N 1
ATOM 2675 C CA . ALA A 1 337 ? -8.182 0.939 18.655 1.00 98.62 337 ALA A CA 1
ATOM 2676 C C . ALA A 1 337 ? -9.192 0.951 19.804 1.00 98.62 337 ALA A C 1
ATOM 2678 O O . ALA A 1 337 ? -9.449 1.984 20.423 1.00 98.62 337 ALA A O 1
ATOM 2679 N N . ASP A 1 338 ? -9.768 -0.208 20.081 1.00 98.56 338 ASP A N 1
ATOM 2680 C CA . ASP A 1 338 ? -10.571 -0.443 21.271 1.00 98.56 338 ASP A CA 1
ATOM 2681 C C . ASP A 1 338 ? -9.688 -1.127 22.306 1.00 98.56 338 ASP A C 1
ATOM 2683 O O . ASP A 1 338 ? -9.009 -2.104 21.970 1.00 98.56 338 ASP A O 1
ATOM 2687 N N . LEU A 1 339 ? -9.653 -0.588 23.521 1.00 98.25 339 LEU A N 1
ATOM 2688 C CA . LEU A 1 339 ? -8.740 -1.017 24.573 1.00 98.25 339 LEU A CA 1
ATOM 2689 C C . LEU A 1 339 ? -9.518 -1.619 25.745 1.00 98.25 339 LEU A C 1
ATOM 2691 O O . LEU A 1 339 ? -10.626 -1.182 26.052 1.00 98.25 339 LEU A O 1
ATOM 2695 N N . ASP A 1 340 ? -8.931 -2.610 26.409 1.00 96.31 340 ASP A N 1
ATOM 2696 C CA . ASP A 1 340 ? -9.440 -3.098 27.690 1.00 96.31 340 ASP A CA 1
ATOM 2697 C C . ASP A 1 340 ? -9.066 -2.160 28.854 1.00 96.31 340 ASP A C 1
ATOM 2699 O O . ASP A 1 340 ? -8.417 -1.125 28.673 1.00 96.31 340 ASP A O 1
ATOM 2703 N N . ALA A 1 341 ? -9.492 -2.521 30.067 1.00 96.25 341 ALA A N 1
ATOM 2704 C CA . ALA A 1 341 ? -9.230 -1.737 31.274 1.00 96.25 341 ALA A CA 1
ATOM 2705 C C . ALA A 1 341 ? -7.729 -1.618 31.604 1.00 96.25 341 ALA A C 1
ATOM 2707 O O . ALA A 1 341 ? -7.320 -0.663 32.264 1.00 96.25 341 ALA A O 1
ATOM 2708 N N . GLU A 1 342 ? -6.904 -2.546 31.116 1.00 95.50 342 GLU A N 1
ATOM 2709 C CA . GLU A 1 342 ? -5.450 -2.550 31.279 1.00 95.50 342 GLU A CA 1
ATOM 2710 C C . GLU A 1 342 ? -4.719 -1.822 30.134 1.00 95.50 342 GLU A C 1
ATOM 2712 O O . GLU A 1 342 ? -3.489 -1.733 30.136 1.00 95.50 342 GLU A O 1
ATOM 2717 N N . GLY A 1 343 ? -5.453 -1.283 29.156 1.00 95.06 343 GLY A N 1
ATOM 2718 C CA . GLY A 1 343 ? -4.899 -0.570 28.006 1.00 95.06 343 GLY A CA 1
ATOM 2719 C C . GLY A 1 343 ? -4.373 -1.478 26.891 1.00 95.06 343 GLY A C 1
ATOM 2720 O O . GLY A 1 343 ? -3.618 -1.010 26.035 1.00 95.06 343 GLY A O 1
ATOM 2721 N N . ARG A 1 344 ? -4.745 -2.762 26.876 1.00 96.25 344 ARG A N 1
ATOM 2722 C CA . ARG A 1 344 ? -4.390 -3.712 25.811 1.00 96.25 344 ARG A CA 1
ATOM 2723 C C . ARG A 1 344 ? -5.417 -3.653 24.688 1.00 96.25 344 ARG A C 1
ATOM 2725 O O . ARG A 1 344 ? -6.602 -3.436 24.925 1.00 96.25 344 ARG A O 1
ATOM 2732 N N . ILE A 1 345 ? -4.970 -3.865 23.453 1.00 98.38 345 ILE A N 1
ATOM 2733 C CA . ILE A 1 345 ? -5.851 -3.835 22.280 1.00 98.38 345 ILE A CA 1
ATOM 2734 C C . ILE A 1 345 ? -6.815 -5.023 22.316 1.00 98.38 345 ILE A C 1
ATOM 2736 O O . ILE A 1 345 ? -6.400 -6.174 22.343 1.00 98.38 345 ILE A O 1
ATOM 2740 N N . ILE A 1 346 ? -8.111 -4.747 22.236 1.00 98.19 346 ILE A N 1
ATOM 2741 C CA . ILE A 1 346 ? -9.142 -5.754 21.963 1.00 98.19 346 ILE A CA 1
ATOM 2742 C C . ILE A 1 346 ? -9.285 -5.921 20.447 1.00 98.19 346 ILE A C 1
ATOM 2744 O O . ILE A 1 346 ? -9.260 -7.035 19.917 1.00 98.19 346 ILE A O 1
ATOM 2748 N N . LYS A 1 347 ? -9.432 -4.793 19.743 1.00 98.50 347 LYS A N 1
ATOM 2749 C CA . LYS A 1 347 ? -9.599 -4.734 18.288 1.00 98.50 347 LYS A CA 1
ATOM 2750 C C . LYS A 1 347 ? -9.130 -3.404 17.706 1.00 98.50 347 LYS A C 1
ATOM 2752 O O . LYS A 1 347 ? -9.115 -2.378 18.382 1.00 98.50 347 LYS A O 1
ATOM 2757 N N . LEU A 1 348 ? -8.808 -3.420 16.423 1.00 98.88 348 LEU A N 1
ATOM 2758 C CA . LEU A 1 348 ? -8.381 -2.280 15.622 1.00 98.88 348 LEU A CA 1
ATOM 2759 C C . LEU A 1 348 ? -9.488 -1.876 14.642 1.00 98.88 348 LEU A C 1
ATOM 2761 O O . LEU A 1 348 ? -10.175 -2.733 14.074 1.00 98.88 348 LEU A O 1
ATOM 2765 N N . LYS A 1 349 ? -9.659 -0.567 14.429 1.00 98.75 349 LYS A N 1
ATOM 2766 C CA . LYS A 1 349 ? -10.475 -0.018 13.339 1.00 98.75 349 LYS A CA 1
ATOM 2767 C C . LYS A 1 349 ? -9.602 0.101 12.106 1.00 98.75 349 LYS A C 1
ATOM 2769 O O . LYS A 1 349 ? -8.660 0.897 12.082 1.00 98.75 349 LYS A O 1
ATOM 2774 N N . ILE A 1 350 ? -9.915 -0.690 11.094 1.00 98.56 350 ILE A N 1
ATOM 2775 C CA . ILE A 1 350 ? -9.157 -0.759 9.855 1.00 98.56 350 ILE A CA 1
ATOM 2776 C C . ILE A 1 350 ? -9.923 -0.014 8.776 1.00 98.56 350 ILE A C 1
ATOM 2778 O O . ILE A 1 350 ? -11.016 -0.422 8.394 1.00 98.56 350 ILE A O 1
ATOM 2782 N N . LYS A 1 351 ? -9.341 1.061 8.257 1.00 98.25 351 LYS A N 1
ATOM 2783 C CA . LYS A 1 351 ? -9.816 1.714 7.044 1.00 98.25 351 LYS A CA 1
ATOM 2784 C C . LYS A 1 351 ? -9.265 0.959 5.836 1.00 98.25 351 LYS A C 1
ATOM 2786 O O . LYS A 1 351 ? -8.054 0.962 5.593 1.00 98.25 351 LYS A O 1
ATOM 2791 N N . ASN A 1 352 ? -10.152 0.310 5.089 1.00 97.44 352 ASN A N 1
ATOM 2792 C CA . ASN A 1 352 ? -9.780 -0.476 3.918 1.00 97.44 352 ASN A CA 1
ATOM 2793 C C . ASN A 1 352 ? -9.870 0.357 2.621 1.00 97.44 352 ASN A C 1
ATOM 2795 O O . ASN A 1 352 ? -10.210 1.545 2.629 1.00 97.44 352 ASN A O 1
ATOM 2799 N N . SER A 1 353 ? -9.536 -0.271 1.496 1.00 96.44 353 SER A N 1
ATOM 2800 C CA . SER A 1 353 ? -9.568 0.319 0.155 1.00 96.44 353 SER A CA 1
ATOM 2801 C C . SER A 1 353 ? -10.398 -0.499 -0.839 1.00 96.44 353 SER A C 1
ATOM 2803 O O . SER A 1 353 ? -10.030 -0.602 -2.004 1.00 96.44 353 SER A O 1
ATOM 2805 N N . TRP A 1 354 ? -11.503 -1.101 -0.388 1.00 95.50 354 TRP A N 1
ATOM 2806 C CA . TRP A 1 354 ? -12.436 -1.889 -1.216 1.00 95.50 354 TRP A CA 1
ATOM 2807 C C . TRP A 1 354 ? -13.803 -1.205 -1.379 1.00 95.50 354 TRP A C 1
ATOM 2809 O O . TRP A 1 354 ? -14.810 -1.872 -1.595 1.00 95.50 354 TRP A O 1
ATOM 2819 N N . GLY A 1 355 ? -13.847 0.124 -1.237 1.00 95.25 355 GLY A N 1
ATOM 2820 C CA . GLY A 1 355 ? -15.090 0.889 -1.299 1.00 95.25 355 GLY A CA 1
ATOM 2821 C C . GLY A 1 355 ? -15.955 0.761 -0.043 1.00 95.25 355 GLY A C 1
ATOM 2822 O O . GLY A 1 355 ? -15.665 -0.006 0.873 1.00 95.25 355 GLY A O 1
ATOM 2823 N N . THR A 1 356 ? -17.019 1.561 0.010 1.00 95.75 356 THR A N 1
ATOM 2824 C CA . THR A 1 356 ? -17.926 1.650 1.167 1.00 95.75 356 THR A CA 1
ATOM 2825 C C . THR A 1 356 ? -18.934 0.506 1.240 1.00 95.75 356 THR A C 1
ATOM 2827 O O . THR A 1 356 ? -19.559 0.325 2.272 1.00 95.75 356 THR A O 1
ATOM 2830 N N . GLU A 1 357 ? -19.105 -0.270 0.170 1.00 93.56 357 GLU A N 1
ATOM 2831 C CA . GLU A 1 357 ? -20.000 -1.439 0.154 1.00 93.56 357 GLU A CA 1
ATOM 2832 C C . GLU A 1 357 ? -19.378 -2.675 0.827 1.00 93.56 357 GLU A C 1
ATOM 2834 O O . GLU A 1 357 ? -20.064 -3.667 1.051 1.00 93.56 357 GLU A O 1
ATOM 2839 N N . SER A 1 358 ? -18.077 -2.633 1.127 1.00 93.12 358 SER A N 1
ATOM 2840 C CA . SER A 1 358 ? -17.338 -3.740 1.729 1.00 93.12 358 SER A CA 1
ATOM 2841 C C . SER A 1 358 ? -17.189 -3.537 3.237 1.00 93.12 358 SER A C 1
ATOM 2843 O O . SER A 1 358 ? -16.705 -2.494 3.673 1.00 93.12 358 SER A O 1
ATOM 2845 N N . GLY A 1 359 ? -17.502 -4.554 4.035 1.00 94.69 359 GLY A N 1
ATOM 2846 C CA . GLY A 1 359 ? -17.435 -4.500 5.496 1.00 94.69 359 GLY A CA 1
ATOM 2847 C C . GLY A 1 359 ? -18.436 -3.515 6.102 1.00 94.69 359 GLY A C 1
ATOM 2848 O O . GLY A 1 359 ? -19.488 -3.240 5.530 1.00 94.69 359 GLY A O 1
ATOM 2849 N N . ASP A 1 360 ? -18.084 -2.932 7.247 1.00 95.94 360 ASP A N 1
ATOM 2850 C CA . ASP A 1 360 ? -18.874 -1.872 7.875 1.00 95.94 360 ASP A CA 1
ATOM 2851 C C . ASP A 1 360 ? -18.538 -0.526 7.221 1.00 95.94 360 ASP A C 1
ATOM 2853 O O . ASP A 1 360 ? -17.641 0.196 7.656 1.00 95.94 360 ASP A O 1
ATOM 2857 N N . ASN A 1 361 ? -19.218 -0.204 6.119 1.00 96.44 361 ASN A N 1
ATOM 2858 C CA . ASN A 1 361 ? -19.039 1.054 5.384 1.00 96.44 361 ASN A CA 1
ATOM 2859 C C . ASN A 1 361 ? -17.591 1.296 4.906 1.00 96.44 361 ASN A C 1
ATOM 2861 O O . ASN A 1 361 ? -17.101 2.429 4.900 1.00 96.44 361 ASN A O 1
ATOM 2865 N N . GLY A 1 362 ? -16.882 0.233 4.515 1.00 96.25 362 GLY A N 1
ATOM 2866 C CA . GLY A 1 362 ? -15.469 0.277 4.127 1.00 96.25 362 GLY A CA 1
ATOM 2867 C C . GLY A 1 362 ? -14.479 0.061 5.271 1.00 96.25 362 GLY A C 1
ATOM 2868 O O . GLY A 1 362 ? -13.262 0.034 5.037 1.00 96.25 362 GLY A O 1
ATOM 2869 N N . PHE A 1 363 ? -14.977 -0.097 6.498 1.00 98.38 363 PHE A N 1
ATOM 2870 C CA . PHE A 1 363 ? -14.177 -0.405 7.673 1.00 98.38 363 PHE A CA 1
ATOM 2871 C C . PHE A 1 363 ? -14.229 -1.886 8.025 1.00 98.38 363 PHE A C 1
ATOM 2873 O O . PHE A 1 363 ? -15.200 -2.596 7.768 1.00 98.38 363 PHE A O 1
ATOM 2880 N N . TYR A 1 364 ? -13.134 -2.343 8.620 1.00 98.44 364 TYR A N 1
ATOM 2881 C CA . TYR A 1 364 ? -12.994 -3.688 9.148 1.00 98.44 364 TYR A CA 1
ATOM 2882 C C . TYR A 1 364 ? -12.622 -3.625 10.629 1.00 98.44 364 TYR A C 1
ATOM 2884 O O . TYR A 1 364 ? -11.878 -2.746 11.077 1.00 98.44 364 TYR A O 1
ATOM 2892 N N . HIS A 1 365 ? -13.134 -4.581 11.392 1.00 98.56 365 HIS A N 1
ATOM 2893 C CA . HIS A 1 365 ? -12.928 -4.717 12.825 1.00 98.56 365 HIS A CA 1
ATOM 2894 C C . HIS A 1 365 ? -11.949 -5.866 13.060 1.00 98.56 365 HIS A C 1
ATOM 2896 O O . HIS A 1 365 ? -12.347 -7.027 13.175 1.00 98.56 365 HIS A O 1
ATOM 2902 N N . MET A 1 366 ? -10.656 -5.544 13.085 1.00 98.69 366 MET A N 1
ATOM 2903 C CA . MET A 1 366 ? -9.596 -6.540 13.232 1.00 98.69 366 MET A CA 1
ATOM 2904 C C . MET A 1 366 ? -9.318 -6.801 14.706 1.00 98.69 366 MET A C 1
ATOM 2906 O O . MET A 1 366 ? -8.708 -5.976 15.382 1.00 98.69 366 MET A O 1
ATOM 2910 N N . TYR A 1 367 ? -9.773 -7.940 15.210 1.00 98.44 367 TYR A N 1
ATOM 2911 C CA . TYR A 1 367 ? -9.514 -8.364 16.580 1.00 98.44 367 TYR A CA 1
ATOM 2912 C C . TYR A 1 367 ? -8.054 -8.779 16.766 1.00 98.44 367 TYR A C 1
ATOM 2914 O O . TYR A 1 367 ? -7.357 -9.150 15.814 1.00 98.44 367 TYR A O 1
ATOM 2922 N N . ARG A 1 368 ? -7.583 -8.687 18.016 1.00 97.38 368 ARG A 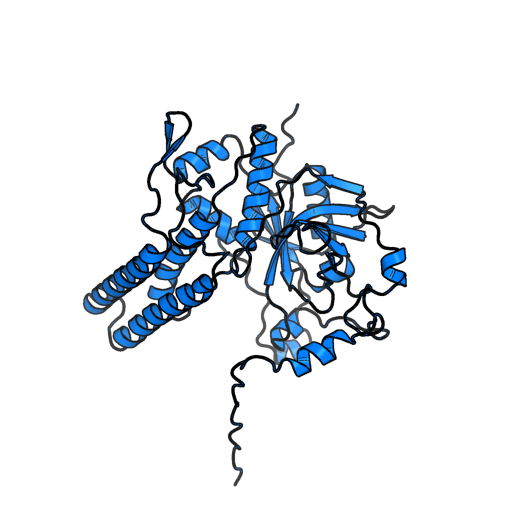N 1
ATOM 2923 C CA . ARG A 1 368 ? -6.184 -8.948 18.376 1.00 97.38 368 ARG A CA 1
ATOM 2924 C C . ARG A 1 368 ? -5.705 -10.336 17.947 1.00 97.38 368 ARG A C 1
ATOM 2926 O O . ARG A 1 368 ? -4.572 -10.459 17.504 1.00 97.38 368 ARG A O 1
ATOM 2933 N N . ASP A 1 369 ? -6.562 -11.352 18.022 1.00 95.56 369 ASP A N 1
ATOM 2934 C CA . ASP A 1 369 ? -6.241 -12.726 17.616 1.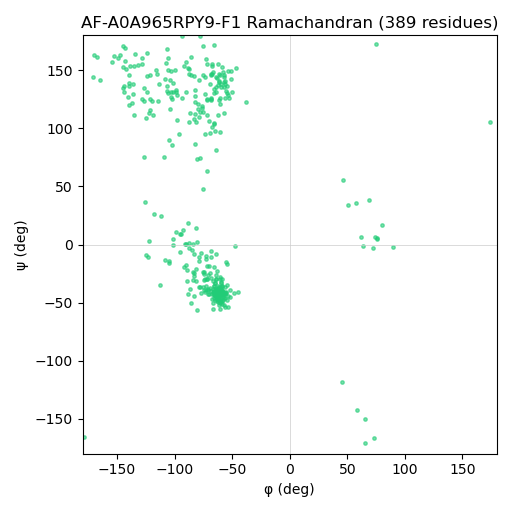00 95.56 369 ASP A CA 1
ATOM 2935 C C . ASP A 1 369 ? -5.891 -12.834 16.121 1.00 95.56 369 ASP A C 1
ATOM 2937 O O . ASP A 1 369 ? -4.914 -13.487 15.754 1.00 95.56 369 ASP A O 1
ATOM 2941 N N . TYR A 1 370 ? -6.636 -12.147 15.253 1.00 96.44 370 TYR A N 1
ATOM 2942 C CA . TYR A 1 370 ? -6.323 -12.059 13.829 1.00 96.44 370 TYR A CA 1
ATOM 2943 C C . TYR A 1 370 ? -5.039 -11.252 13.600 1.00 96.44 370 TYR A C 1
ATOM 2945 O O . TYR A 1 370 ? -4.159 -11.675 12.848 1.00 96.44 370 TYR A O 1
ATOM 2953 N N . PHE A 1 371 ? -4.915 -10.094 14.255 1.00 97.50 371 PHE A N 1
ATOM 2954 C CA . PHE A 1 371 ? -3.743 -9.226 14.135 1.00 97.50 371 PHE A CA 1
ATOM 2955 C C . PHE A 1 371 ? -2.448 -9.967 14.502 1.00 97.50 371 PHE A C 1
ATOM 2957 O O . PHE A 1 371 ? -1.526 -10.022 13.693 1.00 97.50 371 PHE A O 1
ATOM 2964 N N . GLU A 1 372 ? -2.408 -10.610 15.667 1.00 94.56 372 GLU A N 1
ATOM 2965 C CA . GLU A 1 372 ? -1.269 -11.383 16.175 1.00 94.56 372 GLU A CA 1
ATOM 2966 C C . GLU A 1 372 ? -0.810 -12.479 15.200 1.00 94.56 372 GLU A C 1
ATOM 2968 O O . GLU A 1 372 ? 0.387 -12.657 14.979 1.00 94.56 372 GLU A O 1
ATOM 2973 N N . ASN A 1 373 ? -1.752 -13.179 14.565 1.00 92.44 373 ASN A N 1
ATOM 2974 C CA . ASN A 1 373 ? -1.439 -14.319 13.701 1.00 92.44 373 ASN A CA 1
ATOM 2975 C C . ASN A 1 373 ? -1.045 -13.938 12.268 1.00 92.44 373 ASN A C 1
ATOM 2977 O O . ASN A 1 373 ? -0.338 -14.704 11.595 1.00 92.44 373 ASN A O 1
ATOM 2981 N N . PHE A 1 374 ? -1.521 -12.793 11.775 1.00 94.38 374 PHE A N 1
ATOM 2982 C CA . PHE A 1 374 ? -1.442 -12.452 10.354 1.00 94.38 374 PHE A CA 1
ATOM 2983 C C . PHE A 1 374 ? -0.716 -11.141 10.052 1.00 94.38 374 PHE A C 1
ATOM 2985 O O . PHE A 1 374 ? -0.397 -10.896 8.885 1.00 94.38 374 PHE A O 1
ATOM 2992 N N . MET A 1 375 ? -0.402 -10.304 11.044 1.00 94.06 375 MET A N 1
ATOM 2993 C CA . MET A 1 375 ? 0.353 -9.075 10.798 1.00 94.06 375 MET A CA 1
ATOM 2994 C C . MET A 1 375 ? 1.753 -9.386 10.246 1.00 94.06 375 MET A C 1
ATOM 2996 O O . MET A 1 375 ? 2.448 -10.297 10.700 1.00 94.06 375 MET A O 1
ATOM 3000 N N . THR A 1 376 ? 2.195 -8.624 9.244 1.00 92.38 376 THR A N 1
ATOM 3001 C CA . THR A 1 376 ? 3.530 -8.796 8.651 1.00 92.38 376 THR A CA 1
ATOM 3002 C C . THR A 1 376 ? 4.449 -7.622 8.919 1.00 92.38 376 THR A C 1
ATOM 3004 O O . THR A 1 376 ? 5.643 -7.837 9.128 1.00 92.38 376 THR A O 1
ATOM 3007 N N . SER A 1 377 ? 3.914 -6.402 8.952 1.00 94.25 377 SER A N 1
ATOM 3008 C CA . SER A 1 377 ? 4.637 -5.216 9.418 1.00 94.25 377 SER A CA 1
ATOM 3009 C C . SER A 1 377 ? 3.707 -4.026 9.644 1.00 94.25 377 SER A C 1
ATOM 3011 O O . SER A 1 377 ? 2.616 -3.974 9.079 1.00 94.25 377 SER A O 1
ATOM 3013 N N . ILE A 1 378 ? 4.170 -3.038 10.405 1.00 96.12 378 ILE A N 1
ATOM 3014 C CA . ILE A 1 378 ? 3.572 -1.700 10.450 1.00 96.12 378 ILE A CA 1
ATOM 3015 C C . ILE A 1 378 ? 4.556 -0.657 9.923 1.00 96.12 378 ILE A C 1
ATOM 3017 O O . ILE A 1 378 ? 5.773 -0.797 10.060 1.00 96.12 378 ILE A O 1
ATOM 3021 N N . TYR A 1 379 ? 4.025 0.411 9.345 1.00 93.75 379 TYR A N 1
ATOM 3022 C CA . TYR A 1 379 ? 4.785 1.570 8.906 1.00 93.75 379 TYR A CA 1
ATOM 3023 C C . TYR A 1 379 ? 4.264 2.810 9.626 1.00 93.75 379 TYR A C 1
ATOM 3025 O O . TYR A 1 379 ? 3.104 3.200 9.468 1.00 93.75 379 TYR A O 1
ATOM 3033 N N . VAL A 1 380 ? 5.126 3.403 10.448 1.00 90.44 380 VAL A N 1
ATOM 3034 C CA . VAL A 1 380 ? 4.795 4.511 11.355 1.00 90.44 380 VAL A CA 1
ATOM 3035 C C . VAL A 1 380 ? 5.771 5.661 11.167 1.00 90.44 380 VAL A C 1
ATOM 3037 O O . VAL A 1 380 ? 6.910 5.457 10.752 1.00 90.44 380 VAL A O 1
ATOM 3040 N N . SER A 1 381 ? 5.352 6.878 11.507 1.00 82.06 381 SER A N 1
ATOM 3041 C CA . SER A 1 381 ? 6.306 7.956 11.774 1.00 82.06 381 SER A CA 1
ATOM 3042 C C . SER A 1 381 ? 6.841 7.769 13.194 1.00 82.06 381 SER A C 1
ATOM 3044 O O . SER A 1 381 ? 6.058 7.734 14.138 1.00 82.06 381 SER A O 1
ATOM 3046 N N . ASP A 1 382 ? 8.156 7.616 13.350 1.00 66.94 382 ASP A N 1
ATOM 3047 C CA . ASP A 1 382 ? 8.841 7.400 14.628 1.00 66.94 382 ASP A CA 1
ATOM 3048 C C . ASP A 1 382 ? 8.585 8.587 15.573 1.00 66.94 382 ASP A C 1
ATOM 3050 O O . ASP A 1 382 ? 9.211 9.650 15.481 1.00 66.94 382 ASP A O 1
ATOM 3054 N N . SER A 1 383 ? 7.595 8.412 16.450 1.00 53.59 383 SER A N 1
ATOM 3055 C CA . SER A 1 383 ? 7.031 9.470 17.283 1.00 53.59 383 SER A CA 1
ATOM 3056 C C . SER A 1 383 ? 7.941 9.921 18.423 1.00 53.59 383 SER A C 1
ATOM 3058 O O . SER A 1 383 ? 7.662 10.942 19.044 1.00 53.59 383 SER A O 1
ATOM 3060 N N . GLU A 1 384 ? 9.042 9.213 18.698 1.00 48.06 384 GLU A N 1
ATOM 3061 C CA . GLU A 1 384 ? 10.074 9.693 19.632 1.00 48.06 384 GLU A CA 1
ATOM 3062 C C . GLU A 1 384 ? 10.780 10.957 19.106 1.00 48.06 384 GLU A C 1
ATOM 3064 O O . GLU A 1 384 ? 11.368 11.714 19.877 1.00 48.06 384 GLU A O 1
ATOM 3069 N N . ALA A 1 385 ? 10.691 11.230 17.798 1.00 41.00 385 ALA A N 1
ATOM 3070 C CA . ALA A 1 385 ? 11.313 12.389 17.163 1.00 41.00 385 ALA A CA 1
ATOM 3071 C C . ALA A 1 385 ? 10.339 13.487 16.712 1.00 41.00 385 ALA A C 1
ATOM 3073 O O . ALA A 1 385 ? 10.787 14.589 16.387 1.00 41.00 385 ALA A O 1
ATOM 3074 N N . THR A 1 386 ? 9.035 13.220 16.667 1.00 41.41 386 THR A N 1
ATOM 3075 C CA . THR A 1 386 ? 8.027 14.241 16.367 1.00 41.41 386 THR A CA 1
ATOM 3076 C C . THR A 1 386 ? 7.479 14.779 17.680 1.00 41.41 386 THR A C 1
ATOM 3078 O O . THR A 1 386 ? 6.576 14.195 18.276 1.00 41.41 386 THR A O 1
ATOM 3081 N N . ARG A 1 387 ? 8.048 15.899 18.147 1.00 34.81 387 ARG A N 1
ATOM 3082 C CA . ARG A 1 387 ? 7.422 16.695 19.210 1.00 34.81 387 ARG A CA 1
ATOM 3083 C C . ARG A 1 387 ? 6.015 17.098 18.750 1.00 34.81 387 ARG A C 1
ATOM 3085 O O . ARG A 1 387 ? 5.854 17.396 17.563 1.00 34.81 387 ARG A O 1
ATOM 3092 N N . PRO A 1 388 ? 5.022 17.162 19.651 1.00 39.47 388 PRO A N 1
ATOM 3093 C CA . PRO A 1 388 ? 3.793 17.876 19.352 1.00 39.47 388 PRO A CA 1
ATOM 3094 C C . PRO A 1 388 ? 4.175 19.293 18.918 1.00 39.47 388 PRO A C 1
ATOM 3096 O O . PRO A 1 388 ? 4.955 19.956 19.608 1.00 39.47 388 PRO A O 1
ATOM 3099 N N . SER A 1 389 ? 3.666 19.754 17.777 1.00 38.62 389 SER A N 1
ATOM 3100 C CA . SER A 1 389 ? 3.566 21.191 17.546 1.00 38.62 389 SER A CA 1
ATOM 3101 C C . SER A 1 389 ? 2.741 21.741 18.706 1.00 38.62 389 SER A C 1
ATOM 3103 O O . SER A 1 389 ? 1.592 21.331 18.877 1.00 38.62 389 SER A O 1
ATOM 3105 N N . GLN A 1 390 ? 3.367 22.552 19.562 1.00 28.09 390 GLN A N 1
ATOM 3106 C CA . GLN A 1 390 ? 2.643 23.255 20.615 1.00 28.09 390 GLN A CA 1
ATOM 3107 C C . GLN A 1 390 ? 1.538 24.114 19.979 1.00 28.09 390 GLN A C 1
ATOM 3109 O O . GLN A 1 390 ? 1.728 24.551 18.839 1.00 28.09 390 GLN A O 1
ATOM 3114 N N . PRO A 1 391 ? 0.395 24.265 20.673 1.00 38.12 391 PRO A N 1
ATOM 3115 C CA . PRO A 1 391 ? -0.769 24.988 20.167 1.00 38.12 391 PRO A CA 1
ATOM 3116 C C . PRO A 1 391 ? -0.461 26.433 19.774 1.00 38.12 391 PRO A C 1
ATOM 3118 O O . PRO A 1 391 ? 0.440 27.041 20.401 1.00 38.12 391 PRO A O 1
#

Mean predicted aligned error: 8.2 Å

Solvent-accessible surface area (backbone atoms only — not comparable to full-atom values): 22387 Å² total; per-residue (Å²): 144,84,86,83,78,84,78,80,81,77,76,79,72,87,66,80,78,59,72,66,59,62,60,58,64,70,67,67,55,73,87,43,65,74,33,67,30,72,71,44,60,73,68,58,66,99,70,58,78,38,73,44,88,75,66,84,67,39,63,31,70,84,32,51,43,37,22,50,51,20,44,47,47,46,49,31,39,58,36,24,74,74,72,74,45,88,58,59,63,32,60,67,58,55,52,51,50,51,53,57,53,31,51,52,48,22,70,75,32,90,87,35,75,53,69,67,63,75,40,53,68,57,46,52,52,44,40,72,76,60,21,47,49,62,59,35,75,89,64,55,61,53,73,46,60,50,33,86,35,82,54,44,63,52,52,40,50,53,45,40,53,47,36,51,49,45,54,64,74,39,66,87,46,60,83,85,33,70,72,36,47,53,51,50,52,50,45,52,52,51,47,52,51,57,52,34,69,37,38,43,84,78,70,70,59,43,75,57,94,95,39,80,33,32,26,49,55,45,38,52,60,68,39,61,98,56,81,77,49,63,33,41,39,27,59,62,70,87,73,71,58,73,70,54,43,75,75,46,88,80,67,81,78,79,77,65,89,92,48,58,63,48,70,38,53,65,72,58,53,51,52,50,52,53,52,35,44,74,70,64,37,59,34,33,37,32,27,44,54,50,67,79,36,40,39,60,71,69,12,43,23,23,58,85,33,30,71,63,63,90,92,70,71,83,73,59,60,74,55,25,61,73,69,68,66,61,46,64,80,46,36,26,23,38,42,27,35,20,54,48,98,88,69,47,71,52,30,33,35,30,46,39,44,65,24,50,87,33,19,53,66,14,28,30,45,37,22,41,68,35,46,74,69,28,59,57,32,40,43,38,61,45,60,94,74,55,71,79,80,75,133

Sequence (391 aa):
MKKLIFILFLSLQAGAFPSLCLKAFKKLTPGELRYVTPEFLKKHSPKYSLEIGHTEVSDQCAYGSCWLHARLSHIEQEIKKRSGQEIKLSRHYLIAQSLLDRIEDALESPLSPIFQGGNAHYADGLMKRFGVIPDHPEIWKPRVQFEKSPHGGRLVYFLNARAAKFHNDAKDLVPESKAYLDLQDEARKDMRAILKTYTGPLPQKFTLADKTLSPKAFSKYLTQGYNPKPLWVFPEVEPLSGNLKRESSLQAAALPTYAKSSRESLEKIEKRIIKALQNGQSVTLSYENNTLFADRDTGIMSINAFATPEGFSPPPRLYRDAFMSGNGQHAVDIVGADLDAEGRIIKLKIKNSWGTESGDNGFYHMYRDYFENFMTSIYVSDSEATRPSQP

Radius of gyration: 23.37 Å; Cα contacts (8 Å, |Δi|>4): 610; chains: 1; bounding box: 56×81×60 Å

Nearest PDB structures (foldseek):
  6w4n-assembly1_B  TM=7.881E-01  e=4.039E-20  Parabacteroides distasonis
  5wdk-assembly1_C  TM=7.721E-01  e=4.824E-20  Parabacteroides distasonis ATCC 8503
  3pw3-assembly1_B  TM=7.442E-01  e=3.004E-20  Parabacteroides distasonis ATCC 8503
  3pw3-assembly1_E  TM=7.538E-01  e=1.172E-19  Parabacteroides distasonis ATCC 8503
  3pw3-assembly1_D  TM=7.703E-01  e=4.310E-19  Parabacteroides distasonis ATCC 8503

Foldseek 3Di:
DDDDDDDPPPPPDPDPDDVVVVVVVVPDDCQDQQHFHPVVVVVDDPDFPFFFDWDAFAALAPFQLQQVRALQRLLQLVLCVPPVDRFAWDSVLLQLLLQLVLLVVLLVDVVRARGRHDHNVVSVVSCQVAAIDTPDVQQFDWPADLRPDPCVVVLSVVSNVLSVVLCVVCVPPDPPPPVNVVSSVVSSVVNVVSSCNGGPDRHQWDDDPNDIDGNNRVRCVSCPVNDFQKEKEFEDADDDDDVCNVPDPDDDDDDDPVHHYYYDHPVVVQVQCVVCSVLSGKKKFKWQPPSSQADFQALEGAPVRGPDPPPDDDDAPSVCVVVVVTHDMGIWIFRGFHADPVRGGQWTWTQGNNALNTHPGRIHTHGPSRCVRITGIMMDRPVVPDDPPDD